Protein AF-A0A3R7AK68-F1 (afdb_monomer_lite)

pLDDT: mean 71.34, std 27.91, range [22.84, 98.62]

Foldseek 3Di:
DKEWEEELQCFDQFDLVLVCLVPDADDQKYKYWYHLHQCVVVNVVSVQVSHCVRHVFHWDKDKDWDWHNPVVVVTSHITMIIMIGTPVCVVVVVDDDPDPDDPPPPLVPVDADPFLLVNQQSPDDDPDPDPDRPCQQDQKDKDWYLNVWFLCAPNDAQLNLLVLVLLALLLVVVVVVPDDDDDDDPPPDDDDDDDDDDDDDDDDDDDDDDDPPDDDDDDPVPPVVVVVPPPDDDDDDDDDDDDDDDDDDDDDDPPPDPDPPRRHLVNSCVSTPVVVCQVVLRAQPQKDFDRDRAWQFPQFAFQDFDDSPPDPDRDDSVNSVNGYDQADPVRDGGHRGNSTGMIMHGAPPCVVQKDFPDWDWSRRRRRHSGTMIMTDIHGDDDDDPPPPPPDDDDDDDDDDDDDDDDDDDDDPDFQKWKKKKWWALKDWAFDPPPDPPPPDDDDPDDDDDDDDDDDDDDDDDDDDDDDDDDDDDDDDPDPPDPPDGPPDPDQKKKKKFWFRLNQAPCNVVQVVQVVVCVVVVHRDPPDPFYHRMDMDGVVCCHHPNDMDIGMGRDDQWTKMKMWIAHPVRDTQFIWIDTCNVQSVVAFDWDWDKTFTDRSSRTGTIMITIMHMHIGGD

Secondary structure (DSSP, 8-state):
-EEEEEE-TTPPPPPHHHHHHHS-S--SEEEEEEEEES-HHHHHHHHHHHHHHHHSS-EEEEEEEEEES-GGGT--EEEEEEEEEEHHHHHTTS------TT------TTS--S-THHHHHH---SSS---S-GGGSSSEEEEEEE----S-GGG--HHHHHHHHHHHHHHHHHHHHS-S-----TTS-------------------------------GGGTHHHHTTS--------------------------PPPP----HHHHHTT-HHHHHHHTTSSSTT-B-PPP-S---BSBPTT----TTS-SSPPPHHHHHTTB--B-TTS-B---B--EEEEEEE-TT-GGGEEEEEEEE-TT--SSSS--EEEEEEE-----------PPPP----------------PPPP--EEEEEEEEEEEEEEPP-----------------------------------------PPPS------------TT-EEEEESS-GGG-TTHHHHHHHHHHHHHHSS--TT-SS--SEEEEEHHHHHHH-EEEEEEE---S--EEEEEEE-TTS-EEEEEEEE-HHHHHTTT--EEEEEEEEETTEEEEEEEEEEEEEEEE-

Structure (mmCIF, N/CA/C/O backbone):
data_AF-A0A3R7AK68-F1
#
_entry.id   AF-A0A3R7AK68-F1
#
loop_
_atom_site.group_PDB
_atom_site.id
_atom_site.type_symbol
_atom_site.label_atom_id
_atom_site.label_alt_id
_atom_site.label_comp_id
_atom_site.label_asym_id
_atom_site.label_entity_id
_atom_site.label_seq_id
_atom_site.pdbx_PDB_ins_code
_atom_site.Cartn_x
_atom_site.Cartn_y
_atom_site.Cartn_z
_atom_site.occupancy
_atom_site.B_iso_or_equiv
_atom_site.auth_seq_id
_atom_site.auth_comp_id
_atom_site.auth_asym_id
_atom_site.auth_atom_id
_atom_site.pdbx_PDB_model_num
ATOM 1 N N . ILE A 1 1 ? -10.063 -9.946 4.296 1.00 97.31 1 ILE A N 1
ATOM 2 C CA . ILE A 1 1 ? -8.954 -9.358 5.094 1.00 97.31 1 ILE A CA 1
ATOM 3 C C . ILE A 1 1 ? -9.386 -7.979 5.573 1.00 97.31 1 ILE A C 1
ATOM 5 O O . ILE A 1 1 ? -9.780 -7.178 4.740 1.00 97.31 1 ILE A O 1
ATOM 9 N N . PHE A 1 2 ? -9.330 -7.703 6.873 1.00 98.50 2 PHE A N 1
ATOM 10 C CA . PHE A 1 2 ? -9.449 -6.351 7.424 1.00 98.50 2 PHE A CA 1
ATOM 11 C C . PHE A 1 2 ? -8.044 -5.793 7.650 1.00 98.50 2 PHE A C 1
ATOM 13 O O . PHE A 1 2 ? -7.246 -6.442 8.320 1.00 98.50 2 PHE A O 1
ATOM 20 N N . ALA A 1 3 ? -7.724 -4.625 7.102 1.00 98.62 3 ALA A N 1
ATOM 21 C CA . ALA A 1 3 ? -6.442 -3.958 7.307 1.00 98.62 3 ALA A CA 1
ATOM 22 C C . ALA A 1 3 ? -6.674 -2.576 7.909 1.00 98.62 3 ALA A C 1
ATOM 24 O O . ALA A 1 3 ? -7.547 -1.852 7.443 1.00 98.62 3 ALA A O 1
ATOM 25 N N . SER A 1 4 ? -5.910 -2.184 8.923 1.00 98.56 4 SER A N 1
ATOM 26 C CA . SER A 1 4 ? -6.061 -0.868 9.534 1.00 98.56 4 SER A CA 1
ATOM 27 C C . SER A 1 4 ? -4.744 -0.295 10.025 1.00 98.56 4 SER A C 1
ATOM 29 O O . SER A 1 4 ? -3.877 -1.040 10.466 1.00 98.56 4 SER A O 1
ATOM 31 N N . THR A 1 5 ? -4.613 1.029 9.972 1.00 98.50 5 THR A N 1
ATOM 32 C CA . THR A 1 5 ? -3.482 1.785 10.509 1.00 98.50 5 THR A CA 1
ATOM 33 C C . THR A 1 5 ? -3.953 2.844 11.503 1.00 98.50 5 THR A C 1
ATOM 35 O O . THR A 1 5 ? -5.003 3.457 11.298 1.00 98.50 5 THR A O 1
ATOM 38 N N . PHE A 1 6 ? -3.178 3.069 12.566 1.00 98.31 6 PHE A N 1
ATOM 39 C CA . PHE A 1 6 ? -3.446 4.105 13.559 1.00 98.31 6 PHE A CA 1
ATOM 40 C C . PHE A 1 6 ? -2.161 4.682 14.167 1.00 98.31 6 PHE A C 1
ATOM 42 O O . PHE A 1 6 ? -1.463 3.989 14.913 1.00 98.31 6 PHE A O 1
ATOM 49 N N . ASN A 1 7 ? -1.886 5.965 13.916 1.00 97.75 7 ASN A N 1
ATOM 50 C CA . ASN A 1 7 ? -0.885 6.691 14.687 1.00 97.75 7 ASN A CA 1
ATOM 51 C C . ASN A 1 7 ? -1.471 7.067 16.058 1.00 97.75 7 ASN A C 1
ATOM 53 O O . ASN A 1 7 ? -2.432 7.826 16.168 1.00 97.75 7 ASN A O 1
ATOM 57 N N . MET A 1 8 ? -0.914 6.496 17.120 1.00 97.12 8 MET A N 1
ATOM 58 C CA . MET A 1 8 ? -1.402 6.694 18.480 1.00 97.12 8 MET A CA 1
ATOM 59 C C . MET A 1 8 ? -0.899 7.996 19.106 1.00 97.12 8 MET A C 1
ATOM 61 O O . MET A 1 8 ? -1.452 8.379 20.131 1.00 97.12 8 MET A O 1
ATOM 65 N N . ALA A 1 9 ? 0.096 8.665 18.510 1.00 94.50 9 ALA A N 1
ATOM 66 C CA . ALA A 1 9 ? 0.686 9.914 18.997 1.00 94.50 9 ALA A CA 1
ATOM 67 C C . ALA A 1 9 ? 1.056 9.864 20.490 1.00 94.50 9 ALA A C 1
ATOM 69 O O . ALA A 1 9 ? 0.724 10.762 21.264 1.00 94.50 9 ALA A O 1
ATOM 70 N N . GLU A 1 10 ? 1.662 8.750 20.918 1.00 94.50 10 GLU A N 1
ATOM 71 C CA . GLU A 1 10 ? 1.979 8.433 22.320 1.00 94.50 10 GLU A CA 1
ATOM 72 C C . GLU A 1 10 ? 0.763 8.367 23.269 1.00 94.50 10 GLU A C 1
ATOM 74 O O . GLU A 1 10 ? 0.905 8.251 24.488 1.00 94.50 10 GLU A O 1
ATOM 79 N N . GLY A 1 11 ? -0.445 8.411 22.711 1.00 92.69 11 GLY A N 1
ATOM 80 C CA . GLY A 1 11 ? -1.711 8.381 23.416 1.00 92.69 11 GLY A CA 1
ATOM 81 C C . GLY A 1 11 ? -2.042 7.025 24.034 1.00 92.69 11 GLY A C 1
ATOM 82 O O . GLY A 1 11 ? -1.401 5.995 23.801 1.00 92.69 11 GLY A O 1
ATOM 83 N N . ALA A 1 12 ? -3.097 7.028 24.846 1.00 94.88 12 ALA A N 1
ATOM 84 C CA . ALA A 1 12 ? -3.574 5.830 25.519 1.00 94.88 12 ALA A CA 1
ATOM 85 C C . ALA A 1 12 ? -4.164 4.807 24.531 1.00 94.88 12 ALA A C 1
ATOM 87 O O . ALA A 1 12 ? -4.740 5.158 23.495 1.00 94.88 12 ALA A O 1
ATOM 88 N N . VAL A 1 13 ? -4.081 3.528 24.906 1.00 96.06 13 VAL A N 1
ATOM 89 C CA . VAL A 1 13 ? -4.807 2.441 24.235 1.00 96.06 13 VAL A CA 1
ATOM 90 C C . VAL A 1 13 ? -6.310 2.766 24.239 1.00 96.06 13 VAL A C 1
ATOM 92 O O . VAL A 1 13 ? -6.846 3.066 25.311 1.00 96.06 13 VAL A O 1
ATOM 95 N N . PRO A 1 14 ? -7.002 2.726 23.081 1.00 95.25 14 PRO A N 1
ATOM 96 C CA . PRO A 1 14 ? -8.440 2.959 23.035 1.00 95.25 14 PRO A CA 1
ATOM 97 C C . PRO A 1 14 ? -9.199 1.972 23.933 1.00 95.25 14 PRO A C 1
ATOM 99 O O . PRO A 1 14 ? -8.874 0.780 23.942 1.00 95.25 14 PRO A O 1
ATOM 102 N N . PRO A 1 15 ? -10.220 2.431 24.675 1.00 92.50 15 PRO A N 1
ATOM 103 C CA . PRO A 1 15 ? -11.003 1.553 25.531 1.00 92.50 15 PRO A CA 1
ATOM 104 C C . PRO A 1 15 ? -11.891 0.595 24.705 1.00 92.50 15 PRO A C 1
ATOM 106 O O . PRO A 1 15 ? -12.153 0.852 23.523 1.00 92.50 15 PRO A O 1
ATOM 109 N N . PRO A 1 16 ? -12.374 -0.517 25.290 1.00 88.62 16 PRO A N 1
ATOM 110 C CA . PRO A 1 16 ? -13.098 -1.561 24.556 1.00 88.62 16 PRO A CA 1
ATOM 111 C C . PRO A 1 16 ? -14.314 -1.076 23.748 1.00 88.62 16 PRO A C 1
ATOM 113 O O . PRO A 1 16 ? -14.522 -1.534 22.626 1.00 88.62 16 PRO A O 1
ATOM 116 N N . GLU A 1 17 ? -15.091 -0.126 24.269 1.00 87.94 17 GLU A N 1
ATOM 117 C CA . GLU A 1 17 ? -16.257 0.457 23.591 1.00 87.94 17 GLU A CA 1
ATOM 118 C C . GLU A 1 17 ? -15.895 1.230 22.313 1.00 87.94 17 GLU A C 1
ATOM 120 O O . GLU A 1 17 ? -16.688 1.321 21.375 1.00 87.94 17 GLU A O 1
ATOM 125 N N . GLN A 1 18 ? -14.678 1.771 22.257 1.00 90.69 18 GLN A N 1
ATOM 126 C CA . GLN A 1 18 ? -14.143 2.452 21.086 1.00 90.69 18 GLN A CA 1
ATOM 127 C C . GLN A 1 18 ? -13.630 1.444 20.048 1.00 90.69 18 GLN A C 1
ATOM 129 O O . GLN A 1 18 ? -13.807 1.653 18.847 1.00 90.69 18 GLN A O 1
ATOM 134 N N . LEU A 1 19 ? -13.076 0.309 20.486 1.00 92.50 19 LEU A N 1
ATOM 135 C CA . LEU A 1 19 ? -12.621 -0.750 19.579 1.00 92.50 19 LEU A CA 1
ATOM 136 C C . LEU A 1 19 ? -13.756 -1.385 18.775 1.00 92.50 19 LEU A C 1
ATOM 138 O O . LEU A 1 19 ? -13.530 -1.767 17.631 1.00 92.50 19 LEU A O 1
ATOM 142 N N . GLU A 1 20 ? -14.974 -1.458 19.315 1.00 88.44 20 GLU A N 1
ATOM 143 C CA . GLU A 1 20 ? -16.153 -1.918 18.560 1.00 88.44 20 GLU A CA 1
ATOM 144 C C . GLU A 1 20 ? -16.469 -1.047 17.345 1.00 88.44 20 GLU A C 1
ATOM 146 O O . GLU A 1 20 ? -16.944 -1.554 16.331 1.00 88.44 20 GLU A O 1
ATOM 151 N N . GLN A 1 21 ? -16.181 0.249 17.435 1.00 86.94 21 GLN A N 1
ATOM 152 C CA . GLN A 1 21 ? -16.431 1.205 16.358 1.00 86.94 21 GLN A CA 1
ATOM 153 C C . GLN A 1 21 ? -15.300 1.226 15.327 1.00 86.94 21 GLN A C 1
ATOM 155 O O . GLN A 1 21 ? -15.496 1.692 14.208 1.00 86.94 21 GLN A O 1
ATOM 160 N N . TRP A 1 22 ? -14.121 0.731 15.705 1.00 95.19 22 TRP A N 1
ATOM 161 C CA . TRP A 1 22 ? -12.947 0.682 14.843 1.00 95.19 22 TRP A CA 1
ATOM 162 C C . TRP A 1 22 ? -12.777 -0.678 14.157 1.00 95.19 22 TRP A C 1
ATOM 164 O O . TRP A 1 22 ? -12.579 -0.728 12.946 1.00 95.19 22 TRP A O 1
ATOM 174 N N . ILE A 1 23 ? -12.860 -1.782 14.903 1.00 96.69 23 ILE A N 1
ATOM 175 C CA . ILE A 1 23 ? -12.536 -3.131 14.423 1.00 96.69 23 ILE A CA 1
ATOM 176 C C . ILE A 1 23 ? -13.823 -3.975 14.357 1.00 96.69 23 ILE A C 1
ATOM 178 O O . ILE A 1 23 ? -14.287 -4.460 15.397 1.00 96.69 23 ILE A O 1
ATOM 182 N N . PRO A 1 24 ? -14.399 -4.187 13.156 1.00 95.38 24 PRO A N 1
ATOM 183 C CA . PRO A 1 24 ? -15.634 -4.941 12.973 1.00 95.38 24 PRO A CA 1
ATOM 184 C C . PRO A 1 24 ? -15.410 -6.461 13.013 1.00 95.38 24 PRO A C 1
ATOM 186 O O . PRO A 1 24 ? -14.331 -6.977 12.720 1.00 95.38 24 PRO A O 1
ATOM 189 N N . LYS A 1 25 ? -16.464 -7.221 13.320 1.00 95.06 25 LYS A N 1
ATOM 190 C CA . LYS A 1 25 ? -16.446 -8.695 13.251 1.00 95.06 25 LYS A CA 1
ATOM 191 C C . LYS A 1 25 ? -16.487 -9.215 11.804 1.00 95.06 25 LYS A C 1
ATOM 193 O O . LYS A 1 25 ? -16.768 -8.457 10.880 1.00 95.06 25 LYS A O 1
ATOM 198 N N . GLY A 1 26 ? -16.274 -10.518 11.619 1.00 91.88 26 GLY A N 1
ATOM 199 C CA . GLY A 1 26 ? -16.609 -11.216 10.368 1.00 91.88 26 GLY A CA 1
ATOM 200 C C . GLY A 1 26 ? -15.518 -11.258 9.296 1.00 91.88 26 GLY A C 1
ATOM 201 O O . GLY A 1 26 ? -15.828 -11.563 8.150 1.00 91.88 26 GLY A O 1
ATOM 202 N N . HIS A 1 27 ? -14.261 -10.975 9.644 1.00 95.19 27 HIS A N 1
ATOM 203 C CA . HIS A 1 27 ? -13.131 -11.118 8.721 1.00 95.19 27 HIS A CA 1
ATOM 204 C C . HIS A 1 27 ? -12.264 -12.329 9.093 1.00 95.19 27 HIS A C 1
ATOM 206 O O . HIS A 1 27 ? -12.114 -12.655 10.269 1.00 95.19 27 HIS A O 1
ATOM 212 N N . ASP A 1 28 ? -11.663 -12.978 8.094 1.00 94.06 28 ASP A N 1
ATOM 213 C CA . ASP A 1 28 ? -10.808 -14.161 8.309 1.00 94.06 28 ASP A CA 1
ATOM 214 C C . ASP A 1 28 ? -9.422 -13.797 8.861 1.00 94.06 28 ASP A C 1
ATOM 216 O O . ASP A 1 28 ? -8.835 -14.517 9.667 1.00 94.06 28 ASP A O 1
ATOM 220 N N . ILE A 1 29 ? -8.908 -12.646 8.422 1.00 96.94 29 ILE A N 1
ATOM 221 C CA . ILE A 1 29 ? -7.588 -12.117 8.769 1.00 96.94 29 ILE A CA 1
ATOM 222 C C . ILE A 1 29 ? -7.751 -10.645 9.128 1.00 96.94 29 ILE A C 1
ATOM 224 O O . ILE A 1 29 ? -8.330 -9.886 8.342 1.00 96.94 29 ILE A O 1
ATOM 228 N N . TYR A 1 30 ? -7.186 -10.250 10.265 1.00 98.44 30 TYR A N 1
ATOM 229 C CA . TYR A 1 30 ? -7.077 -8.864 10.708 1.00 98.44 30 TYR A CA 1
ATOM 230 C C . TYR A 1 30 ? -5.611 -8.442 10.711 1.00 98.44 30 TYR A C 1
ATOM 232 O O . TYR A 1 30 ? -4.778 -9.101 11.321 1.00 98.44 30 TYR A O 1
ATOM 240 N N . VAL A 1 31 ? -5.291 -7.338 10.049 1.00 98.31 31 VAL A N 1
ATOM 241 C CA . VAL A 1 31 ? -3.947 -6.763 9.966 1.00 98.31 31 VAL A CA 1
ATOM 242 C C . VAL A 1 31 ? -4.010 -5.368 10.570 1.00 98.31 31 VAL A C 1
ATOM 244 O O . VAL A 1 31 ? -4.569 -4.461 9.961 1.00 98.31 31 VAL A O 1
ATOM 247 N N . ILE A 1 32 ? -3.457 -5.184 11.767 1.00 98.25 32 ILE A N 1
ATOM 248 C CA . ILE A 1 32 ? -3.513 -3.906 12.479 1.00 98.25 32 ILE A CA 1
ATOM 249 C C . ILE A 1 32 ? -2.108 -3.325 12.623 1.00 98.25 32 ILE A C 1
ATOM 251 O O . ILE A 1 32 ? -1.238 -3.903 13.276 1.00 98.25 32 ILE A O 1
ATOM 255 N N . GLY A 1 33 ? -1.891 -2.183 11.981 1.00 97.75 33 GLY A N 1
ATOM 256 C CA . GLY A 1 33 ? -0.708 -1.347 12.099 1.00 97.75 33 GLY A CA 1
ATOM 257 C C . GLY A 1 33 ? -0.923 -0.233 13.119 1.00 97.75 33 GLY A C 1
ATOM 258 O O . GLY A 1 33 ? -1.952 0.437 13.100 1.00 97.75 33 GLY A O 1
ATOM 259 N N . VAL A 1 34 ? 0.059 -0.011 13.986 1.00 97.50 34 VAL A N 1
ATOM 260 C CA . VAL A 1 34 ? 0.088 1.125 14.911 1.00 97.50 34 VAL A CA 1
ATOM 261 C C . VAL A 1 34 ? 1.415 1.864 14.799 1.00 97.50 34 VAL A C 1
ATOM 263 O O . VAL A 1 34 ? 2.459 1.246 14.573 1.00 97.50 34 VAL A O 1
ATOM 266 N N . GLN A 1 35 ? 1.379 3.183 14.950 1.00 95.75 35 GLN A N 1
ATOM 267 C CA . GLN A 1 35 ? 2.560 4.042 15.044 1.00 95.75 35 GLN A CA 1
ATOM 268 C C . GLN A 1 35 ? 2.528 4.818 16.355 1.00 95.75 35 GLN A C 1
ATOM 270 O O . GLN A 1 35 ? 1.468 4.991 16.949 1.00 95.75 35 GLN A O 1
ATOM 275 N N . GLU A 1 36 ? 3.705 5.241 16.807 1.00 94.31 36 GLU A N 1
ATOM 276 C CA . GLU A 1 36 ? 3.895 5.992 18.053 1.00 94.31 36 GLU A CA 1
ATOM 277 C C . GLU A 1 36 ? 3.193 5.351 19.270 1.00 94.31 36 GLU A C 1
ATOM 279 O O . GLU A 1 36 ? 2.627 6.013 20.138 1.00 94.31 36 GLU A O 1
ATOM 284 N N . CYS A 1 37 ? 3.181 4.013 19.309 1.00 95.50 37 CYS A N 1
ATOM 285 C CA . CYS A 1 37 ? 2.488 3.235 20.328 1.00 95.50 37 CYS A CA 1
ATOM 286 C C . CYS A 1 37 ? 3.410 2.999 21.529 1.00 95.50 37 CYS A C 1
ATOM 288 O O . CYS A 1 37 ? 4.393 2.262 21.425 1.00 95.50 37 CYS A O 1
ATOM 290 N N . ILE A 1 38 ? 3.097 3.601 22.677 1.00 95.25 38 ILE A N 1
ATOM 291 C CA . ILE A 1 38 ? 3.895 3.436 23.901 1.00 95.25 38 ILE A CA 1
ATOM 292 C C . ILE A 1 38 ? 3.636 2.073 24.552 1.00 95.25 38 ILE A C 1
ATOM 294 O O . ILE A 1 38 ? 4.579 1.337 24.840 1.00 95.25 38 ILE A O 1
ATOM 298 N N . ASP A 1 39 ? 2.368 1.701 24.741 1.00 95.38 39 ASP A N 1
ATOM 299 C CA . ASP A 1 39 ? 1.983 0.450 25.402 1.00 95.38 39 ASP A CA 1
ATOM 300 C C . ASP A 1 39 ? 1.514 -0.620 24.402 1.00 95.38 39 ASP A C 1
ATOM 302 O O . ASP A 1 39 ? 0.348 -1.024 24.357 1.00 95.38 39 ASP A O 1
ATOM 306 N N . LEU A 1 40 ? 2.454 -1.094 23.577 1.00 95.56 40 LEU A N 1
ATOM 307 C CA . LEU A 1 40 ? 2.181 -2.106 22.551 1.00 95.56 40 LEU A CA 1
ATOM 308 C C . LEU A 1 40 ? 1.683 -3.433 23.143 1.00 95.56 40 LEU A C 1
ATOM 310 O O . LEU A 1 40 ? 0.876 -4.127 22.522 1.00 95.56 40 LEU A O 1
ATOM 314 N N . ARG A 1 41 ? 2.149 -3.797 24.344 1.00 95.50 41 ARG A N 1
ATOM 315 C CA . ARG A 1 41 ? 1.742 -5.039 25.012 1.00 95.50 41 ARG A CA 1
ATOM 316 C C . ARG A 1 41 ? 0.263 -4.991 25.380 1.00 95.50 41 ARG A C 1
ATOM 318 O O . ARG A 1 41 ? -0.464 -5.931 25.058 1.00 95.50 41 ARG A O 1
ATOM 325 N N . THR A 1 42 ? -0.178 -3.915 26.028 1.00 96.62 42 THR A N 1
ATOM 326 C CA . THR A 1 42 ? -1.597 -3.734 26.349 1.00 96.62 42 THR A CA 1
ATOM 327 C C . THR A 1 42 ? -2.415 -3.603 25.074 1.00 96.62 42 THR A C 1
ATOM 329 O O . THR A 1 42 ? -3.450 -4.252 24.961 1.00 96.62 42 THR A O 1
ATOM 332 N N . MET A 1 43 ? -1.927 -2.865 24.072 1.00 96.31 43 MET A N 1
ATOM 333 C CA . MET A 1 43 ? -2.611 -2.718 22.786 1.00 96.31 43 MET A CA 1
ATOM 334 C C . MET A 1 43 ? -2.934 -4.078 22.142 1.00 96.31 43 MET A C 1
ATOM 336 O O . MET A 1 43 ? -4.090 -4.350 21.819 1.00 96.31 43 MET A O 1
ATOM 340 N N . ARG A 1 44 ? -1.938 -4.968 22.032 1.00 96.81 44 ARG A N 1
ATOM 341 C CA . ARG A 1 44 ? -2.104 -6.334 21.504 1.00 96.81 44 ARG A CA 1
ATOM 342 C C . ARG A 1 44 ? -3.072 -7.172 22.336 1.00 96.81 44 ARG A C 1
ATOM 344 O O . ARG A 1 44 ? -3.959 -7.822 21.787 1.00 96.81 44 ARG A O 1
ATOM 351 N N . HIS A 1 45 ? -2.960 -7.105 23.663 1.00 96.19 45 HIS A N 1
ATOM 352 C CA . HIS A 1 45 ? -3.856 -7.830 24.563 1.00 96.19 45 HIS A CA 1
ATOM 353 C C . HIS A 1 45 ? -5.323 -7.401 24.409 1.00 96.19 45 HIS A C 1
ATOM 355 O O . HIS A 1 45 ? -6.211 -8.255 24.323 1.00 96.19 45 HIS A O 1
ATOM 361 N N . VAL A 1 46 ? -5.589 -6.093 24.346 1.00 95.88 46 VAL A N 1
ATOM 362 C CA . VAL A 1 46 ? -6.951 -5.568 24.192 1.00 95.88 46 VAL A CA 1
ATOM 363 C C . VAL A 1 46 ? -7.500 -5.904 22.798 1.00 95.88 46 VAL A C 1
ATOM 365 O O . VAL A 1 46 ? -8.652 -6.324 22.699 1.00 95.88 46 VAL A O 1
ATOM 368 N N . MET A 1 47 ? -6.688 -5.827 21.734 1.00 96.12 47 MET A N 1
ATOM 369 C CA . MET A 1 47 ? -7.089 -6.266 20.387 1.00 96.12 47 MET A CA 1
ATOM 370 C C . MET A 1 47 ? -7.462 -7.749 20.340 1.00 96.12 47 MET A C 1
ATOM 372 O O . MET A 1 47 ? -8.541 -8.088 19.856 1.00 96.12 47 MET A O 1
ATOM 376 N N . ALA A 1 48 ? -6.605 -8.631 20.861 1.00 96.06 48 ALA A N 1
ATOM 377 C CA . ALA A 1 48 ? -6.866 -10.068 20.887 1.00 96.06 48 ALA A CA 1
ATOM 378 C C . ALA A 1 48 ? -8.158 -10.388 21.659 1.00 96.06 48 ALA A C 1
ATOM 380 O O . ALA A 1 48 ? -9.018 -11.120 21.166 1.00 96.06 48 ALA A O 1
ATOM 381 N N . SER A 1 49 ? -8.337 -9.760 22.826 1.00 95.94 49 SER A N 1
ATOM 382 C CA . SER A 1 49 ? -9.538 -9.915 23.657 1.00 95.94 49 SER A CA 1
ATOM 383 C C . SER A 1 49 ? -10.799 -9.420 22.942 1.00 95.94 49 SER A C 1
ATOM 385 O O . SER A 1 49 ? -11.846 -10.067 22.992 1.00 95.94 49 SER A O 1
ATOM 387 N N . HIS A 1 50 ? -10.706 -8.287 22.238 1.00 97.06 50 HIS A N 1
ATOM 388 C CA . HIS A 1 50 ? -11.796 -7.737 21.433 1.00 97.06 50 HIS A CA 1
ATOM 389 C C . HIS A 1 50 ? -12.189 -8.680 20.293 1.00 97.06 50 HIS A C 1
ATOM 391 O O . HIS A 1 50 ? -13.364 -9.022 20.162 1.00 97.06 50 HIS A O 1
ATOM 397 N N . LEU A 1 51 ? -11.215 -9.160 19.515 1.00 97.31 51 LEU A N 1
ATOM 398 C CA . LEU A 1 51 ? -11.448 -10.077 18.397 1.00 97.31 51 LEU A CA 1
ATOM 399 C C . LEU A 1 51 ? -12.073 -11.396 18.851 1.00 97.31 51 LEU A C 1
ATOM 401 O O . LEU A 1 51 ? -13.030 -11.857 18.221 1.00 97.31 51 LEU A O 1
ATOM 405 N N . GLN A 1 52 ? -11.580 -11.968 19.953 1.00 95.81 52 GLN A N 1
ATOM 406 C CA . GLN A 1 52 ? -12.146 -13.183 20.533 1.00 95.81 52 GLN A CA 1
ATOM 407 C C . GLN A 1 52 ? -13.599 -12.969 20.958 1.00 95.81 52 GLN A C 1
ATOM 409 O O . GLN A 1 52 ? -14.472 -13.772 20.628 1.00 95.81 52 GLN A O 1
ATOM 414 N N . ARG A 1 53 ? -13.882 -11.852 21.634 1.00 95.62 53 ARG A N 1
ATOM 415 C CA . ARG A 1 53 ? -15.222 -11.514 22.119 1.00 95.62 53 ARG A CA 1
ATOM 416 C C . ARG A 1 53 ? -16.231 -11.305 20.986 1.00 95.62 53 ARG A C 1
ATOM 418 O O . ARG A 1 53 ? -17.336 -11.830 21.074 1.00 95.62 53 ARG A O 1
ATOM 425 N N . ILE A 1 54 ? -15.885 -10.554 19.935 1.00 95.69 54 ILE A N 1
ATOM 426 C CA . ILE A 1 54 ? -16.846 -10.212 18.865 1.00 95.69 54 ILE A CA 1
ATOM 427 C C . ILE A 1 54 ? -17.061 -11.338 17.845 1.00 95.69 54 ILE A C 1
ATOM 429 O O . ILE A 1 54 ? -18.092 -11.355 17.171 1.00 95.69 54 ILE A O 1
ATOM 433 N N . ASN A 1 55 ? -16.094 -12.252 17.700 1.00 95.50 55 ASN A N 1
ATOM 434 C CA . ASN A 1 55 ? -16.186 -13.373 16.759 1.00 95.50 55 ASN A CA 1
ATOM 435 C C . ASN A 1 55 ? -16.519 -14.709 17.443 1.00 95.50 55 ASN A C 1
ATOM 437 O O . ASN A 1 55 ? -16.893 -15.651 16.750 1.00 95.50 55 ASN A O 1
ATOM 441 N N . GLY A 1 56 ? -16.374 -14.814 18.768 1.00 95.00 56 GLY A N 1
ATOM 442 C CA . GLY A 1 56 ? -16.628 -16.049 19.516 1.00 95.00 56 GLY A CA 1
ATOM 443 C C . GLY A 1 56 ? -15.628 -17.176 19.234 1.00 95.00 56 GLY A C 1
ATOM 444 O O . GLY A 1 56 ? -15.957 -18.337 19.453 1.00 95.00 56 GLY A O 1
ATOM 445 N N . LYS A 1 57 ? -14.430 -16.855 18.728 1.00 93.94 57 LYS A N 1
ATOM 446 C CA . LYS A 1 57 ? -13.365 -17.817 18.397 1.00 93.94 57 LYS A CA 1
ATOM 447 C C . LYS A 1 57 ? -11.985 -17.254 18.716 1.00 93.94 57 LYS A C 1
ATOM 449 O O . LYS A 1 57 ? -11.811 -16.038 18.764 1.00 93.94 57 LYS A O 1
ATOM 454 N N . GLU A 1 58 ? -11.012 -18.130 18.934 1.00 95.50 58 GLU A N 1
ATOM 455 C CA . GLU A 1 58 ? -9.634 -17.731 19.224 1.00 95.50 58 GLU A CA 1
ATOM 456 C C . GLU A 1 58 ? -8.887 -17.278 17.965 1.00 95.50 58 GLU A C 1
ATOM 458 O O . GLU A 1 58 ? -9.152 -17.744 16.852 1.00 95.50 58 GLU A O 1
ATOM 463 N N . PHE A 1 59 ? -7.929 -16.372 18.157 1.00 96.56 59 PHE A N 1
ATOM 464 C CA . PHE A 1 59 ? -7.050 -15.868 17.108 1.00 96.56 59 PHE A CA 1
ATOM 465 C C . PHE A 1 59 ? -5.590 -16.079 17.502 1.00 96.56 59 PHE A C 1
ATOM 467 O O . PHE A 1 59 ? -5.198 -15.811 18.636 1.00 96.56 59 PHE A O 1
ATOM 474 N N . VAL A 1 60 ? -4.780 -16.516 16.541 1.00 96.62 60 VAL A N 1
ATOM 475 C CA . VAL A 1 60 ? -3.322 -16.568 16.655 1.00 96.62 60 VAL A CA 1
ATOM 476 C C . VAL A 1 60 ? -2.756 -15.211 16.256 1.00 96.62 60 VAL A C 1
ATOM 478 O O . VAL A 1 60 ? -3.111 -14.664 15.210 1.00 96.62 60 VAL A O 1
ATOM 481 N N . GLU A 1 61 ? -1.877 -14.676 17.100 1.00 95.69 61 GLU A N 1
ATOM 482 C CA . GLU A 1 61 ? -1.223 -13.384 16.914 1.00 95.69 61 GLU A CA 1
ATOM 483 C C . GLU A 1 61 ? 0.168 -13.544 16.281 1.00 95.69 61 GLU A C 1
ATOM 485 O O . GLU A 1 61 ? 1.017 -14.280 16.785 1.00 95.69 61 GLU A O 1
ATOM 490 N N . TYR A 1 62 ? 0.431 -12.789 15.213 1.00 94.75 62 TYR A N 1
ATOM 491 C CA . TYR A 1 62 ? 1.743 -12.651 14.584 1.00 94.75 62 TYR A CA 1
ATOM 492 C C . TYR A 1 62 ? 2.162 -11.178 14.584 1.00 94.75 62 TYR A C 1
ATOM 494 O O . TYR A 1 62 ? 1.677 -10.379 13.782 1.00 94.75 62 TYR A O 1
ATOM 502 N N . GLY A 1 63 ? 3.066 -10.809 15.491 1.00 90.44 63 GLY A N 1
ATOM 503 C CA . GLY A 1 63 ? 3.539 -9.435 15.662 1.00 90.44 63 GLY A CA 1
ATOM 504 C C . GLY A 1 63 ? 4.922 -9.175 15.064 1.00 90.44 63 GLY A C 1
ATOM 505 O O . GLY A 1 63 ? 5.825 -10.007 15.158 1.00 90.44 63 GLY A O 1
ATOM 506 N N . ARG A 1 64 ? 5.109 -7.983 14.492 1.00 89.06 64 ARG A N 1
ATOM 507 C CA . ARG A 1 64 ? 6.423 -7.379 14.237 1.00 89.06 64 ARG A CA 1
ATOM 508 C C . ARG A 1 64 ? 6.430 -5.931 14.694 1.00 89.06 64 ARG A C 1
ATOM 510 O O . ARG A 1 64 ? 5.459 -5.212 14.472 1.00 89.06 64 ARG A O 1
ATOM 517 N N . GLU A 1 65 ? 7.543 -5.489 15.263 1.00 88.12 65 GLU A N 1
ATOM 518 C CA . GLU A 1 65 ? 7.693 -4.123 15.750 1.00 88.12 65 GLU A CA 1
ATOM 519 C C . GLU A 1 65 ? 9.123 -3.602 15.615 1.00 88.12 65 GLU A C 1
ATOM 521 O O . GLU A 1 65 ? 10.101 -4.353 15.616 1.00 88.12 65 GLU A O 1
ATOM 526 N N . ILE A 1 66 ? 9.228 -2.281 15.516 1.00 84.12 66 ILE A N 1
ATOM 527 C CA . ILE A 1 66 ? 10.461 -1.513 15.651 1.00 84.12 66 ILE A CA 1
ATOM 528 C C . ILE A 1 66 ? 10.182 -0.299 16.537 1.00 84.12 66 ILE A C 1
ATOM 530 O O . ILE A 1 66 ? 9.055 0.177 16.609 1.00 84.12 66 ILE A O 1
ATOM 534 N N . GLY A 1 67 ? 11.213 0.236 17.181 1.00 84.12 67 GLY A N 1
ATOM 535 C CA . GLY A 1 67 ? 11.080 1.393 18.067 1.00 84.12 67 GLY A CA 1
ATOM 536 C C . GLY A 1 67 ? 11.383 1.047 19.515 1.00 84.12 67 GLY A C 1
ATOM 537 O O . GLY A 1 67 ? 11.861 -0.052 19.811 1.00 84.12 67 GLY A O 1
ATOM 538 N N . ARG A 1 68 ? 11.194 2.036 20.386 1.00 82.62 68 ARG A N 1
ATOM 539 C CA . ARG A 1 68 ? 11.429 1.968 21.832 1.00 82.62 68 ARG A CA 1
ATOM 540 C C . ARG A 1 68 ? 10.570 3.011 22.537 1.00 82.62 68 ARG A C 1
ATOM 542 O O . ARG A 1 68 ? 10.087 3.937 21.898 1.00 82.62 68 ARG A O 1
ATOM 549 N N . THR A 1 69 ? 10.429 2.892 23.850 1.00 85.50 69 THR A N 1
ATOM 550 C CA . THR A 1 69 ? 9.596 3.787 24.668 1.00 85.50 69 THR A CA 1
ATOM 551 C C . THR A 1 69 ? 10.384 4.909 25.347 1.00 85.50 69 THR A C 1
ATOM 553 O O . THR A 1 69 ? 9.799 5.701 26.077 1.00 85.50 69 THR A O 1
ATOM 556 N N . GLU A 1 70 ? 11.706 4.995 25.153 1.00 83.44 70 GLU A N 1
ATOM 557 C CA . GLU A 1 70 ? 12.525 6.058 25.751 1.00 83.44 70 GLU A CA 1
ATOM 558 C C . GLU A 1 70 ? 12.354 7.402 25.016 1.00 83.44 70 GLU A C 1
ATOM 560 O O . GLU A 1 70 ? 13.208 7.809 24.223 1.00 83.44 70 GLU A O 1
ATOM 565 N N . THR A 1 71 ? 11.270 8.121 25.312 1.00 79.62 71 THR A N 1
ATOM 566 C CA . THR A 1 71 ? 10.941 9.432 24.713 1.00 79.62 71 THR A CA 1
ATOM 567 C C . THR A 1 71 ? 12.006 10.497 24.942 1.00 79.62 71 THR A C 1
ATOM 569 O O . THR A 1 71 ? 12.297 11.282 24.043 1.00 79.62 71 THR A O 1
ATOM 572 N N . LEU A 1 72 ? 12.703 10.449 26.080 1.00 77.44 72 LEU A N 1
ATOM 573 C CA . LEU A 1 72 ? 13.844 11.328 26.374 1.00 77.44 72 LEU A CA 1
ATOM 574 C C . LEU A 1 72 ? 15.020 11.166 25.392 1.00 77.44 72 LEU A C 1
ATOM 576 O O . LEU A 1 72 ? 15.836 12.072 25.265 1.00 77.44 72 LEU A O 1
ATOM 580 N N . LEU A 1 73 ? 15.117 10.028 24.696 1.00 75.19 73 LEU A N 1
ATOM 581 C CA . LEU A 1 73 ? 16.129 9.766 23.665 1.00 75.19 73 LEU A CA 1
ATOM 582 C C . LEU A 1 73 ? 15.596 10.019 22.241 1.00 75.19 73 LEU A C 1
ATOM 584 O O . LEU A 1 73 ? 16.236 9.618 21.267 1.00 75.19 73 LEU A O 1
ATOM 588 N N . GLY A 1 74 ? 14.425 10.654 22.116 1.00 75.56 74 GLY A N 1
ATOM 589 C CA . GLY A 1 74 ? 13.771 10.963 20.843 1.00 75.56 74 GLY A CA 1
ATOM 590 C C . GLY A 1 74 ? 12.998 9.795 20.221 1.00 75.56 74 GLY A C 1
ATOM 591 O O . GLY A 1 74 ? 12.731 9.821 19.020 1.00 75.56 74 GLY A O 1
ATOM 592 N N . TYR A 1 75 ? 12.671 8.748 20.991 1.00 78.06 75 TYR A N 1
ATOM 593 C CA . TYR A 1 75 ? 11.800 7.668 20.518 1.00 78.06 75 TYR A CA 1
ATOM 594 C C . TYR A 1 75 ? 10.342 7.934 20.872 1.00 78.06 75 TYR A C 1
ATOM 596 O O . TYR A 1 75 ? 10.016 8.088 22.036 1.00 78.06 75 TYR A O 1
ATOM 604 N N . HIS A 1 76 ? 9.449 7.853 19.897 1.00 83.75 76 HIS A N 1
ATOM 605 C CA . HIS A 1 76 ? 8.022 8.115 20.103 1.00 83.75 76 HIS A CA 1
ATOM 606 C C . HIS A 1 76 ? 7.203 6.835 20.346 1.00 83.75 76 HIS A C 1
ATOM 608 O O . HIS A 1 76 ? 6.029 6.770 20.023 1.00 83.75 76 HIS A O 1
ATOM 614 N N . GLY A 1 77 ? 7.821 5.764 20.857 1.00 89.19 77 GLY A N 1
ATOM 615 C CA . GLY A 1 77 ? 7.185 4.451 20.998 1.00 89.19 77 GLY A CA 1
ATOM 616 C C . GLY A 1 77 ? 7.484 3.492 19.843 1.00 89.19 77 GLY A C 1
ATOM 617 O O . GLY A 1 77 ? 8.502 3.591 19.146 1.00 89.19 77 GLY A O 1
ATOM 618 N N . PHE A 1 78 ? 6.604 2.509 19.675 1.00 88.62 78 PHE A N 1
ATOM 619 C CA . PHE A 1 78 ? 6.724 1.460 18.671 1.00 88.62 78 PHE A CA 1
ATOM 620 C C . PHE A 1 78 ? 5.937 1.782 17.401 1.00 88.62 78 PHE A C 1
ATOM 622 O O . PHE A 1 78 ? 4.810 2.275 17.446 1.00 88.62 78 PHE A O 1
ATOM 629 N N . ILE A 1 79 ? 6.522 1.407 16.265 1.00 89.69 79 ILE A N 1
ATOM 630 C CA . ILE A 1 79 ? 5.799 1.142 15.024 1.00 89.69 79 ILE A CA 1
ATOM 631 C C . ILE A 1 79 ? 5.649 -0.371 14.934 1.00 89.69 79 ILE A C 1
ATOM 633 O O . ILE A 1 79 ? 6.651 -1.092 14.912 1.00 89.69 79 ILE A O 1
ATOM 637 N N . ALA A 1 80 ? 4.415 -0.855 14.898 1.00 91.94 80 ALA A N 1
ATOM 638 C CA . ALA A 1 80 ? 4.127 -2.278 14.909 1.00 91.94 80 ALA A CA 1
ATOM 639 C C . ALA A 1 80 ? 3.068 -2.644 13.876 1.00 91.94 80 ALA A C 1
ATOM 641 O O . ALA A 1 80 ? 2.158 -1.872 13.597 1.00 91.94 80 ALA A O 1
ATOM 642 N N . ILE A 1 81 ? 3.179 -3.854 13.342 1.00 94.31 81 ILE A N 1
ATOM 643 C CA . ILE A 1 81 ? 2.134 -4.518 12.573 1.00 94.31 81 ILE A CA 1
ATOM 644 C C . ILE A 1 81 ? 1.826 -5.839 13.263 1.00 94.31 81 ILE A C 1
ATOM 646 O O . ILE A 1 81 ? 2.735 -6.590 13.628 1.00 94.31 81 ILE A O 1
ATOM 650 N N . THR A 1 82 ? 0.547 -6.107 13.480 1.00 96.69 82 THR A N 1
ATOM 651 C CA . THR A 1 82 ? 0.090 -7.336 14.119 1.00 96.69 82 THR A CA 1
ATOM 652 C C . THR A 1 82 ? -0.982 -7.977 13.255 1.00 96.69 82 THR A C 1
ATOM 654 O O . THR A 1 82 ? -1.952 -7.324 12.872 1.00 96.69 82 THR A O 1
ATOM 657 N N . VAL A 1 83 ? -0.781 -9.247 12.913 1.00 97.62 83 VAL A N 1
ATOM 658 C CA . VAL A 1 83 ? -1.723 -10.049 12.135 1.00 97.62 83 VAL A CA 1
ATOM 659 C C . VAL A 1 83 ? -2.413 -11.030 13.068 1.00 97.62 83 VAL A C 1
ATOM 661 O O . VAL A 1 83 ? -1.744 -11.806 13.745 1.00 97.62 83 VAL A O 1
ATOM 664 N N . TYR A 1 84 ? -3.738 -11.012 13.073 1.00 98.00 84 TYR A N 1
ATOM 665 C CA . TYR A 1 84 ? -4.574 -11.965 13.787 1.00 98.00 84 TYR A CA 1
ATOM 666 C C . TYR A 1 84 ? -5.293 -12.855 12.780 1.00 98.00 84 TYR A C 1
ATOM 668 O O . TYR A 1 84 ? -5.978 -12.359 11.881 1.00 98.00 84 TYR A O 1
ATOM 676 N N . VAL A 1 85 ? -5.151 -14.166 12.947 1.00 97.06 85 VAL A N 1
ATOM 677 C CA . VAL A 1 85 ? -5.807 -15.179 12.106 1.00 97.06 85 VAL A CA 1
ATOM 678 C C . VAL A 1 85 ? -6.562 -16.145 12.997 1.00 97.06 85 VAL A C 1
ATOM 680 O O . VAL A 1 85 ? -6.075 -16.481 14.074 1.00 97.06 85 VAL A O 1
ATOM 683 N N . ALA A 1 86 ? -7.748 -16.581 12.576 1.00 94.56 86 ALA A N 1
ATOM 684 C CA . ALA A 1 86 ? -8.517 -17.560 13.335 1.00 94.56 86 ALA A CA 1
ATOM 685 C C . ALA A 1 86 ? -7.675 -18.819 13.613 1.00 94.56 86 ALA A C 1
ATOM 687 O O . ALA A 1 86 ? -7.039 -19.362 12.707 1.00 94.56 86 ALA A O 1
ATOM 688 N N . ALA A 1 87 ? -7.671 -19.281 14.866 1.00 94.69 87 ALA A N 1
ATOM 689 C CA . ALA A 1 87 ? -6.843 -20.411 15.283 1.00 94.69 87 ALA A CA 1
ATOM 690 C C . ALA A 1 87 ? -7.164 -21.692 14.499 1.00 94.69 87 ALA A C 1
ATOM 692 O O . ALA A 1 87 ? -6.251 -22.432 14.140 1.00 94.69 87 ALA A O 1
ATOM 693 N N . ASP A 1 88 ? -8.436 -21.903 14.156 1.00 93.81 88 ASP A N 1
ATOM 694 C CA . ASP A 1 88 ? -8.879 -23.045 13.353 1.00 93.81 88 ASP A CA 1
ATOM 695 C C . ASP A 1 88 ? -8.214 -23.076 11.969 1.00 93.81 88 ASP A C 1
ATOM 697 O O . ASP A 1 88 ? -7.765 -24.133 11.531 1.00 93.81 88 ASP A O 1
ATOM 701 N N . ASP A 1 89 ? -8.077 -21.926 11.301 1.00 92.88 89 ASP A N 1
ATOM 702 C CA . ASP A 1 89 ? -7.448 -21.839 9.977 1.00 92.88 89 ASP A CA 1
ATOM 703 C C . ASP A 1 89 ? -5.931 -22.052 10.044 1.00 92.88 89 ASP A C 1
ATOM 705 O O . ASP A 1 89 ? -5.341 -22.652 9.143 1.00 92.88 89 ASP A O 1
ATOM 709 N N . VAL A 1 90 ? -5.291 -21.609 11.129 1.00 93.25 90 VAL A N 1
ATOM 710 C CA . VAL A 1 90 ? -3.867 -21.876 11.375 1.00 93.25 90 VAL A CA 1
ATOM 711 C C . VAL A 1 90 ? -3.641 -23.364 11.646 1.00 93.25 90 VAL A C 1
ATOM 713 O O . VAL A 1 90 ? -2.793 -23.983 11.006 1.00 93.25 90 VAL A O 1
ATOM 716 N N . HIS A 1 91 ? -4.416 -23.965 12.551 1.00 93.38 91 HIS A N 1
ATOM 717 C CA . HIS A 1 91 ? -4.287 -25.381 12.908 1.00 93.38 91 HIS A CA 1
ATOM 718 C C . HIS A 1 91 ? -4.660 -26.321 11.756 1.00 93.38 91 HIS A C 1
ATOM 720 O O . HIS A 1 91 ? -4.056 -27.384 11.616 1.00 93.38 91 HIS A O 1
ATOM 726 N N . ALA A 1 92 ? -5.606 -25.924 10.900 1.00 92.56 92 ALA A N 1
ATOM 727 C CA . ALA A 1 92 ? -5.946 -26.648 9.677 1.00 92.56 92 ALA A CA 1
ATOM 728 C C . ALA A 1 92 ? -4.890 -26.497 8.562 1.00 92.56 92 ALA A C 1
ATOM 730 O O . ALA A 1 92 ? -5.006 -27.141 7.519 1.00 92.56 92 ALA A O 1
ATOM 731 N N . GLY A 1 93 ? -3.869 -25.652 8.750 1.00 89.44 93 GLY A N 1
ATOM 732 C CA . GLY A 1 93 ? -2.846 -25.378 7.740 1.00 89.44 93 GLY A CA 1
ATOM 733 C C . GLY A 1 93 ? -3.354 -24.553 6.553 1.00 89.44 93 GLY A C 1
ATOM 734 O O . GLY A 1 93 ? -2.725 -24.547 5.497 1.00 89.44 93 GLY A O 1
ATOM 735 N N . HIS A 1 94 ? -4.490 -23.861 6.698 1.00 88.81 94 HIS A N 1
ATOM 736 C CA . HIS A 1 94 ? -5.028 -22.949 5.682 1.00 88.81 94 HIS A CA 1
ATOM 737 C C . HIS A 1 94 ? -4.284 -21.611 5.648 1.00 88.81 94 HIS A C 1
ATOM 739 O O . HIS A 1 94 ? -4.340 -20.897 4.646 1.00 88.81 94 HIS A O 1
ATOM 745 N N . PHE A 1 95 ? -3.579 -21.275 6.728 1.00 90.81 95 PHE A N 1
ATOM 746 C CA . PHE A 1 95 ? -2.758 -20.082 6.825 1.00 90.81 95 PHE A CA 1
ATOM 747 C C . PHE A 1 95 ? -1.318 -20.432 7.194 1.00 90.81 95 PHE A C 1
ATOM 749 O O . PHE A 1 95 ? -1.064 -21.184 8.133 1.00 90.81 95 PHE A O 1
ATOM 756 N N . HIS A 1 96 ? -0.373 -19.825 6.480 1.00 85.81 96 HIS A N 1
ATOM 757 C CA . HIS A 1 96 ? 1.046 -19.902 6.787 1.00 85.81 96 HIS A CA 1
ATOM 758 C C . HIS A 1 96 ? 1.651 -18.499 6.776 1.00 85.81 96 HIS A C 1
ATOM 760 O O . HIS A 1 96 ? 1.552 -17.777 5.784 1.00 85.81 96 HIS A O 1
ATOM 766 N N . MET A 1 97 ? 2.310 -18.128 7.874 1.00 84.00 97 MET A N 1
ATOM 767 C CA . MET A 1 97 ? 3.127 -16.921 7.960 1.00 84.00 97 MET A CA 1
ATOM 768 C C . MET A 1 97 ? 4.594 -17.333 7.975 1.00 84.00 97 MET A C 1
ATOM 770 O O . MET A 1 97 ? 5.041 -17.994 8.910 1.00 84.00 97 MET A O 1
ATOM 774 N N . HIS A 1 98 ? 5.367 -16.901 6.982 1.00 72.00 98 HIS A N 1
ATOM 775 C CA . HIS A 1 98 ? 6.816 -17.089 7.012 1.00 72.00 98 HIS A CA 1
ATOM 776 C C . HIS A 1 98 ? 7.423 -16.186 8.095 1.00 72.00 98 HIS A C 1
ATOM 778 O O . HIS A 1 98 ? 7.563 -14.974 7.917 1.00 72.00 98 HIS A O 1
ATOM 784 N N . LEU A 1 99 ? 7.769 -16.780 9.235 1.00 62.09 99 LEU A N 1
ATOM 785 C CA . LEU A 1 99 ? 8.450 -16.107 10.334 1.00 62.09 99 LEU A CA 1
ATOM 786 C C . LEU A 1 99 ? 9.959 -16.327 10.185 1.00 62.09 99 LEU A C 1
ATOM 788 O O . LEU A 1 99 ? 10.474 -17.379 10.552 1.00 62.09 99 LEU A O 1
ATOM 792 N N . ASP A 1 100 ? 10.690 -15.341 9.662 1.00 53.09 100 ASP A N 1
ATOM 793 C CA . ASP A 1 100 ? 12.154 -15.405 9.712 1.00 53.09 100 ASP A CA 1
ATOM 794 C C . ASP A 1 100 ? 12.607 -15.336 11.180 1.00 53.09 100 ASP A C 1
ATOM 796 O O . ASP A 1 100 ? 12.360 -14.345 11.884 1.00 53.09 100 ASP A O 1
ATOM 800 N N . ALA A 1 101 ? 13.314 -16.376 11.629 1.00 39.25 101 ALA A N 1
ATOM 801 C CA . ALA A 1 101 ? 14.040 -16.356 12.885 1.00 39.25 101 ALA A CA 1
ATOM 802 C C . ALA A 1 101 ? 15.073 -15.224 12.808 1.00 39.25 101 ALA A C 1
ATOM 804 O O . ALA A 1 101 ? 16.046 -15.297 12.065 1.00 39.25 101 ALA A O 1
ATOM 805 N N . THR A 1 102 ? 14.868 -14.159 13.580 1.00 40.66 102 THR A N 1
ATOM 806 C CA . THR A 1 102 ? 15.846 -13.082 13.804 1.00 40.66 102 THR A CA 1
ATOM 807 C C . THR A 1 102 ? 16.109 -12.102 12.655 1.00 40.66 102 THR A C 1
ATOM 809 O O . THR A 1 102 ? 17.243 -11.676 12.455 1.00 40.66 102 THR A O 1
ATOM 812 N N . SER A 1 103 ? 15.082 -11.548 12.004 1.00 40.69 103 SER A N 1
ATOM 813 C CA . SER A 1 103 ? 15.288 -10.222 11.400 1.00 40.69 103 SER A CA 1
ATOM 814 C C . SER A 1 103 ? 15.268 -9.139 12.492 1.00 40.69 103 SER A C 1
ATOM 816 O O . SER A 1 103 ? 14.360 -8.313 12.551 1.00 40.69 103 SER A O 1
ATOM 818 N N . LYS A 1 104 ? 16.340 -9.040 13.295 1.00 40.56 104 LYS A N 1
ATOM 819 C CA . LYS A 1 104 ? 16.783 -7.740 13.851 1.00 40.56 104 LYS A CA 1
ATOM 820 C C . LYS A 1 104 ? 17.331 -6.863 12.709 1.00 40.56 104 LYS A C 1
ATOM 822 O O . LYS A 1 104 ? 18.393 -6.252 12.819 1.00 40.56 104 LYS A O 1
ATOM 827 N N . GLY A 1 105 ? 16.646 -6.884 11.565 1.00 38.19 105 GLY A N 1
ATOM 828 C CA . GLY A 1 105 ? 17.010 -6.156 10.372 1.00 38.19 105 GLY A CA 1
ATOM 829 C C . GLY A 1 105 ? 16.951 -4.687 10.721 1.00 38.19 105 GLY A C 1
ATOM 830 O O . GLY A 1 105 ? 15.939 -4.200 11.225 1.00 38.19 105 GLY A O 1
ATOM 831 N N . LYS A 1 106 ? 18.061 -3.986 10.494 1.00 40.06 106 LYS A N 1
ATOM 832 C CA . LYS A 1 106 ? 18.111 -2.530 10.545 1.00 40.06 106 LYS A CA 1
ATOM 833 C C . LYS A 1 106 ? 17.211 -2.019 9.424 1.00 40.06 106 LYS A C 1
ATOM 835 O O . LYS A 1 106 ? 17.700 -1.712 8.343 1.00 40.06 106 LYS A O 1
ATOM 840 N N . SER A 1 107 ? 15.904 -1.961 9.659 1.00 43.94 107 SER A N 1
ATOM 841 C CA . SER A 1 107 ? 15.019 -1.196 8.801 1.00 43.94 107 SER A CA 1
ATOM 842 C C . SER A 1 107 ? 15.483 0.250 8.926 1.00 43.94 107 SER A C 1
ATOM 844 O O . SER A 1 107 ? 15.330 0.880 9.974 1.00 43.94 107 SER A O 1
ATOM 846 N N . LYS A 1 108 ? 16.185 0.750 7.905 1.00 42.84 108 LYS A N 1
ATOM 847 C CA . LYS A 1 108 ? 16.728 2.113 7.870 1.00 42.84 108 LYS A CA 1
ATOM 848 C C . LYS A 1 108 ? 15.606 3.122 7.577 1.00 42.84 108 LYS A C 1
ATOM 850 O O . LYS A 1 108 ? 15.790 4.039 6.793 1.00 42.84 108 LYS A O 1
ATOM 855 N N . ILE A 1 109 ? 14.467 2.998 8.261 1.00 44.97 109 ILE A N 1
ATOM 856 C CA . ILE A 1 109 ? 13.327 3.935 8.218 1.00 44.97 109 ILE A CA 1
ATOM 857 C C . ILE A 1 109 ? 13.641 5.220 9.029 1.00 44.97 109 ILE A C 1
ATOM 859 O O . ILE A 1 109 ? 12.775 6.018 9.352 1.00 44.97 109 ILE A O 1
ATOM 863 N N . LYS A 1 110 ? 14.910 5.486 9.374 1.00 38.34 110 LYS A N 1
ATOM 864 C CA . LYS A 1 110 ? 15.290 6.666 10.174 1.00 38.34 110 LYS A CA 1
ATOM 865 C C . LYS A 1 110 ? 15.289 7.996 9.400 1.00 38.34 110 LYS A C 1
ATOM 867 O O . LYS A 1 110 ? 15.561 9.021 10.012 1.00 38.34 110 LYS A O 1
ATOM 872 N N . LYS A 1 111 ? 14.975 8.024 8.097 1.00 41.62 111 LYS A N 1
ATOM 873 C CA . LYS A 1 111 ? 14.885 9.273 7.317 1.00 41.62 111 LYS A CA 1
ATOM 874 C C . LYS A 1 111 ? 13.529 9.354 6.617 1.00 41.62 111 LYS A C 1
ATOM 876 O O . LYS A 1 111 ? 13.246 8.563 5.721 1.00 41.62 111 LYS A O 1
ATOM 881 N N . ARG A 1 112 ? 12.677 10.277 7.073 1.00 52.47 112 ARG A N 1
ATOM 882 C CA . ARG A 1 112 ? 11.329 10.472 6.535 1.00 52.47 112 ARG A CA 1
ATOM 883 C C . ARG A 1 112 ? 11.364 11.258 5.213 1.00 52.47 112 ARG A C 1
ATOM 885 O O . ARG A 1 112 ? 11.854 12.378 5.182 1.00 52.47 112 ARG A O 1
ATOM 892 N N . HIS A 1 113 ? 10.869 10.601 4.163 1.00 52.81 113 HIS A N 1
ATOM 893 C CA . HIS A 1 113 ? 9.981 11.068 3.085 1.00 52.81 113 HIS A CA 1
ATOM 894 C C . HIS A 1 113 ? 10.190 12.476 2.491 1.00 52.81 113 HIS A C 1
ATOM 896 O O . HIS A 1 113 ? 9.513 13.425 2.872 1.00 52.81 113 HIS A O 1
ATOM 902 N N . HIS A 1 114 ? 11.029 12.560 1.454 1.00 47.44 114 HIS A N 1
ATOM 903 C CA . HIS A 1 114 ? 10.720 13.388 0.272 1.00 47.44 114 HIS A CA 1
ATOM 904 C C . HIS A 1 114 ? 10.464 12.524 -0.983 1.00 47.44 114 HIS A C 1
ATOM 906 O O . HIS A 1 114 ? 9.858 12.983 -1.936 1.00 47.44 114 HIS A O 1
ATOM 912 N N . ASP A 1 115 ? 10.825 11.232 -0.943 1.00 52.78 115 ASP A N 1
ATOM 913 C CA . ASP A 1 115 ? 10.610 10.275 -2.029 1.00 52.78 115 ASP A CA 1
ATOM 914 C C . ASP A 1 115 ? 10.101 8.943 -1.452 1.00 52.78 115 ASP A C 1
ATOM 916 O O . ASP A 1 115 ? 10.872 8.184 -0.855 1.00 52.78 115 ASP A O 1
ATOM 920 N N . GLY A 1 116 ? 8.821 8.612 -1.644 1.00 53.78 116 GLY A N 1
ATOM 921 C CA . GLY A 1 116 ? 8.260 7.280 -1.351 1.00 53.78 116 GLY A CA 1
ATOM 922 C C . GLY A 1 116 ? 9.054 6.121 -1.980 1.00 53.78 116 GLY A C 1
ATOM 923 O O . GLY A 1 116 ? 9.041 5.007 -1.455 1.00 53.78 116 GLY A O 1
ATOM 924 N N . ALA A 1 117 ? 9.854 6.425 -3.013 1.00 57.31 117 ALA A N 1
ATOM 925 C CA . ALA A 1 117 ? 10.807 5.529 -3.657 1.00 57.31 117 ALA A CA 1
ATOM 926 C C . ALA A 1 117 ? 11.746 4.811 -2.673 1.00 57.31 117 ALA A C 1
ATOM 928 O O . ALA A 1 117 ? 11.977 3.607 -2.760 1.00 57.31 117 ALA A O 1
ATOM 929 N N . ASN A 1 118 ? 12.257 5.533 -1.674 1.00 59.38 118 ASN A N 1
ATOM 930 C CA . ASN A 1 118 ? 13.204 4.958 -0.724 1.00 59.38 118 ASN A CA 1
ATOM 931 C C . ASN A 1 118 ? 12.551 3.950 0.228 1.00 59.38 118 ASN A C 1
ATOM 933 O O . ASN A 1 118 ? 13.263 3.141 0.821 1.00 59.38 118 ASN A O 1
ATOM 937 N N . ILE A 1 119 ? 11.229 3.979 0.408 1.00 63.22 119 ILE A N 1
ATOM 938 C CA . ILE A 1 119 ? 10.559 3.081 1.350 1.00 63.22 119 ILE A CA 1
ATOM 939 C C . ILE A 1 119 ? 10.515 1.671 0.777 1.00 63.22 119 ILE A C 1
ATOM 941 O O . ILE A 1 119 ? 10.936 0.738 1.452 1.00 63.22 119 ILE A O 1
ATOM 945 N N . LEU A 1 120 ? 10.040 1.519 -0.463 1.00 65.19 120 LEU A N 1
ATOM 946 C CA . LEU A 1 120 ? 9.881 0.209 -1.092 1.00 65.19 120 LEU A CA 1
ATOM 947 C C . LEU A 1 120 ? 11.240 -0.460 -1.332 1.00 65.19 120 LEU A C 1
ATOM 949 O O . LEU A 1 120 ? 11.386 -1.634 -1.003 1.00 65.19 120 LEU A O 1
ATOM 953 N N . THR A 1 121 ? 12.255 0.298 -1.763 1.00 58.75 121 THR A N 1
ATOM 954 C CA . THR A 1 121 ? 13.618 -0.227 -1.957 1.00 58.75 121 THR A CA 1
ATOM 955 C C . THR A 1 121 ? 14.271 -0.669 -0.646 1.00 58.75 121 THR A C 1
ATOM 957 O O . THR A 1 121 ? 15.018 -1.643 -0.609 1.00 58.75 121 THR A O 1
ATOM 960 N N . ASN A 1 122 ? 14.022 0.046 0.459 1.00 57.84 122 ASN A N 1
ATOM 961 C CA . ASN A 1 122 ? 14.622 -0.285 1.757 1.00 57.84 122 ASN A CA 1
ATOM 962 C C . ASN A 1 122 ? 13.764 -1.249 2.595 1.00 57.84 122 ASN A C 1
ATOM 964 O O . ASN A 1 122 ? 14.229 -1.730 3.637 1.00 57.84 122 ASN A O 1
ATOM 968 N N . MET A 1 123 ? 12.536 -1.555 2.164 1.00 57.72 123 MET A N 1
ATOM 969 C CA . MET A 1 123 ? 11.643 -2.494 2.834 1.00 57.72 123 MET A CA 1
ATOM 970 C C . MET A 1 123 ? 12.066 -3.935 2.522 1.00 57.72 123 MET A C 1
ATOM 972 O O . MET A 1 123 ? 11.639 -4.553 1.552 1.00 57.72 123 MET A O 1
ATOM 976 N N . HIS A 1 124 ? 12.904 -4.492 3.395 1.00 50.91 124 HIS A N 1
ATOM 977 C CA . HIS A 1 124 ? 13.351 -5.880 3.303 1.00 50.91 124 HIS A CA 1
ATOM 978 C C . HIS A 1 124 ? 12.273 -6.819 3.864 1.00 50.91 124 HIS A C 1
ATOM 980 O O . HIS A 1 124 ? 12.267 -7.140 5.056 1.00 50.91 124 HIS A O 1
ATOM 986 N N . LEU A 1 125 ? 11.340 -7.250 3.013 1.00 48.00 125 LEU A N 1
ATOM 987 C CA . LEU A 1 125 ? 10.424 -8.345 3.326 1.00 48.00 125 LEU A CA 1
ATOM 988 C C . LEU A 1 125 ? 11.043 -9.669 2.853 1.00 48.00 125 LEU A C 1
ATOM 990 O O . LEU A 1 125 ? 11.150 -9.911 1.658 1.00 48.00 125 LEU A O 1
ATOM 994 N N . GLN A 1 126 ? 11.406 -10.510 3.827 1.00 45.69 126 GLN A N 1
ATOM 995 C CA . GLN A 1 126 ? 11.907 -11.888 3.701 1.00 45.69 126 GLN A CA 1
ATOM 996 C C . GLN A 1 126 ? 13.350 -12.082 3.210 1.00 45.69 126 GLN A C 1
ATOM 998 O O . GLN A 1 126 ? 13.884 -11.336 2.397 1.00 45.69 126 GLN A O 1
ATOM 1003 N N . SER A 1 127 ? 13.947 -13.161 3.725 1.00 38.84 127 SER A N 1
ATOM 1004 C CA . SER A 1 127 ? 15.266 -13.735 3.439 1.00 38.84 127 SER A CA 1
ATOM 1005 C C . SER A 1 127 ? 15.492 -14.248 2.005 1.00 38.84 127 SER A C 1
ATOM 1007 O O . SER A 1 127 ? 16.312 -15.143 1.795 1.00 38.84 127 SER A O 1
ATOM 1009 N N . ILE A 1 128 ? 14.791 -13.723 1.004 1.00 45.03 128 ILE A N 1
ATOM 1010 C CA . ILE A 1 128 ? 15.267 -13.811 -0.378 1.00 45.03 128 ILE A CA 1
ATOM 1011 C C . ILE A 1 128 ? 16.339 -12.723 -0.477 1.00 45.03 128 ILE A C 1
ATOM 1013 O O . ILE A 1 128 ? 16.161 -11.640 0.073 1.00 45.03 128 ILE A O 1
ATOM 1017 N N . GLU A 1 129 ? 17.490 -13.008 -1.073 1.00 52.72 129 GLU A N 1
ATOM 1018 C CA . GLU A 1 129 ? 18.549 -12.021 -1.316 1.00 52.72 129 GLU A CA 1
ATOM 1019 C C . GLU A 1 129 ? 18.008 -10.936 -2.278 1.00 52.72 129 GLU A C 1
ATOM 1021 O O . GLU A 1 129 ? 18.218 -10.992 -3.490 1.00 52.72 129 GLU A O 1
ATOM 1026 N N . ASN A 1 130 ? 17.179 -10.030 -1.743 1.00 55.56 130 ASN A N 1
ATOM 1027 C CA . ASN A 1 130 ? 16.190 -9.241 -2.472 1.00 55.56 130 ASN A CA 1
ATOM 1028 C C . ASN A 1 130 ? 16.866 -8.123 -3.257 1.00 55.56 130 ASN A C 1
ATOM 1030 O O . ASN A 1 130 ? 17.056 -7.012 -2.775 1.00 55.56 130 ASN A O 1
ATOM 1034 N N . GLU A 1 131 ? 17.178 -8.426 -4.510 1.00 75.94 131 GLU A N 1
ATOM 1035 C CA . GLU A 1 131 ? 17.422 -7.422 -5.542 1.00 75.94 131 GLU A CA 1
ATOM 1036 C C . GLU A 1 131 ? 16.116 -6.913 -6.186 1.00 75.94 131 GLU A C 1
ATOM 1038 O O . GLU A 1 131 ? 16.188 -6.148 -7.143 1.00 75.94 131 GLU A O 1
ATOM 1043 N N . PHE A 1 132 ? 14.941 -7.343 -5.703 1.00 87.38 132 PHE A N 1
ATOM 1044 C CA . PHE A 1 132 ? 13.617 -6.926 -6.180 1.00 87.38 132 PHE A CA 1
ATOM 1045 C C . PHE A 1 132 ? 12.837 -6.188 -5.095 1.00 87.38 132 PHE A C 1
ATOM 1047 O O . PHE A 1 132 ? 12.886 -6.572 -3.925 1.00 87.38 132 PHE A O 1
ATOM 1054 N N . ASP A 1 133 ? 12.063 -5.181 -5.498 1.00 86.69 133 ASP A N 1
ATOM 1055 C CA . ASP A 1 133 ? 11.117 -4.523 -4.606 1.00 86.69 133 ASP A CA 1
ATOM 1056 C C . ASP A 1 133 ? 10.045 -5.517 -4.136 1.00 86.69 133 ASP A C 1
ATOM 1058 O O . ASP A 1 133 ? 9.519 -6.323 -4.908 1.00 86.69 133 ASP A O 1
ATOM 1062 N N . CYS A 1 134 ? 9.680 -5.440 -2.855 1.00 84.06 134 CYS A N 1
ATOM 1063 C CA . CYS A 1 134 ? 8.822 -6.437 -2.209 1.00 84.06 134 CYS A CA 1
ATOM 1064 C C . CYS A 1 134 ? 7.457 -6.626 -2.896 1.00 84.06 134 CYS A C 1
ATOM 1066 O O . CYS A 1 134 ? 6.977 -7.753 -3.018 1.00 84.06 134 CYS A O 1
ATOM 1068 N N . HIS A 1 135 ? 6.861 -5.539 -3.394 1.00 88.81 135 HIS A N 1
ATOM 1069 C CA . HIS A 1 135 ? 5.555 -5.549 -4.054 1.00 88.81 135 HIS A CA 1
ATOM 1070 C C . HIS A 1 135 ? 5.547 -6.302 -5.390 1.00 88.81 135 HIS A C 1
ATOM 1072 O O . HIS A 1 135 ? 4.484 -6.712 -5.849 1.00 88.81 135 HIS A O 1
ATOM 1078 N N . LEU A 1 136 ? 6.721 -6.524 -5.991 1.00 92.25 136 LEU A N 1
ATOM 1079 C CA . LEU A 1 136 ? 6.884 -7.296 -7.222 1.00 92.25 136 LEU A CA 1
ATOM 1080 C C . LEU A 1 136 ? 6.987 -8.806 -6.959 1.00 92.25 136 LEU A C 1
ATOM 1082 O O . LEU A 1 136 ? 6.895 -9.596 -7.896 1.00 92.25 136 LEU A O 1
ATOM 1086 N N . MET A 1 137 ? 7.179 -9.218 -5.701 1.00 90.44 137 MET A N 1
ATOM 1087 C CA . MET A 1 137 ? 7.401 -10.617 -5.309 1.00 90.44 137 MET A CA 1
ATOM 1088 C C . MET A 1 137 ? 6.176 -11.279 -4.658 1.00 90.44 137 MET A C 1
ATOM 1090 O O . MET A 1 137 ? 6.220 -12.473 -4.358 1.00 90.44 137 MET A O 1
ATOM 1094 N N . ALA A 1 138 ? 5.084 -10.539 -4.455 1.00 91.06 138 ALA A N 1
ATOM 1095 C CA . ALA A 1 138 ? 3.841 -11.027 -3.860 1.00 91.06 138 ALA A CA 1
ATOM 1096 C C . ALA A 1 138 ? 2.650 -10.739 -4.780 1.00 91.06 138 ALA A C 1
ATOM 1098 O O . ALA A 1 138 ? 2.575 -9.660 -5.359 1.00 91.06 138 ALA A O 1
ATOM 1099 N N . HIS A 1 139 ? 1.694 -11.675 -4.878 1.00 94.62 139 HIS A N 1
ATOM 1100 C CA . HIS A 1 139 ? 0.482 -11.507 -5.699 1.00 94.62 139 HIS A CA 1
ATOM 1101 C C . HIS A 1 139 ? -0.296 -10.239 -5.366 1.00 94.62 139 HIS A C 1
ATOM 1103 O O . HIS A 1 139 ? -0.713 -9.531 -6.279 1.00 94.62 139 HIS A O 1
ATOM 1109 N N . HIS A 1 140 ? -0.454 -9.968 -4.070 1.00 95.88 140 HIS A N 1
ATOM 1110 C CA . HIS A 1 140 ? -1.108 -8.782 -3.539 1.00 95.88 140 HIS A CA 1
ATOM 1111 C C . HIS A 1 140 ? -0.255 -8.201 -2.415 1.00 95.88 140 HIS A C 1
ATOM 1113 O O . HIS A 1 140 ? 0.260 -8.936 -1.573 1.00 95.88 140 HIS A O 1
ATOM 1119 N N . THR A 1 141 ? -0.116 -6.881 -2.399 1.00 94.88 141 THR A N 1
ATOM 1120 C CA . THR A 1 141 ? 0.604 -6.136 -1.364 1.00 94.88 141 THR A CA 1
ATOM 1121 C C . THR A 1 141 ? -0.326 -5.088 -0.781 1.00 94.88 141 THR A C 1
ATOM 1123 O O . THR A 1 141 ? -0.917 -4.322 -1.532 1.00 94.88 141 THR A O 1
ATOM 1126 N N . ILE A 1 142 ? -0.433 -5.040 0.547 1.00 96.00 142 ILE A N 1
ATOM 1127 C CA . ILE A 1 142 ? -1.093 -3.953 1.275 1.00 96.00 142 ILE A CA 1
ATOM 1128 C C . ILE A 1 142 ? 0.009 -3.131 1.934 1.00 96.00 142 ILE A C 1
ATOM 1130 O O . ILE A 1 142 ? 0.809 -3.664 2.703 1.00 96.00 142 ILE A O 1
ATOM 1134 N N . PHE A 1 143 ? 0.050 -1.842 1.626 1.00 94.06 143 PHE A N 1
ATOM 1135 C CA . PHE A 1 143 ? 0.991 -0.892 2.193 1.00 94.06 143 PHE A CA 1
ATOM 1136 C C . PHE A 1 143 ? 0.210 0.153 2.984 1.00 94.06 143 PHE A C 1
ATOM 1138 O O . PHE A 1 143 ? -0.659 0.822 2.437 1.00 94.06 143 PHE A O 1
ATOM 1145 N N . MET A 1 144 ? 0.487 0.285 4.277 1.00 95.00 144 MET A N 1
ATOM 1146 C CA . MET A 1 144 ? -0.294 1.160 5.148 1.00 95.00 144 MET A CA 1
ATOM 1147 C C . MET A 1 144 ? 0.545 1.795 6.245 1.00 95.00 144 MET A C 1
ATOM 1149 O O . MET A 1 144 ? 1.562 1.235 6.661 1.00 95.00 144 MET A O 1
ATOM 1153 N N . GLY A 1 145 ? 0.093 2.945 6.729 1.00 94.25 145 GLY A N 1
ATOM 1154 C CA . GLY A 1 145 ? 0.771 3.678 7.788 1.00 94.25 145 GLY A CA 1
ATOM 1155 C C . GLY A 1 145 ? 0.384 5.147 7.829 1.00 94.25 145 GLY A C 1
ATOM 1156 O O . GLY A 1 145 ? -0.381 5.624 6.990 1.00 94.25 145 GLY A O 1
ATOM 1157 N N . ASP A 1 146 ? 0.992 5.865 8.768 1.00 92.81 146 ASP A N 1
ATOM 1158 C CA . ASP A 1 146 ? 1.147 7.313 8.682 1.00 92.81 146 ASP A CA 1
ATOM 1159 C C . ASP A 1 146 ? 2.237 7.641 7.647 1.00 92.81 146 ASP A C 1
ATOM 1161 O O . ASP A 1 146 ? 3.438 7.527 7.907 1.00 92.81 146 ASP A O 1
ATOM 1165 N N . LEU A 1 147 ? 1.802 7.987 6.435 1.00 90.75 147 LEU A N 1
ATOM 1166 C CA . LEU A 1 147 ? 2.667 8.384 5.324 1.00 90.75 147 LEU A CA 1
ATOM 1167 C C . LEU A 1 147 ? 2.996 9.880 5.355 1.00 90.75 147 LEU A C 1
ATOM 1169 O O . LEU A 1 147 ? 3.890 10.321 4.636 1.00 90.75 147 LEU A O 1
ATOM 1173 N N . ASN A 1 148 ? 2.296 10.644 6.199 1.00 89.88 148 ASN A N 1
ATOM 1174 C CA . ASN A 1 148 ? 2.552 12.046 6.517 1.00 89.88 148 ASN A CA 1
ATOM 1175 C C . ASN A 1 148 ? 2.487 13.043 5.338 1.00 89.88 148 ASN A C 1
ATOM 1177 O O . ASN A 1 148 ? 2.930 14.185 5.487 1.00 89.88 148 ASN A O 1
ATOM 1181 N N . TYR A 1 149 ? 1.912 12.642 4.201 1.00 91.31 149 TYR A N 1
ATOM 1182 C CA . TYR A 1 149 ? 1.564 13.544 3.098 1.00 91.31 149 TYR A CA 1
ATOM 1183 C C . TYR A 1 149 ? 0.436 14.491 3.505 1.00 91.31 149 TYR A C 1
ATOM 1185 O O . TYR A 1 149 ? -0.410 14.157 4.343 1.00 91.31 149 TYR A O 1
ATOM 1193 N N . ARG A 1 150 ? 0.450 15.700 2.942 1.00 93.06 150 ARG A N 1
ATOM 1194 C CA . ARG A 1 150 ? -0.394 16.807 3.391 1.00 93.06 150 ARG A CA 1
ATOM 1195 C C . ARG A 1 150 ? -1.329 17.305 2.301 1.00 93.06 150 ARG A C 1
ATOM 1197 O O . ARG A 1 150 ? -1.082 17.119 1.113 1.00 93.06 150 ARG A O 1
ATOM 1204 N N . LEU A 1 151 ? -2.396 17.981 2.728 1.00 95.62 151 LEU A N 1
ATOM 1205 C CA . LEU A 1 151 ? -3.279 18.738 1.839 1.00 95.62 151 LEU A CA 1
ATOM 1206 C C . LEU A 1 151 ? -2.729 20.152 1.588 1.00 95.62 151 LEU A C 1
ATOM 1208 O O . LEU A 1 151 ? -3.412 21.136 1.855 1.00 95.62 151 LEU A O 1
ATOM 1212 N N . THR A 1 152 ? -1.469 20.261 1.167 1.00 92.69 152 THR A N 1
ATOM 1213 C CA . THR A 1 152 ? -0.782 21.546 0.928 1.00 92.69 152 THR A CA 1
ATOM 1214 C C . THR A 1 152 ? -0.450 21.798 -0.537 1.00 92.69 152 THR A C 1
ATOM 1216 O O . THR A 1 152 ? 0.051 22.876 -0.858 1.00 92.69 152 THR A O 1
ATOM 1219 N N . ALA A 1 153 ? -0.768 20.867 -1.442 1.00 90.19 153 ALA A N 1
ATOM 1220 C CA . ALA A 1 153 ? -0.622 21.126 -2.868 1.00 90.19 153 ALA A CA 1
ATOM 1221 C C . ALA A 1 153 ? -1.548 22.276 -3.306 1.00 90.19 153 ALA A C 1
ATOM 1223 O O . ALA A 1 153 ? -2.603 22.526 -2.708 1.00 90.19 153 ALA A O 1
ATOM 1224 N N . LEU A 1 154 ? -1.141 22.984 -4.363 1.00 91.94 154 LEU A N 1
ATOM 1225 C CA . LEU A 1 154 ? -1.820 24.192 -4.852 1.00 91.94 154 LEU A CA 1
ATOM 1226 C C . LEU A 1 154 ? -1.915 25.305 -3.784 1.00 91.94 154 LEU A C 1
ATOM 1228 O O . LEU A 1 154 ? -2.913 26.023 -3.729 1.00 91.94 154 LEU A O 1
ATOM 1232 N N . ASP A 1 155 ? -0.902 25.410 -2.915 1.00 91.31 155 ASP A N 1
ATOM 1233 C CA . ASP A 1 155 ? -0.781 26.422 -1.854 1.00 91.31 155 ASP A CA 1
ATOM 1234 C C . ASP A 1 155 ? -1.995 26.484 -0.905 1.00 91.31 155 ASP A C 1
ATOM 1236 O O . ASP A 1 155 ? -2.403 27.546 -0.421 1.00 91.31 155 ASP A O 1
ATOM 1240 N N . ALA A 1 156 ? -2.609 25.328 -0.639 1.00 92.19 156 ALA A N 1
ATOM 1241 C CA . ALA A 1 156 ? -3.812 25.243 0.176 1.00 92.19 156 ALA A CA 1
ATOM 1242 C C . ALA A 1 156 ? -3.574 25.683 1.632 1.00 92.19 156 ALA A C 1
ATOM 1244 O O . ALA A 1 156 ? -2.684 25.194 2.330 1.00 92.19 156 ALA A O 1
ATOM 1245 N N . THR A 1 157 ? -4.428 26.589 2.116 1.00 95.44 157 THR A N 1
ATOM 1246 C CA . THR A 1 157 ? -4.403 27.091 3.497 1.00 95.44 157 THR A CA 1
ATOM 1247 C C . THR A 1 157 ? -5.350 26.297 4.406 1.00 95.44 157 THR A C 1
ATOM 1249 O O . THR A 1 157 ? -6.301 25.677 3.915 1.00 95.44 157 THR A O 1
ATOM 1252 N N . PRO A 1 158 ? -5.173 26.340 5.745 1.00 95.88 158 PRO A N 1
ATOM 1253 C CA . PRO A 1 158 ? -6.105 25.688 6.664 1.00 95.88 158 PRO A CA 1
ATOM 1254 C C . PRO A 1 158 ? -7.541 26.175 6.481 1.00 95.88 158 PRO A C 1
ATOM 1256 O O . PRO A 1 158 ? -8.446 25.351 6.416 1.00 95.88 158 PRO A O 1
ATOM 1259 N N . ASP A 1 159 ? -7.751 27.486 6.333 1.00 96.00 159 ASP A N 1
ATOM 1260 C CA . ASP A 1 159 ? -9.086 28.060 6.135 1.00 96.00 159 ASP A CA 1
ATOM 1261 C C . ASP A 1 159 ? -9.737 27.515 4.864 1.00 96.00 159 ASP A C 1
ATOM 1263 O O . ASP A 1 159 ? -10.892 27.088 4.889 1.00 96.00 159 ASP A O 1
ATOM 1267 N N . ARG A 1 160 ? -8.982 27.450 3.759 1.00 95.31 160 ARG A N 1
ATOM 1268 C CA . ARG A 1 160 ? -9.477 26.897 2.497 1.00 95.31 160 ARG A CA 1
ATOM 1269 C C . ARG A 1 160 ? -9.931 25.449 2.667 1.00 95.31 160 ARG A C 1
ATOM 1271 O O . ARG A 1 160 ? -11.049 25.116 2.276 1.00 95.31 160 ARG A O 1
ATOM 1278 N N . ILE A 1 161 ? -9.093 24.614 3.274 1.00 96.25 161 ILE A N 1
ATOM 1279 C CA . ILE A 1 161 ? -9.381 23.193 3.489 1.00 96.25 161 ILE A CA 1
ATOM 1280 C C . ILE A 1 161 ? -10.554 22.995 4.457 1.00 96.25 161 ILE A C 1
ATOM 1282 O O . ILE A 1 161 ? -11.441 22.191 4.181 1.00 96.25 161 ILE A O 1
ATOM 1286 N N . LEU A 1 162 ? -10.632 23.763 5.545 1.00 95.81 162 LEU A N 1
ATOM 1287 C CA . LEU A 1 162 ? -11.753 23.716 6.491 1.00 95.81 162 LEU A CA 1
ATOM 1288 C C . LEU A 1 162 ? -13.085 24.104 5.835 1.00 95.81 162 LEU A C 1
ATOM 1290 O O . LEU A 1 162 ? -14.106 23.455 6.082 1.00 95.81 162 LEU A O 1
ATOM 1294 N N . HIS A 1 163 ? -13.081 25.124 4.974 1.00 95.00 163 HIS A N 1
ATOM 1295 C CA . HIS A 1 163 ? -14.250 25.495 4.180 1.00 95.00 163 HIS A CA 1
ATOM 1296 C C . HIS A 1 163 ? -14.659 24.374 3.221 1.00 95.00 163 HIS A C 1
ATOM 1298 O O . HIS A 1 163 ? -15.825 23.990 3.212 1.00 95.00 163 HIS A O 1
ATOM 1304 N N . MET A 1 164 ? -13.708 23.773 2.501 1.00 94.94 164 MET A N 1
ATOM 1305 C CA . MET A 1 164 ? -14.001 22.650 1.606 1.00 94.94 164 MET A CA 1
ATOM 1306 C C . MET A 1 164 ? -14.579 21.448 2.361 1.00 94.94 164 MET A C 1
ATOM 1308 O O . MET A 1 164 ? -15.583 20.895 1.930 1.00 94.94 164 MET A O 1
ATOM 1312 N N . ILE A 1 165 ? -14.019 21.075 3.517 1.00 93.31 165 ILE A N 1
ATOM 1313 C CA . ILE A 1 165 ? -14.574 20.005 4.366 1.00 93.31 165 ILE A CA 1
ATOM 1314 C C . ILE A 1 165 ? -16.018 20.336 4.771 1.00 93.31 165 ILE A C 1
ATOM 1316 O O . ILE A 1 165 ? -16.896 19.477 4.701 1.00 93.31 165 ILE A O 1
ATOM 1320 N N . THR A 1 166 ? -16.272 21.586 5.170 1.00 92.62 166 THR A N 1
ATOM 1321 C CA . THR A 1 166 ? -17.612 22.054 5.549 1.00 92.62 166 THR A CA 1
ATOM 1322 C C . THR A 1 166 ? -18.600 21.910 4.392 1.00 92.62 166 THR A C 1
ATOM 1324 O O . THR A 1 166 ? -19.693 21.373 4.581 1.00 92.62 166 THR A O 1
ATOM 1327 N N . ASP A 1 167 ? -18.209 22.345 3.194 1.00 91.31 167 ASP A N 1
ATOM 1328 C CA . ASP A 1 167 ? -19.040 22.278 1.993 1.00 91.31 167 ASP A CA 1
ATOM 1329 C C . ASP A 1 167 ? -19.340 20.826 1.604 1.00 91.31 167 ASP A C 1
ATOM 1331 O O . ASP A 1 167 ? -20.499 20.481 1.382 1.00 91.31 167 ASP A O 1
ATOM 1335 N N . VAL A 1 168 ? -18.330 19.949 1.610 1.00 89.81 168 VAL A N 1
ATOM 1336 C CA . VAL A 1 168 ? -18.494 18.521 1.292 1.00 89.81 168 VAL A CA 1
ATOM 1337 C C . VAL A 1 168 ? -19.471 17.844 2.253 1.00 89.81 168 VAL A C 1
ATOM 1339 O O . VAL A 1 168 ? -20.380 17.133 1.818 1.00 89.81 168 VAL A O 1
ATOM 1342 N N . ILE A 1 169 ? -19.326 18.074 3.561 1.00 86.38 169 ILE A N 1
ATOM 1343 C CA . ILE A 1 169 ? -20.213 17.462 4.558 1.00 86.38 169 ILE A CA 1
ATOM 1344 C C . ILE A 1 169 ? -21.645 17.982 4.404 1.00 86.38 169 ILE A C 1
ATOM 1346 O O . ILE A 1 169 ? -22.593 17.195 4.411 1.00 86.38 169 ILE A O 1
ATOM 1350 N N . ASN A 1 170 ? -21.817 19.290 4.209 1.00 86.00 170 ASN A N 1
ATOM 1351 C CA . ASN A 1 170 ? -23.136 19.890 4.024 1.00 86.00 170 ASN A CA 1
ATOM 1352 C C . ASN A 1 170 ? -23.806 19.453 2.709 1.00 86.00 170 ASN A C 1
ATOM 1354 O O . ASN A 1 170 ? -25.030 19.302 2.672 1.00 86.00 170 ASN A O 1
ATOM 1358 N N . ASN A 1 171 ? -23.036 19.208 1.646 1.00 82.81 171 ASN A N 1
ATOM 1359 C CA . ASN A 1 171 ? -23.550 18.662 0.388 1.00 82.81 171 ASN A CA 1
ATOM 1360 C C . ASN A 1 171 ? -24.062 17.227 0.578 1.00 82.81 171 ASN A C 1
ATOM 1362 O O . ASN A 1 171 ? -25.185 16.922 0.175 1.00 82.81 171 ASN A O 1
ATOM 1366 N N . ASN A 1 172 ? -23.303 16.381 1.284 1.00 74.00 172 ASN A N 1
ATOM 1367 C CA . ASN A 1 172 ? -23.724 15.017 1.628 1.00 74.00 172 ASN A CA 1
ATOM 1368 C C . ASN A 1 172 ? -24.962 14.990 2.553 1.00 74.00 172 ASN A C 1
ATOM 1370 O O . ASN A 1 172 ? -25.818 14.109 2.450 1.00 74.00 172 ASN A O 1
ATOM 1374 N N . PHE A 1 173 ? -25.107 15.980 3.438 1.00 66.12 173 PHE A N 1
ATOM 1375 C CA . PHE A 1 173 ? -26.324 16.157 4.236 1.00 66.12 173 PHE A CA 1
ATOM 1376 C C . PHE A 1 173 ? -27.542 16.507 3.362 1.00 66.12 173 PHE A C 1
ATOM 1378 O O . PHE A 1 173 ? -28.636 15.972 3.542 1.00 66.12 173 PHE A O 1
ATOM 1385 N N . ARG A 1 174 ? -27.372 17.391 2.370 1.00 61.84 174 ARG A N 1
ATOM 1386 C CA . ARG A 1 174 ? -28.462 17.769 1.459 1.00 61.84 174 ARG A CA 1
ATOM 1387 C C . ARG A 1 174 ? -28.931 16.581 0.629 1.00 61.84 174 ARG A C 1
ATOM 1389 O O . ARG A 1 174 ? -30.132 16.331 0.595 1.00 61.84 174 ARG A O 1
ATOM 1396 N N . THR A 1 175 ? -28.022 15.817 0.029 1.00 58.41 175 THR A N 1
ATOM 1397 C CA . THR A 1 175 ? -28.374 14.648 -0.797 1.00 58.41 175 THR A CA 1
ATOM 1398 C C . THR A 1 175 ? -29.111 13.559 -0.014 1.00 58.41 175 THR A C 1
ATOM 1400 O O . THR A 1 175 ? -30.037 12.953 -0.550 1.00 58.41 175 THR A O 1
ATOM 1403 N N . THR A 1 176 ? -28.786 13.361 1.266 1.00 52.25 176 THR A N 1
ATOM 1404 C CA . THR A 1 176 ? -29.492 12.410 2.147 1.00 52.25 176 THR A CA 1
ATOM 1405 C C . THR A 1 176 ? -30.856 12.925 2.630 1.00 52.25 176 THR A C 1
ATOM 1407 O O . THR A 1 176 ? -31.777 12.131 2.818 1.00 52.25 176 THR A O 1
ATOM 1410 N N . SER A 1 177 ? -31.043 14.246 2.756 1.00 50.50 177 SER A N 1
ATOM 1411 C CA . SER A 1 177 ? -32.328 14.858 3.140 1.00 50.50 177 SER A CA 1
ATOM 1412 C C . SER A 1 177 ? -33.417 14.792 2.049 1.00 50.50 177 SER A C 1
ATOM 1414 O O . SER A 1 177 ? -34.610 14.822 2.361 1.00 50.50 177 SER A O 1
ATOM 1416 N N . TYR A 1 178 ? -33.046 14.628 0.771 1.00 44.66 178 TYR A N 1
ATOM 1417 C CA . TYR A 1 178 ? -33.983 14.522 -0.358 1.00 44.66 178 TYR A CA 1
ATOM 1418 C C . TYR A 1 178 ? -34.543 13.102 -0.567 1.00 44.66 178 TYR A C 1
ATOM 1420 O O . TYR A 1 178 ? -34.628 12.643 -1.700 1.00 44.66 178 TYR A O 1
ATOM 1428 N N . LYS A 1 179 ? -34.975 12.382 0.479 1.00 46.62 179 LYS A N 1
ATOM 1429 C CA . LYS A 1 179 ? -35.802 11.164 0.317 1.00 46.62 179 LYS A CA 1
ATOM 1430 C C . LYS A 1 179 ? -36.766 10.926 1.487 1.00 46.62 179 LYS A C 1
ATOM 1432 O O . LYS A 1 179 ? -36.513 10.105 2.359 1.00 46.62 179 LYS A O 1
ATOM 1437 N N . ARG A 1 180 ? -37.949 11.554 1.412 1.00 33.16 180 ARG A N 1
ATOM 1438 C CA . ARG A 1 180 ? -39.261 10.910 1.662 1.00 33.16 180 ARG A CA 1
ATOM 1439 C C . ARG A 1 180 ? -40.383 11.763 1.046 1.00 33.16 180 ARG A C 1
ATOM 1441 O O . ARG A 1 180 ? -40.771 12.774 1.614 1.00 33.16 180 ARG A O 1
ATOM 1448 N N . GLY A 1 181 ? -40.907 11.356 -0.117 1.00 43.81 181 GLY A N 1
ATOM 1449 C CA . GLY A 1 181 ? -42.186 11.865 -0.647 1.00 43.81 181 GLY A CA 1
ATOM 1450 C C . GLY A 1 181 ? -42.168 12.934 -1.753 1.00 43.81 181 GLY A C 1
ATOM 1451 O O . GLY A 1 181 ? -43.236 13.453 -2.067 1.00 43.81 181 GLY A O 1
ATOM 1452 N N . GLN A 1 182 ? -41.035 13.261 -2.389 1.00 37.47 182 GLN A N 1
ATOM 1453 C CA . GLN A 1 182 ? -41.074 14.104 -3.596 1.00 37.47 182 GLN A CA 1
ATOM 1454 C C . GLN A 1 182 ? -41.521 13.287 -4.821 1.00 37.47 182 GLN A C 1
ATOM 1456 O O . GLN A 1 182 ? -40.804 12.415 -5.307 1.00 37.47 182 GLN A O 1
ATOM 1461 N N . VAL A 1 183 ? -42.737 13.569 -5.296 1.00 36.59 183 VAL A N 1
ATOM 1462 C CA . VAL A 1 183 ? -43.327 13.027 -6.527 1.00 36.59 183 VAL A CA 1
ATOM 1463 C C . VAL A 1 183 ? -42.856 13.878 -7.707 1.00 36.59 183 VAL A C 1
ATOM 1465 O O . VAL A 1 183 ? -43.191 15.059 -7.792 1.00 36.59 183 VAL A O 1
ATOM 1468 N N . PHE A 1 184 ? -42.096 13.292 -8.630 1.00 41.16 184 PHE A N 1
ATOM 1469 C CA . PHE A 1 184 ? -41.798 13.924 -9.917 1.00 41.16 184 PHE A CA 1
ATOM 1470 C C . PHE A 1 184 ? -43.015 13.814 -10.850 1.00 41.16 184 PHE A C 1
ATOM 1472 O O . PHE A 1 184 ? -43.669 12.772 -10.910 1.00 41.16 184 PHE A O 1
ATOM 1479 N N . SER A 1 185 ? -43.340 14.888 -11.579 1.00 33.34 185 SER A N 1
ATOM 1480 C CA . SER A 1 185 ? -44.465 14.894 -12.524 1.00 33.34 185 SER A CA 1
ATOM 1481 C C . SER A 1 185 ? -44.175 14.027 -13.760 1.00 33.34 185 SER A C 1
ATOM 1483 O O . SER A 1 185 ? -43.062 14.023 -14.284 1.00 33.34 185 SER A O 1
ATOM 1485 N N . HIS A 1 186 ? -45.206 13.326 -14.234 1.00 31.45 186 HIS A N 1
ATOM 1486 C CA . HIS A 1 186 ? -45.206 12.226 -15.213 1.00 31.45 186 HIS A CA 1
ATOM 1487 C C . HIS A 1 186 ? -44.620 12.522 -16.620 1.00 31.45 186 HIS A C 1
ATOM 1489 O O . HIS A 1 186 ? -44.585 11.629 -17.458 1.00 31.45 186 HIS A O 1
ATOM 1495 N N . ASN A 1 187 ? -44.105 13.724 -16.900 1.00 33.66 187 ASN A N 1
ATOM 1496 C CA . ASN A 1 187 ? -43.650 14.117 -18.244 1.00 33.66 187 ASN A CA 1
ATOM 1497 C C . ASN A 1 187 ? -42.127 14.061 -18.470 1.00 33.66 187 ASN A C 1
ATOM 1499 O O . ASN A 1 187 ? -41.672 14.378 -19.564 1.00 33.66 187 ASN A O 1
ATOM 1503 N N . GLN A 1 188 ? -41.328 13.655 -17.477 1.00 36.78 188 GLN A N 1
ATOM 1504 C CA . GLN A 1 188 ? -39.858 13.586 -17.603 1.00 36.78 188 GLN A CA 1
ATOM 1505 C C . GLN A 1 188 ? -39.306 12.171 -17.892 1.00 36.78 188 GLN A C 1
ATOM 1507 O O . GLN A 1 188 ? -38.093 11.992 -17.921 1.00 36.78 188 GLN A O 1
ATOM 1512 N N . LEU A 1 189 ? -40.164 11.164 -18.121 1.00 33.66 189 LEU A N 1
ATOM 1513 C CA . LEU A 1 189 ? -39.780 9.737 -18.164 1.00 33.66 189 LEU A CA 1
ATOM 1514 C C . LEU A 1 189 ? -40.087 8.983 -19.478 1.00 33.66 189 LEU A C 1
ATOM 1516 O O . LEU A 1 189 ? -40.190 7.758 -19.461 1.00 33.66 189 LEU A O 1
ATOM 1520 N N . LEU A 1 190 ? -40.192 9.649 -20.633 1.00 27.77 190 LEU A N 1
ATOM 1521 C CA . LEU A 1 190 ? -40.380 8.951 -21.919 1.00 27.77 190 LEU A CA 1
ATOM 1522 C C . LEU A 1 190 ? -39.130 9.027 -22.818 1.00 27.77 190 LEU A C 1
ATOM 1524 O O . LEU A 1 190 ? -38.770 10.080 -23.335 1.00 27.77 190 LEU A O 1
ATOM 1528 N N . THR A 1 191 ? -38.487 7.863 -22.963 1.00 33.09 191 THR A N 1
ATOM 1529 C CA . THR A 1 191 ? -37.389 7.484 -23.885 1.00 33.09 191 THR A CA 1
ATOM 1530 C C . THR A 1 191 ? -37.944 7.112 -25.284 1.00 33.09 191 THR A C 1
ATOM 1532 O O . THR A 1 191 ? -39.169 7.114 -25.436 1.00 33.09 191 THR A O 1
ATOM 1535 N N . PRO A 1 192 ? -37.128 6.810 -26.332 1.00 38.72 192 PRO A N 1
ATOM 1536 C CA . PRO A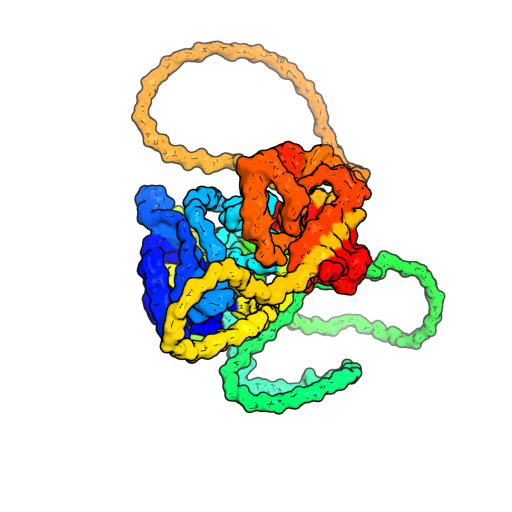 1 192 ? -36.610 5.430 -26.541 1.00 38.72 192 PRO A CA 1
ATOM 1537 C C . PRO A 1 192 ? -35.209 5.388 -27.239 1.00 38.72 192 PRO A C 1
ATOM 1539 O O . PRO A 1 192 ? -34.735 6.404 -27.729 1.00 38.72 192 PRO A O 1
ATOM 1542 N N . VAL A 1 193 ? -34.417 4.304 -27.306 1.00 26.22 193 VAL A N 1
ATOM 1543 C CA . VAL A 1 193 ? -34.688 2.953 -27.845 1.00 26.22 193 VAL A CA 1
ATOM 1544 C C . VAL A 1 193 ? -33.673 1.926 -27.290 1.00 26.22 193 VAL A C 1
ATOM 1546 O O . VAL A 1 193 ? -32.478 2.199 -27.201 1.00 26.22 193 VAL A O 1
ATOM 1549 N N . ARG A 1 194 ? -34.175 0.723 -26.964 1.00 26.73 194 ARG A N 1
ATOM 1550 C CA . ARG A 1 194 ? -33.452 -0.519 -26.616 1.00 26.73 194 ARG A CA 1
ATOM 1551 C C . ARG A 1 194 ? -33.083 -1.343 -27.863 1.00 26.73 194 ARG A C 1
ATOM 1553 O O . ARG A 1 194 ? -33.834 -1.349 -28.831 1.00 26.73 194 ARG A O 1
ATOM 1560 N N . SER A 1 195 ? -32.026 -2.152 -27.752 1.00 24.78 195 SER A N 1
ATOM 1561 C CA . SER A 1 195 ? -31.795 -3.375 -28.541 1.00 24.78 195 SER A CA 1
ATOM 1562 C C . SER A 1 195 ? -31.773 -4.581 -27.587 1.00 24.78 195 SER A C 1
ATOM 1564 O O . SER A 1 195 ? -31.103 -4.530 -26.559 1.00 24.78 195 SER A O 1
ATOM 1566 N N . GLU A 1 196 ? -32.542 -5.624 -27.911 1.00 28.02 196 GLU A N 1
ATOM 1567 C CA . GLU A 1 196 ? -32.860 -6.816 -27.099 1.00 28.02 196 GLU A CA 1
ATOM 1568 C C . GLU A 1 196 ? -31.842 -7.971 -27.212 1.00 28.02 196 GLU A C 1
ATOM 1570 O O . GLU A 1 196 ? -31.134 -8.070 -28.213 1.00 28.02 196 GLU A O 1
ATOM 1575 N N . GLY A 1 197 ? -31.848 -8.900 -26.231 1.00 25.38 197 GLY A N 1
ATOM 1576 C CA . GLY A 1 197 ? -31.273 -10.249 -26.396 1.00 25.38 197 GLY A CA 1
ATOM 1577 C C . GLY A 1 197 ? -30.966 -11.116 -25.146 1.00 25.38 197 GLY A C 1
ATOM 1578 O O . GLY A 1 197 ? -29.810 -11.474 -24.992 1.00 25.38 197 GLY A O 1
ATOM 1579 N N . SER A 1 198 ? -31.985 -11.504 -24.344 1.00 25.42 198 SER A N 1
ATOM 1580 C CA . SER A 1 198 ? -32.168 -12.763 -23.533 1.00 25.42 198 SER A CA 1
ATOM 1581 C C . SER A 1 198 ? -31.118 -13.287 -22.499 1.00 25.42 198 SER A C 1
ATOM 1583 O O . SER A 1 198 ? -29.949 -12.935 -22.563 1.00 25.42 198 SER A O 1
ATOM 1585 N N . PRO A 1 199 ? -31.451 -14.282 -21.628 1.00 30.92 199 PRO A N 1
ATOM 1586 C CA . PRO A 1 199 ? -32.513 -14.339 -20.607 1.00 30.92 199 PRO A CA 1
ATOM 1587 C C . PRO A 1 199 ? -31.984 -14.723 -19.187 1.00 30.92 199 PRO A C 1
ATOM 1589 O O . PRO A 1 199 ? -30.917 -15.311 -19.030 1.00 30.92 199 PRO A O 1
ATOM 1592 N N . ALA A 1 200 ? -32.764 -14.427 -18.139 1.00 27.19 200 ALA A N 1
ATOM 1593 C CA . ALA A 1 200 ? -32.481 -14.762 -16.731 1.00 27.19 200 ALA A CA 1
ATOM 1594 C C . ALA A 1 200 ? -32.824 -16.224 -16.353 1.00 27.19 200 ALA A C 1
ATOM 1596 O O . ALA A 1 200 ? -33.585 -16.879 -17.071 1.00 27.19 200 ALA A O 1
ATOM 1597 N N . PRO A 1 201 ? -32.397 -16.685 -15.155 1.00 28.00 201 PRO A N 1
ATOM 1598 C CA . PRO A 1 201 ? -33.396 -17.271 -14.259 1.00 28.00 201 PRO A CA 1
ATOM 1599 C C . PRO A 1 201 ? -33.302 -16.820 -12.783 1.00 28.00 201 PRO A C 1
ATOM 1601 O O . PRO A 1 201 ? -32.252 -16.878 -12.157 1.00 28.00 201 PRO A O 1
ATOM 1604 N N . ILE A 1 202 ? -34.474 -16.407 -12.285 1.00 26.81 202 ILE A N 1
ATOM 1605 C CA . ILE A 1 202 ? -35.170 -16.786 -11.037 1.00 26.81 202 ILE A CA 1
ATOM 1606 C C . ILE A 1 202 ? -34.418 -16.642 -9.699 1.00 26.81 202 ILE A C 1
ATOM 1608 O O . ILE A 1 202 ? -33.502 -17.388 -9.370 1.00 26.81 202 ILE A O 1
ATOM 1612 N N . ALA A 1 203 ? -34.935 -15.699 -8.906 1.00 25.47 203 ALA A N 1
ATOM 1613 C CA . ALA A 1 203 ? -34.647 -15.448 -7.502 1.00 25.47 203 ALA A CA 1
ATOM 1614 C C . ALA A 1 203 ? -35.326 -16.463 -6.569 1.00 25.47 203 ALA A C 1
ATOM 1616 O O . ALA A 1 203 ? -36.427 -16.919 -6.864 1.00 25.47 203 ALA A O 1
ATOM 1617 N N . ASP A 1 204 ? -34.723 -16.676 -5.398 1.00 23.62 204 ASP A N 1
ATOM 1618 C CA . ASP A 1 204 ? -35.459 -16.978 -4.172 1.00 23.62 204 ASP A CA 1
ATOM 1619 C C . ASP A 1 204 ? -34.994 -16.041 -3.053 1.00 23.62 204 ASP A C 1
ATOM 1621 O O . ASP A 1 204 ? -33.815 -15.708 -2.918 1.00 23.62 204 ASP A O 1
ATOM 1625 N N . ALA A 1 205 ? -35.986 -15.548 -2.323 1.00 25.59 205 ALA A N 1
ATOM 1626 C CA . ALA A 1 205 ? -35.935 -14.388 -1.458 1.00 25.59 205 ALA A CA 1
ATOM 1627 C C . ALA A 1 205 ? -35.522 -14.732 -0.023 1.00 25.59 205 ALA A C 1
ATOM 1629 O O . ALA A 1 205 ? -36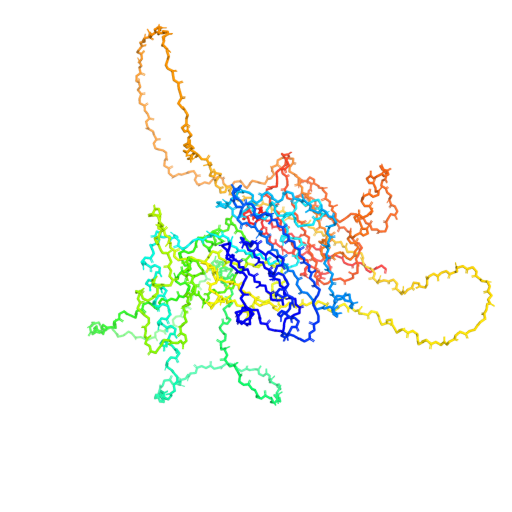.121 -15.607 0.591 1.00 25.59 205 ALA A O 1
ATOM 1630 N N . PHE A 1 206 ? -34.617 -13.936 0.548 1.00 23.58 206 PHE A N 1
ATOM 1631 C CA . PHE A 1 206 ? -34.641 -13.589 1.970 1.00 23.58 206 PHE A CA 1
ATOM 1632 C C . PHE A 1 206 ? -34.237 -12.123 2.126 1.00 23.58 206 PHE A C 1
ATOM 1634 O O . PHE A 1 206 ? -33.107 -11.726 1.859 1.00 23.58 206 PHE A O 1
ATOM 1641 N N . SER A 1 207 ? -35.220 -11.321 2.519 1.00 25.53 207 SER A N 1
ATOM 1642 C CA . SER A 1 207 ? -35.094 -9.928 2.923 1.00 25.53 207 SER A CA 1
ATOM 1643 C C . SER A 1 207 ? -34.313 -9.810 4.230 1.00 25.53 207 SER A C 1
ATOM 1645 O O . SER A 1 207 ? -34.672 -10.476 5.200 1.00 25.53 207 SER A O 1
ATOM 1647 N N . ASN A 1 208 ? -33.322 -8.922 4.272 1.00 25.12 208 ASN A N 1
ATOM 1648 C CA . ASN A 1 208 ? -33.117 -7.998 5.386 1.00 25.12 208 ASN A CA 1
ATOM 1649 C C . ASN A 1 208 ? -32.227 -6.831 4.941 1.00 25.12 208 ASN A C 1
ATOM 1651 O O . ASN A 1 208 ? -31.253 -7.013 4.216 1.00 25.12 208 ASN A O 1
ATOM 1655 N N . ASP A 1 209 ? -32.654 -5.648 5.369 1.00 29.06 209 ASP A N 1
ATOM 1656 C CA . ASP A 1 209 ? -32.177 -4.313 5.029 1.00 29.06 209 ASP A CA 1
ATOM 1657 C C . ASP A 1 209 ? -30.666 -4.107 5.196 1.00 29.06 209 ASP A C 1
ATOM 1659 O O . ASP A 1 209 ? -30.116 -4.423 6.248 1.00 29.06 209 ASP A O 1
ATOM 1663 N N . MET A 1 210 ? -30.044 -3.510 4.174 1.00 26.20 210 MET A N 1
ATOM 1664 C CA . MET A 1 210 ? -29.012 -2.456 4.219 1.00 26.20 210 MET A CA 1
ATOM 1665 C C . MET A 1 210 ? -28.642 -2.137 2.762 1.00 26.20 210 MET A C 1
ATOM 1667 O O . MET A 1 210 ? -27.818 -2.817 2.155 1.00 26.20 210 MET A O 1
ATOM 1671 N N . ASP A 1 211 ? -29.308 -1.144 2.173 1.00 22.84 211 ASP A N 1
ATOM 1672 C CA . ASP A 1 211 ? -29.040 -0.685 0.805 1.00 22.84 211 ASP A CA 1
ATOM 1673 C C . ASP A 1 211 ? -28.075 0.511 0.853 1.00 22.84 211 ASP A C 1
ATOM 1675 O O . ASP A 1 211 ? -28.485 1.670 0.777 1.00 22.84 211 ASP A O 1
ATOM 1679 N N . ASP A 1 212 ? -26.783 0.225 1.037 1.00 27.83 212 ASP A N 1
ATOM 1680 C CA . ASP A 1 212 ? -25.710 1.166 0.709 1.00 27.83 212 ASP A CA 1
ATOM 1681 C C . ASP A 1 212 ? -25.427 1.031 -0.792 1.00 27.83 212 ASP A C 1
ATOM 1683 O O . ASP A 1 212 ? -24.751 0.117 -1.264 1.00 27.83 212 ASP A O 1
ATOM 1687 N N . THR A 1 213 ? -26.011 1.933 -1.576 1.00 23.94 213 THR A N 1
ATOM 1688 C CA . THR A 1 213 ? -25.839 1.979 -3.028 1.00 23.94 213 THR A CA 1
ATOM 1689 C C . THR A 1 213 ? -24.413 2.429 -3.380 1.00 23.94 213 THR A C 1
ATOM 1691 O O . THR A 1 213 ? -24.087 3.615 -3.325 1.00 23.94 213 THR A O 1
ATOM 1694 N N . TYR A 1 214 ? -23.556 1.485 -3.772 1.00 31.47 214 TYR A N 1
ATOM 1695 C CA . TYR A 1 214 ? -22.195 1.740 -4.253 1.00 31.47 214 TYR A CA 1
ATOM 1696 C C . TYR A 1 214 ? -22.175 2.150 -5.733 1.00 31.47 214 TYR A C 1
ATOM 1698 O O . TYR A 1 214 ? -22.736 1.467 -6.589 1.00 31.47 214 TYR A O 1
ATOM 1706 N N . MET A 1 215 ? -21.448 3.222 -6.054 1.00 23.11 215 MET A N 1
ATOM 1707 C CA . MET A 1 215 ? -21.037 3.535 -7.426 1.00 23.11 215 MET A CA 1
ATOM 1708 C C . MET A 1 215 ? -19.655 2.930 -7.685 1.00 23.11 215 MET A C 1
ATOM 1710 O O . MET A 1 215 ? -18.634 3.470 -7.266 1.00 23.11 215 MET A O 1
ATOM 1714 N N . LEU A 1 216 ? -19.628 1.801 -8.392 1.00 23.62 216 LEU A N 1
ATOM 1715 C CA . LEU A 1 216 ? -18.421 1.271 -9.025 1.00 23.62 216 LEU A CA 1
ATOM 1716 C C . LEU A 1 216 ? -18.032 2.200 -10.180 1.00 23.62 216 LEU A C 1
ATOM 1718 O O . LEU A 1 216 ? -18.687 2.197 -11.222 1.00 23.62 216 LEU A O 1
ATOM 1722 N N . THR A 1 217 ? -16.965 2.981 -10.032 1.00 27.91 217 THR A N 1
ATOM 1723 C CA . THR A 1 217 ? -16.340 3.640 -11.184 1.00 27.91 217 THR A CA 1
ATOM 1724 C C . THR A 1 217 ? -15.191 2.780 -11.681 1.00 27.91 217 THR A C 1
ATOM 1726 O O . THR A 1 217 ? -14.204 2.580 -10.976 1.00 27.91 217 THR A O 1
ATOM 1729 N N . GLN A 1 218 ? -15.340 2.280 -12.906 1.00 25.80 218 GLN A N 1
ATOM 1730 C CA . GLN A 1 218 ? -14.250 1.727 -13.700 1.00 25.80 218 GLN A CA 1
ATOM 1731 C C . GLN A 1 218 ? -13.113 2.754 -13.813 1.00 25.80 218 GLN A C 1
ATOM 1733 O O . GLN A 1 218 ? -13.354 3.957 -13.936 1.00 25.80 218 GLN A O 1
ATOM 1738 N N . SER A 1 219 ? -11.877 2.272 -13.750 1.00 28.06 219 SER A N 1
ATOM 1739 C CA . SER A 1 219 ? -10.653 3.069 -13.830 1.00 28.06 219 SER A CA 1
ATOM 1740 C C . SER A 1 219 ? -10.495 3.740 -15.212 1.00 28.06 219 SER A C 1
ATOM 1742 O O . SER A 1 219 ? -10.903 3.152 -16.216 1.00 28.06 219 SER A O 1
ATOM 1744 N N . PRO A 1 220 ? -9.857 4.925 -15.326 1.00 25.89 220 PRO A N 1
ATOM 1745 C CA . PRO A 1 220 ? -9.746 5.662 -16.595 1.00 25.89 220 PRO A CA 1
ATOM 1746 C C . PRO A 1 220 ? -8.772 5.069 -17.631 1.00 25.89 220 PRO A C 1
ATOM 1748 O O . PRO A 1 220 ? -8.657 5.596 -18.734 1.00 25.89 220 PRO A O 1
ATOM 1751 N N . SER A 1 221 ? -8.076 3.972 -17.334 1.00 31.64 221 SER A N 1
ATOM 1752 C CA . SER A 1 221 ? -6.961 3.462 -18.149 1.00 31.64 221 SER A CA 1
ATOM 1753 C C . SER A 1 221 ? -7.360 2.747 -19.453 1.00 31.64 221 SER A C 1
ATOM 1755 O O . SER A 1 221 ? -6.499 2.204 -20.142 1.00 31.64 221 SER A O 1
ATOM 1757 N N . VAL A 1 222 ? -8.641 2.771 -19.841 1.00 29.28 222 VAL A N 1
ATOM 1758 C CA . VAL A 1 222 ? -9.134 2.156 -21.092 1.00 29.28 222 VAL A CA 1
ATOM 1759 C C . VAL A 1 222 ? -9.504 3.195 -22.166 1.00 29.28 222 VAL A C 1
ATOM 1761 O O . VAL A 1 222 ? -9.610 2.841 -23.339 1.00 29.28 222 VAL A O 1
ATOM 1764 N N . LEU A 1 223 ? -9.644 4.487 -21.832 1.00 28.33 223 LEU A N 1
ATOM 1765 C CA . LEU A 1 223 ? -10.104 5.487 -22.811 1.00 28.33 223 LEU A CA 1
ATOM 1766 C C . LEU A 1 223 ? -8.989 6.083 -23.691 1.00 28.33 223 LEU A C 1
ATOM 1768 O O . LEU A 1 223 ? -9.247 6.420 -24.847 1.00 28.33 223 LEU A O 1
ATOM 1772 N N . GLU A 1 224 ? -7.749 6.172 -23.204 1.00 28.33 224 GLU A N 1
ATOM 1773 C CA . GLU A 1 224 ? -6.650 6.789 -23.971 1.00 28.33 224 GLU A CA 1
ATOM 1774 C C . GLU A 1 224 ? -6.058 5.876 -25.059 1.00 28.33 224 GLU A C 1
ATOM 1776 O O . GLU A 1 224 ? -5.495 6.365 -26.037 1.00 28.33 224 GLU A O 1
ATOM 1781 N N . ALA A 1 225 ? -6.273 4.559 -24.980 1.00 31.52 225 ALA A N 1
ATOM 1782 C CA . ALA A 1 225 ? -5.822 3.619 -26.011 1.00 31.52 225 ALA A CA 1
ATOM 1783 C C . ALA A 1 225 ? -6.750 3.564 -27.245 1.00 31.52 225 ALA A C 1
ATOM 1785 O O . ALA A 1 225 ? -6.322 3.147 -28.321 1.00 31.52 225 ALA A O 1
ATOM 1786 N N . ALA A 1 226 ? -8.011 4.002 -27.124 1.00 31.19 226 ALA A N 1
ATOM 1787 C CA . ALA A 1 226 ? -8.986 3.961 -28.219 1.00 31.19 226 ALA A CA 1
ATOM 1788 C C . ALA A 1 226 ? -8.962 5.221 -29.108 1.00 31.19 226 ALA A C 1
ATOM 1790 O O . ALA A 1 226 ? -9.307 5.151 -30.288 1.00 31.19 226 ALA A O 1
ATOM 1791 N N . ALA A 1 227 ? -8.515 6.365 -28.577 1.00 29.92 227 ALA A N 1
ATOM 1792 C CA . ALA A 1 227 ? -8.480 7.634 -29.311 1.00 29.92 227 ALA A CA 1
ATOM 1793 C C . ALA A 1 227 ? -7.307 7.740 -30.310 1.00 29.92 227 ALA A C 1
ATOM 1795 O O . ALA A 1 227 ? -7.399 8.475 -31.292 1.00 29.92 227 ALA A O 1
ATOM 1796 N N . ALA A 1 228 ? -6.230 6.971 -30.114 1.00 30.20 228 ALA A N 1
ATOM 1797 C CA . ALA A 1 228 ? -5.036 7.004 -30.966 1.00 30.20 228 ALA A CA 1
ATOM 1798 C C . ALA A 1 228 ? -5.124 6.118 -32.229 1.00 30.20 228 ALA A C 1
ATOM 1800 O O . ALA A 1 228 ? -4.264 6.207 -33.102 1.00 30.20 228 ALA A O 1
ATOM 1801 N N . ALA A 1 229 ? -6.162 5.282 -32.363 1.00 30.72 229 ALA A N 1
ATOM 1802 C CA . ALA A 1 229 ? -6.315 4.344 -33.483 1.00 30.72 229 ALA A CA 1
ATOM 1803 C C . ALA A 1 229 ? -7.216 4.856 -34.629 1.00 30.72 229 ALA A C 1
ATOM 1805 O O . ALA A 1 229 ? -7.399 4.154 -35.623 1.00 30.72 229 ALA A O 1
ATOM 1806 N N . ALA A 1 230 ? -7.782 6.065 -34.521 1.00 30.09 230 ALA A N 1
ATOM 1807 C CA . ALA A 1 230 ? -8.767 6.591 -35.477 1.00 30.09 230 ALA A CA 1
ATOM 1808 C C . ALA A 1 230 ? -8.222 7.642 -36.468 1.00 30.09 230 ALA A C 1
ATOM 1810 O O . ALA A 1 230 ? -8.988 8.225 -37.234 1.00 30.09 230 ALA A O 1
ATOM 1811 N N . SER A 1 231 ? -6.911 7.886 -36.502 1.00 29.84 231 SER A N 1
ATOM 1812 C CA . SER A 1 231 ? -6.286 8.873 -37.390 1.00 29.84 231 SER A CA 1
ATOM 1813 C C . SER A 1 231 ? -5.341 8.211 -38.393 1.00 29.84 231 SER A C 1
ATOM 1815 O O . SER A 1 231 ? -4.128 8.287 -38.261 1.00 29.84 231 SER A O 1
ATOM 1817 N N . THR A 1 232 ? -5.891 7.544 -39.413 1.00 28.67 232 THR A N 1
ATOM 1818 C CA . THR A 1 232 ? -5.263 7.368 -40.745 1.00 28.67 232 THR A CA 1
ATOM 1819 C C . THR A 1 232 ? -6.173 6.560 -41.674 1.00 28.67 232 THR A C 1
ATOM 1821 O O . THR A 1 232 ? -6.155 5.336 -41.692 1.00 28.67 232 THR A O 1
ATOM 1824 N N . SER A 1 233 ? -6.966 7.236 -42.503 1.00 27.67 233 SER A N 1
ATOM 1825 C CA . SER A 1 233 ? -7.201 6.816 -43.895 1.00 27.67 233 SER A CA 1
ATOM 1826 C C . SER A 1 233 ? -7.962 7.903 -44.651 1.00 27.67 233 SER A C 1
ATOM 1828 O O . SER A 1 233 ? -8.861 8.556 -44.128 1.00 27.67 233 SER A O 1
ATOM 1830 N N . SER A 1 234 ? -7.529 8.141 -45.882 1.00 24.47 234 SER A N 1
ATOM 1831 C CA . SER A 1 234 ? -7.974 9.208 -46.767 1.00 24.47 234 SER A CA 1
ATOM 1832 C C . SER A 1 234 ? -8.715 8.644 -47.990 1.00 24.47 234 SER A C 1
ATOM 1834 O O . SER A 1 234 ? -8.320 7.608 -48.520 1.00 24.47 234 SER A O 1
ATOM 1836 N N . LEU A 1 235 ? -9.706 9.431 -48.461 1.00 26.62 235 LEU A N 1
ATOM 1837 C CA . LEU A 1 235 ? -10.367 9.480 -49.796 1.00 26.62 235 LEU A CA 1
ATOM 1838 C C . LEU A 1 235 ? -11.568 8.535 -50.082 1.00 26.62 235 LEU A C 1
ATOM 1840 O O . LEU A 1 235 ? -11.599 7.424 -49.567 1.00 26.62 235 LEU A O 1
ATOM 1844 N N . PRO A 1 236 ? -12.476 8.866 -51.044 1.00 28.98 236 PRO A N 1
ATOM 1845 C CA . PRO A 1 236 ? -13.062 10.175 -51.393 1.00 28.98 236 PRO A CA 1
ATOM 1846 C C . PRO A 1 236 ? -14.618 10.182 -51.555 1.00 28.98 236 PRO A C 1
ATOM 1848 O O . PRO A 1 236 ? -15.284 9.154 -51.610 1.00 28.98 236 PRO A O 1
ATOM 1851 N N . SER A 1 237 ? -15.167 11.401 -51.675 1.00 23.30 237 SER A N 1
ATOM 1852 C CA . SER A 1 237 ? -16.552 11.867 -51.930 1.00 23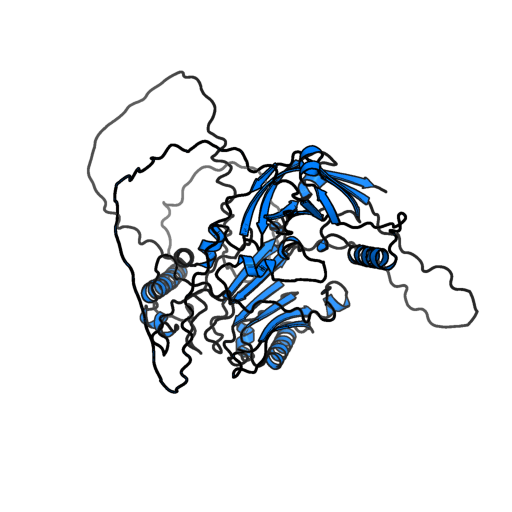.30 237 SER A CA 1
ATOM 1853 C C . SER A 1 237 ? -17.459 11.087 -52.904 1.00 23.30 237 SER A C 1
ATOM 1855 O O . SER A 1 237 ? -16.985 10.746 -53.983 1.00 23.30 237 SER A O 1
ATOM 1857 N N . ARG A 1 238 ? -18.797 11.064 -52.654 1.00 22.86 238 ARG A N 1
ATOM 1858 C CA . ARG A 1 238 ? -19.845 11.747 -53.486 1.00 22.86 238 ARG A CA 1
ATOM 1859 C C . ARG A 1 238 ? -21.326 11.553 -53.039 1.00 22.86 238 ARG A C 1
ATOM 1861 O O . ARG A 1 238 ? -21.717 10.457 -52.669 1.00 22.86 238 ARG A O 1
ATOM 1868 N N . HIS A 1 239 ? -22.127 12.609 -53.294 1.00 24.53 239 HIS A N 1
ATOM 1869 C CA . HIS A 1 239 ? -23.608 12.746 -53.434 1.00 24.53 239 HIS A CA 1
ATOM 1870 C C . HIS A 1 239 ? -24.480 12.950 -52.163 1.00 24.53 239 HIS A C 1
ATOM 1872 O O . HIS A 1 239 ? -24.628 12.050 -51.356 1.00 24.53 239 HIS A O 1
ATOM 1878 N N . HIS A 1 240 ? -24.948 14.186 -51.869 1.00 23.95 240 HIS A N 1
ATOM 1879 C CA . HIS A 1 240 ? -26.222 14.851 -52.293 1.00 23.95 240 HIS A CA 1
ATOM 1880 C C . HIS A 1 240 ? -27.492 14.168 -51.727 1.00 23.95 240 HIS A C 1
ATOM 1882 O O . HIS A 1 240 ? -27.731 13.017 -52.052 1.00 23.95 240 HIS A O 1
ATOM 1888 N N . ARG A 1 241 ? -28.375 14.805 -50.929 1.00 24.92 241 ARG A N 1
ATOM 1889 C CA . ARG A 1 241 ? -29.210 15.988 -51.255 1.00 24.92 241 ARG A CA 1
ATOM 1890 C C . ARG A 1 241 ? -29.966 16.544 -50.014 1.00 24.92 241 ARG A C 1
ATOM 1892 O O . ARG A 1 241 ? -30.566 15.775 -49.280 1.00 24.92 241 ARG A O 1
ATOM 1899 N N . HIS A 1 242 ? -29.952 17.878 -49.883 1.00 23.94 242 HIS A N 1
ATOM 1900 C CA . HIS A 1 242 ? -30.981 18.857 -49.450 1.00 23.94 242 HIS A CA 1
ATOM 1901 C C . HIS A 1 242 ? -32.132 18.480 -48.481 1.00 23.94 242 HIS A C 1
ATOM 1903 O O . HIS A 1 242 ? -32.971 17.661 -48.829 1.00 23.94 242 HIS A O 1
ATOM 1909 N N . HIS A 1 243 ? -32.336 19.280 -47.416 1.00 25.94 243 HIS A N 1
ATOM 1910 C CA . HIS A 1 243 ? -33.305 20.402 -47.445 1.00 25.94 243 HIS A CA 1
ATOM 1911 C C . HIS A 1 243 ? -33.203 21.379 -46.244 1.00 25.94 243 HIS A C 1
ATOM 1913 O O . HIS A 1 243 ? -33.365 21.009 -45.092 1.00 25.94 243 HIS A O 1
ATOM 1919 N N . HIS A 1 244 ? -32.992 22.646 -46.619 1.00 25.67 244 HIS A N 1
ATOM 1920 C CA . HIS A 1 244 ? -33.476 23.926 -46.080 1.00 25.67 244 HIS A CA 1
ATOM 1921 C C . HIS A 1 244 ? -33.201 24.419 -44.644 1.00 25.67 244 HIS A C 1
ATOM 1923 O O . HIS A 1 244 ? -33.751 23.976 -43.645 1.00 25.67 244 HIS A O 1
ATOM 1929 N N . VAL A 1 245 ? -32.430 25.507 -44.665 1.00 23.31 245 VAL A N 1
ATOM 1930 C CA . VAL A 1 245 ? -32.125 26.523 -43.660 1.00 23.31 245 VAL A CA 1
ATOM 1931 C C . VAL A 1 245 ? -33.326 27.448 -43.413 1.00 23.31 245 VAL A C 1
ATOM 1933 O O . VAL A 1 245 ? -33.941 27.921 -44.369 1.00 23.31 245 VAL A O 1
ATOM 1936 N N . ALA A 1 246 ? -33.560 27.809 -42.150 1.00 24.95 246 ALA A N 1
ATOM 1937 C CA . ALA A 1 246 ? -34.155 29.089 -41.772 1.00 24.95 246 ALA A CA 1
ATOM 1938 C C . ALA A 1 246 ? -33.289 29.722 -40.670 1.00 24.95 246 ALA A C 1
ATOM 1940 O O . ALA A 1 246 ? -33.192 29.206 -39.560 1.00 24.95 246 ALA A O 1
ATOM 1941 N N . VAL A 1 247 ? -32.615 30.816 -41.027 1.00 24.89 247 VAL A N 1
ATOM 1942 C CA . VAL A 1 247 ? -31.853 31.692 -40.130 1.00 24.89 247 VAL A CA 1
ATOM 1943 C C . VAL A 1 247 ? -32.804 32.747 -39.582 1.00 24.89 247 VAL A C 1
ATOM 1945 O O . VAL A 1 247 ? -33.340 33.523 -40.367 1.00 24.89 247 VAL A O 1
ATOM 1948 N N . LEU A 1 248 ? -32.940 32.823 -38.258 1.00 24.41 248 LEU A N 1
ATOM 1949 C CA . LEU A 1 248 ? -33.240 34.054 -37.524 1.00 24.41 248 LEU A CA 1
ATOM 1950 C C . LEU A 1 248 ? -32.485 34.007 -36.183 1.00 24.41 248 LEU A C 1
ATOM 1952 O O . LEU A 1 248 ? -32.729 33.140 -35.349 1.00 24.41 248 LEU A O 1
ATOM 1956 N N . SER A 1 249 ? -31.548 34.935 -36.003 1.00 24.98 249 SER A N 1
ATOM 1957 C CA . SER A 1 249 ? -30.921 35.303 -34.721 1.00 24.98 249 SER A CA 1
ATOM 1958 C C . SER A 1 249 ? -31.659 36.522 -34.130 1.00 24.98 249 SER A C 1
ATOM 1960 O O . SER A 1 249 ? -32.405 37.166 -34.868 1.00 24.98 249 SER A O 1
ATOM 1962 N N . PRO A 1 250 ? -31.303 37.034 -32.935 1.00 44.84 250 PRO A N 1
ATOM 1963 C CA . PRO A 1 250 ? -31.042 36.389 -31.645 1.00 44.84 250 PRO A CA 1
ATOM 1964 C C . PRO A 1 250 ? -31.912 37.033 -30.524 1.00 44.84 250 PRO A C 1
ATOM 1966 O O . PRO A 1 250 ? -32.747 37.886 -30.794 1.00 44.84 250 PRO A O 1
ATOM 1969 N N . LEU A 1 251 ? -31.632 36.675 -29.262 1.00 28.31 251 LEU A N 1
ATOM 1970 C CA . LEU A 1 251 ? -32.141 37.220 -27.984 1.00 28.31 251 LEU A CA 1
ATOM 1971 C C . LEU A 1 251 ? -33.377 36.549 -27.369 1.00 28.31 251 LEU A C 1
ATOM 1973 O O . LEU A 1 251 ? -34.521 36.901 -27.628 1.00 28.31 251 LEU A O 1
ATOM 1977 N N . SER A 1 252 ? -33.104 35.693 -26.386 1.00 27.81 252 SER A N 1
ATOM 1978 C CA . SER A 1 252 ? -33.561 35.908 -25.006 1.00 27.81 252 SER A CA 1
ATOM 1979 C C . SER A 1 252 ? -32.634 35.137 -24.076 1.00 27.81 252 SER A C 1
ATOM 1981 O O . SER A 1 252 ? -32.648 33.910 -24.018 1.00 27.81 252 SER A O 1
ATOM 1983 N N . SER A 1 253 ? -31.760 35.880 -23.404 1.00 28.91 253 SER A N 1
ATOM 1984 C CA . SER A 1 253 ? -30.873 35.366 -22.371 1.00 28.91 253 SER A CA 1
ATOM 1985 C C . SER A 1 253 ? -31.700 34.907 -21.173 1.00 28.91 253 SER A C 1
ATOM 1987 O O . SER A 1 253 ? -32.128 35.725 -20.358 1.00 28.91 253 SER A O 1
ATOM 1989 N N . VAL A 1 254 ? -31.907 33.601 -21.042 1.00 28.19 254 VAL A N 1
ATOM 1990 C CA . VAL A 1 254 ? -32.190 33.018 -19.732 1.00 28.19 254 VAL A CA 1
ATOM 1991 C C . VAL A 1 254 ? -30.841 32.912 -19.035 1.00 28.19 254 VAL A C 1
ATOM 1993 O O . VAL A 1 254 ? -30.015 32.072 -19.382 1.00 28.19 254 VAL A O 1
ATOM 1996 N N . TYR A 1 255 ? -30.589 33.822 -18.096 1.00 28.72 255 TYR A N 1
ATOM 1997 C CA . TYR A 1 255 ? -29.521 33.654 -17.119 1.00 28.72 255 TYR A CA 1
ATOM 1998 C C . TYR A 1 255 ? -29.874 32.440 -16.261 1.00 28.72 255 TYR A C 1
ATOM 2000 O O . TYR A 1 255 ? -30.568 32.553 -15.253 1.00 28.72 255 TYR A O 1
ATOM 2008 N N . THR A 1 256 ? -29.419 31.261 -16.671 1.00 30.94 256 THR A N 1
ATOM 2009 C CA . THR A 1 256 ? -29.273 30.147 -15.743 1.00 30.94 256 THR A CA 1
ATOM 2010 C C . THR A 1 256 ? -28.140 30.551 -14.811 1.00 30.94 256 THR A C 1
ATOM 2012 O O . THR A 1 256 ? -27.006 30.735 -15.259 1.00 30.94 256 THR A O 1
ATOM 2015 N N . ALA A 1 257 ? -28.456 30.778 -13.536 1.00 32.03 257 ALA A N 1
ATOM 2016 C CA . ALA A 1 257 ? -27.442 30.975 -12.509 1.00 32.03 257 ALA A CA 1
ATOM 2017 C C . ALA A 1 257 ? -26.384 29.861 -12.639 1.00 32.03 257 ALA A C 1
ATOM 2019 O O . ALA A 1 257 ? -26.766 28.715 -12.905 1.00 32.03 257 ALA A O 1
ATOM 2020 N N . PRO A 1 258 ? -25.081 30.162 -12.498 1.00 35.69 258 PRO A N 1
ATOM 2021 C CA . PRO A 1 258 ? -24.066 29.124 -12.544 1.00 35.69 258 PRO A CA 1
ATOM 2022 C C . PRO A 1 258 ? -24.407 28.099 -11.463 1.00 35.69 258 PRO A C 1
ATOM 2024 O O . PRO A 1 258 ? -24.507 28.442 -10.285 1.00 35.69 258 PRO A O 1
ATOM 2027 N N . SER A 1 259 ? -24.650 26.856 -11.887 1.00 42.00 259 SER A N 1
ATOM 2028 C CA . SER A 1 259 ? -24.747 25.710 -10.989 1.00 42.00 259 SER A CA 1
ATOM 2029 C C . SER A 1 259 ? -23.533 25.768 -10.073 1.00 42.00 259 SER A C 1
ATOM 2031 O O . SER A 1 259 ? -22.405 25.724 -10.567 1.00 42.00 259 SER A O 1
ATOM 2033 N N . ALA A 1 260 ? -23.750 25.944 -8.768 1.00 51.59 260 ALA A N 1
ATOM 2034 C CA . ALA A 1 260 ? -22.668 25.904 -7.797 1.00 51.59 260 ALA A CA 1
ATOM 2035 C C . ALA A 1 260 ? -21.886 24.608 -8.038 1.00 51.59 260 ALA A C 1
ATOM 2037 O O . ALA A 1 260 ? -22.486 23.536 -8.112 1.00 51.59 260 ALA A O 1
ATOM 2038 N N . VAL A 1 261 ? -20.575 24.715 -8.252 1.00 54.25 261 VAL A N 1
ATOM 2039 C CA . VAL A 1 261 ? -19.713 23.541 -8.397 1.00 54.25 261 VAL A CA 1
ATOM 2040 C C . VAL A 1 261 ? -19.832 22.762 -7.089 1.00 54.25 261 VAL A C 1
ATOM 2042 O O . VAL A 1 261 ? -19.425 23.262 -6.040 1.00 54.25 261 VAL A O 1
ATOM 2045 N N . GLU A 1 262 ? -20.464 21.588 -7.123 1.00 69.62 262 GLU A N 1
ATOM 2046 C CA . GLU A 1 262 ? -20.616 20.748 -5.937 1.00 69.62 262 GLU A CA 1
ATOM 2047 C C . GLU A 1 262 ? -19.229 20.268 -5.493 1.00 69.62 262 GLU A C 1
ATOM 2049 O O . GLU A 1 262 ? -18.595 19.439 -6.145 1.00 69.62 262 GLU A O 1
ATOM 2054 N N . VAL A 1 263 ? -18.733 20.827 -4.387 1.00 78.81 263 VAL A N 1
ATOM 2055 C CA . VAL A 1 263 ? -17.474 20.397 -3.770 1.00 78.81 263 VAL A CA 1
ATOM 2056 C C . VAL A 1 263 ? -17.678 18.989 -3.212 1.00 78.81 263 VAL A C 1
ATOM 2058 O O . VAL A 1 263 ? -18.609 18.751 -2.437 1.00 78.81 263 VAL A O 1
ATOM 2061 N N . SER A 1 264 ? -16.804 18.064 -3.605 1.00 87.56 264 SER A N 1
ATOM 2062 C CA . SER A 1 264 ? -16.805 16.664 -3.163 1.00 87.56 264 SER A CA 1
ATOM 2063 C C . SER A 1 264 ? -15.486 16.303 -2.476 1.00 87.56 264 SER A C 1
ATOM 2065 O O . SER A 1 264 ? -14.512 17.056 -2.545 1.00 87.56 264 SER A O 1
ATOM 2067 N N . TRP A 1 265 ? -15.411 15.121 -1.853 1.00 87.94 265 TRP A N 1
ATOM 2068 C CA . TRP A 1 265 ? -14.142 14.600 -1.328 1.00 87.94 265 TRP A CA 1
ATOM 2069 C C . TRP A 1 265 ? -13.050 14.538 -2.402 1.00 87.94 265 TRP A C 1
ATOM 2071 O O . TRP A 1 265 ? -11.888 14.799 -2.107 1.00 87.94 265 TRP A O 1
ATOM 2081 N N . ARG A 1 266 ? -13.421 14.280 -3.664 1.00 89.62 266 ARG A N 1
ATOM 2082 C CA . ARG A 1 266 ? -12.490 14.285 -4.798 1.00 89.62 266 ARG A CA 1
ATOM 2083 C C . ARG A 1 266 ? -11.851 15.658 -5.006 1.00 89.62 266 ARG A C 1
ATOM 2085 O O . ARG A 1 266 ? -10.647 15.720 -5.198 1.00 89.62 266 ARG A O 1
ATOM 2092 N N . SER A 1 267 ? -12.632 16.733 -4.892 1.00 91.81 267 SER A N 1
ATOM 2093 C CA . SER A 1 267 ? -12.126 18.108 -4.993 1.00 91.81 267 SER A CA 1
ATOM 2094 C C . SER A 1 267 ? -11.108 18.420 -3.894 1.00 91.81 267 SER A C 1
ATOM 2096 O O . SER A 1 267 ? -10.164 19.163 -4.114 1.00 91.81 267 SER A O 1
ATOM 2098 N N . LEU A 1 268 ? -11.272 17.837 -2.701 1.00 92.38 268 LEU A N 1
ATOM 2099 C CA . LEU A 1 268 ? -10.302 17.985 -1.616 1.00 92.38 268 LEU A CA 1
ATOM 2100 C C . LEU A 1 268 ? -8.977 17.269 -1.924 1.00 92.38 268 LEU A C 1
ATOM 2102 O O . LEU A 1 268 ? -7.913 17.780 -1.592 1.00 92.38 268 LEU A O 1
ATOM 2106 N N . LEU A 1 269 ? -9.045 16.105 -2.575 1.00 95.00 269 LEU A N 1
ATOM 2107 C CA . LEU A 1 269 ? -7.873 15.303 -2.938 1.00 95.00 269 LEU A CA 1
ATOM 2108 C C . LEU A 1 269 ? -7.033 15.911 -4.071 1.00 95.00 269 LEU A C 1
ATOM 2110 O O . LEU A 1 269 ? -5.900 15.487 -4.253 1.00 95.00 269 LEU A O 1
ATOM 2114 N N . GLU A 1 270 ? -7.528 16.927 -4.781 1.00 94.81 270 GLU A N 1
ATOM 2115 C CA . GLU A 1 270 ? -6.713 17.722 -5.719 1.00 94.81 270 GLU A CA 1
ATOM 2116 C C . GLU A 1 270 ? -5.585 18.488 -5.001 1.00 94.81 270 GLU A C 1
ATOM 2118 O O . GLU A 1 270 ? -4.589 18.855 -5.617 1.00 94.81 270 GLU A O 1
ATOM 2123 N N . HIS A 1 271 ? -5.719 18.694 -3.686 1.00 96.00 271 HIS A N 1
ATOM 2124 C CA . HIS A 1 271 ? -4.704 19.311 -2.833 1.00 96.00 271 HIS A CA 1
ATOM 2125 C C . HIS A 1 271 ? -3.785 18.286 -2.136 1.00 96.00 271 HIS A C 1
ATOM 2127 O O . HIS A 1 271 ? -2.921 18.684 -1.354 1.00 96.00 271 HIS A O 1
ATOM 2133 N N . ASP A 1 272 ? -3.968 16.982 -2.377 1.00 96.19 272 ASP A N 1
ATOM 2134 C CA . ASP A 1 272 ? -3.239 15.900 -1.702 1.00 96.19 272 ASP A CA 1
ATOM 2135 C C . ASP A 1 272 ? -1.892 15.600 -2.369 1.00 96.19 272 ASP A C 1
ATOM 2137 O O . ASP A 1 272 ? -1.823 15.135 -3.506 1.00 96.19 272 ASP A O 1
ATOM 2141 N N . GLU A 1 273 ? -0.805 15.811 -1.625 1.00 93.50 273 GLU A N 1
ATOM 2142 C CA . GLU A 1 273 ? 0.564 15.594 -2.110 1.00 93.50 273 GLU A CA 1
ATOM 2143 C C . GLU A 1 273 ? 0.844 14.133 -2.506 1.00 93.50 273 GLU A C 1
ATOM 2145 O O . GLU A 1 273 ? 1.618 13.890 -3.435 1.00 93.50 273 GLU A O 1
ATOM 2150 N N . LEU A 1 274 ? 0.230 13.150 -1.826 1.00 92.56 274 LEU A N 1
ATOM 2151 C CA . LEU A 1 274 ? 0.408 11.733 -2.166 1.00 92.56 274 LEU A CA 1
ATOM 2152 C C . LEU A 1 274 ? -0.253 11.420 -3.505 1.00 92.56 274 LEU A C 1
ATOM 2154 O O . LEU A 1 274 ? 0.390 10.808 -4.355 1.00 92.56 274 LEU A O 1
ATOM 2158 N N . LYS A 1 275 ? -1.503 11.856 -3.708 1.00 92.88 275 LYS A N 1
ATOM 2159 C CA . LYS A 1 275 ? -2.200 11.672 -4.988 1.00 92.88 275 LYS A CA 1
ATOM 2160 C C . LYS A 1 275 ? -1.425 12.294 -6.142 1.00 92.88 275 LYS A C 1
ATOM 2162 O O . LYS A 1 275 ? -1.137 11.579 -7.092 1.00 92.88 275 LYS A O 1
ATOM 2167 N N . ALA A 1 276 ? -0.990 13.547 -6.004 1.00 90.81 276 ALA A N 1
ATOM 2168 C CA . ALA A 1 276 ? -0.171 14.204 -7.022 1.00 90.81 276 ALA A CA 1
ATOM 2169 C C . ALA A 1 276 ? 1.105 13.399 -7.340 1.00 90.81 276 ALA A C 1
ATOM 2171 O O . ALA A 1 276 ? 1.391 13.097 -8.494 1.00 90.81 276 ALA A O 1
ATOM 2172 N N . SER A 1 277 ? 1.828 12.952 -6.308 1.00 88.44 277 SER A N 1
ATOM 2173 C CA . SER A 1 277 ? 3.066 12.182 -6.485 1.00 88.44 277 SER A CA 1
ATOM 2174 C C . SER A 1 277 ? 2.841 10.813 -7.152 1.00 88.44 277 SER A C 1
ATOM 2176 O O . SER A 1 277 ? 3.701 10.351 -7.912 1.00 88.44 277 SER A O 1
ATOM 2178 N N . MET A 1 278 ? 1.717 10.149 -6.853 1.00 90.56 278 MET A N 1
ATOM 2179 C CA . MET A 1 278 ? 1.314 8.881 -7.475 1.00 90.56 278 MET A CA 1
ATOM 2180 C C . MET A 1 278 ? 0.907 9.075 -8.938 1.00 90.56 278 MET A C 1
ATOM 2182 O O . MET A 1 278 ? 1.355 8.308 -9.790 1.00 90.56 278 MET A O 1
ATOM 2186 N N . ASP A 1 279 ? 0.111 10.107 -9.225 1.00 90.19 279 ASP A N 1
ATOM 2187 C CA . ASP A 1 279 ? -0.356 10.441 -10.574 1.00 90.19 279 ASP A CA 1
ATOM 2188 C C . ASP A 1 279 ? 0.825 10.807 -11.494 1.00 90.19 279 ASP A C 1
ATOM 2190 O O . ASP A 1 279 ? 0.881 10.364 -12.642 1.00 90.19 279 ASP A O 1
ATOM 2194 N N . ASP A 1 280 ? 1.838 11.494 -10.957 1.00 87.38 280 ASP A N 1
ATOM 2195 C CA . ASP A 1 280 ? 3.091 11.804 -11.660 1.00 87.38 280 ASP A CA 1
ATOM 2196 C C . ASP A 1 280 ? 4.030 10.584 -11.813 1.00 87.38 280 ASP A C 1
ATOM 2198 O O . ASP A 1 280 ? 5.090 10.665 -12.442 1.00 87.38 280 ASP A O 1
ATOM 2202 N N . GLY A 1 281 ? 3.691 9.431 -11.221 1.00 85.69 281 GLY A N 1
ATOM 2203 C CA . GLY A 1 281 ? 4.491 8.202 -11.278 1.00 85.69 281 GLY A CA 1
ATOM 2204 C C . GLY A 1 281 ? 5.826 8.277 -10.523 1.00 85.69 281 GLY A C 1
ATOM 2205 O O . GLY A 1 281 ? 6.718 7.445 -10.740 1.00 85.69 281 GLY A O 1
ATOM 2206 N N . THR A 1 282 ? 5.985 9.263 -9.637 1.00 85.06 282 THR A N 1
ATOM 2207 C CA . THR A 1 282 ? 7.228 9.501 -8.880 1.00 85.06 282 THR A CA 1
ATOM 2208 C C . THR A 1 282 ? 7.418 8.513 -7.730 1.00 85.06 282 THR A C 1
ATOM 2210 O O . THR A 1 282 ? 8.559 8.248 -7.326 1.00 85.06 282 THR A O 1
ATOM 2213 N N . ILE A 1 283 ? 6.310 7.961 -7.225 1.00 87.62 283 ILE A N 1
ATOM 2214 C CA . ILE A 1 283 ? 6.219 7.011 -6.113 1.00 87.62 283 ILE A CA 1
ATOM 2215 C C . ILE A 1 283 ? 5.025 6.075 -6.321 1.00 87.62 283 ILE A C 1
ATOM 2217 O O . ILE A 1 283 ? 4.067 6.447 -6.992 1.00 87.62 283 ILE A O 1
ATOM 2221 N N . PHE A 1 284 ? 5.061 4.894 -5.695 1.00 89.75 284 PHE A N 1
ATOM 2222 C CA . PHE A 1 284 ? 3.946 3.935 -5.669 1.00 89.75 284 PHE A CA 1
ATOM 2223 C C . PHE A 1 284 ? 3.274 3.698 -7.036 1.00 89.75 284 PHE A C 1
ATOM 2225 O O . PHE A 1 284 ? 2.063 3.511 -7.118 1.00 89.75 284 PHE A O 1
ATOM 2232 N N . HIS A 1 285 ? 4.054 3.691 -8.118 1.00 90.94 285 HIS A N 1
ATOM 2233 C CA . HIS A 1 285 ? 3.565 3.393 -9.454 1.00 90.94 285 HIS A CA 1
ATOM 2234 C C . HIS A 1 285 ? 2.821 2.053 -9.448 1.00 90.94 285 HIS A C 1
ATOM 2236 O O . HIS A 1 285 ? 3.328 1.062 -8.923 1.00 90.94 285 HIS A O 1
ATOM 2242 N N . ASP A 1 286 ? 1.645 2.034 -10.073 1.00 93.00 286 ASP A N 1
ATOM 2243 C CA . ASP A 1 286 ? 0.735 0.884 -10.156 1.00 93.00 286 ASP A CA 1
ATOM 2244 C C . ASP A 1 286 ? 0.064 0.467 -8.829 1.00 93.00 286 ASP A C 1
ATOM 2246 O O . ASP A 1 286 ? -0.712 -0.488 -8.817 1.00 93.00 286 ASP A O 1
ATOM 2250 N N . PHE A 1 287 ? 0.295 1.180 -7.719 1.00 95.81 287 PHE A N 1
ATOM 2251 C CA . PHE A 1 287 ? -0.539 1.026 -6.526 1.00 95.81 287 PHE A CA 1
ATOM 2252 C C . PHE A 1 287 ? -1.877 1.743 -6.711 1.00 95.81 287 PHE A C 1
ATOM 2254 O O . PHE A 1 287 ? -1.952 2.857 -7.223 1.00 95.81 287 PHE A O 1
ATOM 2261 N N . ASP A 1 288 ? -2.923 1.117 -6.194 1.00 95.69 288 ASP A N 1
ATOM 2262 C CA . ASP A 1 288 ? -4.256 1.671 -6.067 1.00 95.69 288 ASP A CA 1
ATOM 2263 C C . ASP A 1 288 ? -4.509 2.141 -4.627 1.00 95.69 288 ASP A C 1
ATOM 2265 O O . ASP A 1 288 ? -3.938 1.645 -3.650 1.00 95.69 288 ASP A O 1
ATOM 2269 N N . GLU A 1 289 ? -5.438 3.078 -4.487 1.00 96.62 289 GLU A N 1
ATOM 2270 C CA . GLU A 1 289 ? -6.038 3.443 -3.210 1.00 96.62 289 GLU A CA 1
ATOM 2271 C C . GLU A 1 289 ? -7.529 3.679 -3.432 1.00 96.62 289 GLU A C 1
ATOM 2273 O O . GLU A 1 289 ? -7.927 4.349 -4.390 1.00 96.62 289 GLU A O 1
ATOM 2278 N N . ALA A 1 290 ? -8.353 3.134 -2.540 1.00 95.31 290 ALA A N 1
ATOM 2279 C CA . ALA A 1 290 ? -9.795 3.296 -2.620 1.00 95.31 290 ALA A CA 1
ATOM 2280 C C . ALA A 1 290 ? -10.202 4.774 -2.476 1.00 95.31 290 ALA A C 1
ATOM 2282 O O . ALA A 1 290 ? -9.471 5.601 -1.926 1.00 95.31 290 ALA A O 1
ATOM 2283 N N . SER A 1 291 ? -11.387 5.122 -2.980 1.00 93.75 291 SER A N 1
ATOM 2284 C CA . SER A 1 291 ? -11.894 6.490 -2.871 1.00 93.75 291 SER A CA 1
ATOM 2285 C C . SER A 1 291 ? -12.064 6.878 -1.401 1.00 93.75 291 SER A C 1
ATOM 2287 O O . SER A 1 291 ? -12.742 6.183 -0.644 1.00 93.75 291 SER A O 1
ATOM 2289 N N . ILE A 1 292 ? -11.437 7.983 -0.997 1.00 94.94 292 ILE A N 1
ATOM 2290 C CA . ILE A 1 292 ? -11.582 8.529 0.352 1.00 94.94 292 ILE A CA 1
ATOM 2291 C C . ILE A 1 292 ? -12.910 9.281 0.415 1.00 94.94 292 ILE A C 1
ATOM 2293 O O . ILE A 1 292 ? -13.124 10.241 -0.324 1.00 94.94 292 ILE A O 1
ATOM 2297 N N . ALA A 1 293 ? -13.790 8.837 1.311 1.00 92.25 293 ALA A N 1
ATOM 2298 C CA . ALA A 1 293 ? -15.115 9.416 1.530 1.00 92.25 293 ALA A CA 1
ATOM 2299 C C . ALA A 1 293 ? -15.341 9.854 2.991 1.00 92.25 293 ALA A C 1
ATOM 2301 O O . ALA A 1 293 ? -16.475 9.939 3.462 1.00 92.25 293 ALA A O 1
ATOM 2302 N N . PHE A 1 294 ? -14.255 10.110 3.717 1.00 93.44 294 PHE A N 1
ATOM 2303 C CA . PHE A 1 294 ? -14.240 10.501 5.124 1.00 93.44 294 PHE A CA 1
ATOM 2304 C C . PHE A 1 294 ? -13.343 11.731 5.324 1.00 93.44 294 PHE A C 1
ATOM 2306 O O . PHE A 1 294 ? -12.486 11.964 4.482 1.00 93.44 294 PHE A O 1
ATOM 2313 N N . PRO A 1 295 ? -13.498 12.512 6.410 1.00 94.88 295 PRO A N 1
ATOM 2314 C CA . PRO A 1 295 ? -12.728 13.739 6.621 1.00 94.88 295 PRO A CA 1
ATOM 2315 C C . PRO A 1 295 ? -11.243 13.488 6.928 1.00 94.88 295 PRO A C 1
ATOM 2317 O O . PRO A 1 295 ? -10.911 12.425 7.464 1.00 94.88 295 PRO A O 1
ATOM 2320 N N . PRO A 1 296 ? -10.353 14.478 6.696 1.00 97.12 296 PRO A N 1
ATOM 2321 C CA . PRO A 1 296 ? -8.924 14.370 7.002 1.00 97.12 296 PRO A CA 1
ATOM 2322 C C . PRO A 1 296 ? -8.653 13.829 8.403 1.00 97.12 296 PRO A C 1
ATOM 2324 O O . PRO A 1 296 ? -9.280 14.274 9.368 1.00 97.12 296 PRO A O 1
ATOM 2327 N N . THR A 1 297 ? -7.748 12.859 8.528 1.00 97.38 297 THR A N 1
ATOM 2328 C CA . THR A 1 297 ? -7.518 12.116 9.779 1.00 97.38 297 THR A CA 1
ATOM 2329 C C . THR A 1 297 ? -6.598 12.832 10.755 1.00 97.38 297 THR A C 1
ATOM 2331 O O . THR A 1 297 ? -6.603 12.475 11.926 1.00 97.38 297 THR A O 1
ATOM 2334 N N . TYR A 1 298 ? -5.895 13.872 10.310 1.00 97.44 298 TYR A N 1
ATOM 2335 C CA . TYR A 1 298 ? -4.924 14.640 11.087 1.00 97.44 298 TYR A CA 1
ATOM 2336 C C . TYR A 1 298 ? -5.043 16.143 10.769 1.00 97.44 298 TYR A C 1
ATOM 2338 O O . TYR A 1 298 ? -5.486 16.511 9.691 1.00 97.44 298 TYR A O 1
ATOM 2346 N N . ARG A 1 299 ? -4.692 17.094 11.634 1.00 96.75 299 ARG A N 1
ATOM 2347 C CA . ARG A 1 299 ? -4.424 16.953 13.065 1.00 96.75 299 ARG A CA 1
ATOM 2348 C C . ARG A 1 299 ? -5.704 17.229 13.841 1.00 96.75 299 ARG A C 1
ATOM 2350 O O . ARG A 1 299 ? -6.229 18.341 13.777 1.00 96.75 299 ARG A O 1
ATOM 2357 N N . ARG A 1 300 ? -6.220 16.232 14.547 1.00 96.06 300 ARG A N 1
ATOM 2358 C CA . ARG A 1 300 ? -7.484 16.306 15.282 1.00 96.06 300 ARG A CA 1
ATOM 2359 C C . ARG A 1 300 ? -7.285 16.811 16.701 1.00 96.06 300 ARG A C 1
ATOM 2361 O O . ARG A 1 300 ? -6.262 16.567 17.329 1.00 96.06 300 ARG A O 1
ATOM 2368 N N . VAL A 1 301 ? -8.305 17.484 17.222 1.00 95.81 301 VAL A N 1
ATOM 2369 C CA . VAL A 1 301 ? -8.397 17.776 18.655 1.00 95.81 301 VAL A CA 1
ATOM 2370 C C . VAL A 1 301 ? -8.819 16.498 19.384 1.00 95.81 301 VAL A C 1
ATOM 2372 O O . VAL A 1 301 ? -9.793 15.852 18.992 1.00 95.81 301 VAL A O 1
ATOM 2375 N N . LEU A 1 302 ? -8.104 16.138 20.453 1.00 94.50 302 LEU A N 1
ATOM 2376 C CA . LEU A 1 302 ? -8.385 14.929 21.232 1.00 94.50 302 LEU A CA 1
ATOM 2377 C C . LEU A 1 302 ? -9.824 14.926 21.765 1.00 94.50 302 LEU A C 1
ATOM 2379 O O . LEU A 1 302 ? -10.376 15.961 22.145 1.00 94.50 302 LEU A O 1
ATOM 2383 N N . GLY A 1 303 ? -10.439 13.743 21.783 1.00 91.62 303 GLY A N 1
ATOM 2384 C CA . GLY A 1 303 ? -11.822 13.543 22.225 1.00 91.62 303 GLY A CA 1
ATOM 2385 C C . GLY A 1 303 ? -12.902 14.178 21.339 1.00 91.62 303 GLY A C 1
ATOM 2386 O O . GLY A 1 303 ? -14.082 13.935 21.577 1.00 91.62 303 GLY A O 1
ATOM 2387 N N . GLN A 1 304 ? -12.543 14.962 20.316 1.00 91.00 304 GLN A N 1
ATOM 2388 C CA . GLN A 1 304 ? -13.505 15.525 19.372 1.00 91.00 304 GLN A CA 1
ATOM 2389 C C . GLN A 1 304 ? -13.745 14.560 18.207 1.00 91.00 304 GLN A C 1
ATOM 2391 O O . GLN A 1 304 ? -12.830 13.889 17.721 1.00 91.00 304 GLN A O 1
ATOM 2396 N N . ALA A 1 305 ? -14.990 14.520 17.743 1.00 87.94 305 ALA A N 1
ATOM 2397 C CA . ALA A 1 305 ? -15.425 13.747 16.589 1.00 87.94 305 ALA A CA 1
ATOM 2398 C C . ALA A 1 305 ? -16.257 14.638 15.662 1.00 87.94 305 ALA A C 1
ATOM 2400 O O . ALA A 1 305 ? -17.061 15.460 16.113 1.00 87.94 305 ALA A O 1
ATOM 2401 N N . LEU A 1 306 ? -16.059 14.465 14.362 1.00 85.31 306 LEU A N 1
ATOM 2402 C CA . LEU A 1 306 ? -16.834 15.095 13.307 1.00 85.31 306 LEU A CA 1
ATOM 2403 C C . LEU A 1 306 ? -17.955 14.150 12.871 1.00 85.31 306 LEU A C 1
ATOM 2405 O O . LEU A 1 306 ? -17.859 13.478 11.848 1.00 85.31 306 LEU A O 1
ATOM 2409 N N . ASP A 1 307 ? -19.018 14.074 13.668 1.00 70.06 307 ASP A N 1
ATOM 2410 C CA . ASP A 1 307 ? -20.161 13.228 13.332 1.00 70.06 307 ASP A CA 1
ATOM 2411 C C . ASP A 1 307 ? -21.190 13.984 12.483 1.00 70.06 307 ASP A C 1
ATOM 2413 O O . ASP A 1 307 ? -21.990 14.772 12.990 1.00 70.06 307 ASP A O 1
ATOM 2417 N N . ALA A 1 308 ? -21.184 13.721 11.177 1.00 59.00 308 ALA A N 1
ATOM 2418 C CA . ALA A 1 308 ? -22.164 14.265 10.239 1.00 59.00 308 ALA A CA 1
ATOM 2419 C C . ALA A 1 308 ? -23.578 13.673 10.420 1.00 59.00 308 ALA A C 1
ATOM 2421 O O . ALA A 1 308 ? -24.546 14.247 9.927 1.00 59.00 308 ALA A O 1
ATOM 2422 N N . ARG A 1 309 ? -23.729 12.540 11.127 1.00 57.59 309 ARG A N 1
ATOM 2423 C CA . ARG A 1 309 ? -25.031 11.881 11.350 1.00 57.59 309 ARG A CA 1
ATOM 2424 C C . ARG A 1 309 ? -25.831 12.508 12.495 1.00 57.59 309 ARG A C 1
ATOM 2426 O O . ARG A 1 309 ? -27.022 12.244 12.612 1.00 57.59 309 ARG A O 1
ATOM 2433 N N . TRP A 1 310 ? -25.193 13.333 13.329 1.00 49.22 310 TRP A N 1
ATOM 2434 C CA . TRP A 1 310 ? -25.792 13.919 14.537 1.00 49.22 310 TRP A CA 1
ATOM 2435 C C . TRP A 1 310 ? -26.131 15.406 14.420 1.00 49.22 310 TRP A C 1
ATOM 2437 O O . TRP A 1 310 ? -26.646 16.007 15.365 1.00 49.22 310 TRP A O 1
ATOM 2447 N N . THR A 1 311 ? -25.869 16.031 13.276 1.00 54.12 311 THR A N 1
ATOM 2448 C CA . THR A 1 311 ? -26.129 17.459 13.115 1.00 54.12 311 THR A CA 1
ATOM 2449 C C . THR A 1 311 ? -27.539 17.684 12.580 1.00 54.12 311 THR A C 1
ATOM 2451 O O . THR A 1 311 ? -27.804 17.494 11.398 1.00 54.12 311 THR A O 1
ATOM 2454 N N . ALA A 1 312 ? -28.447 18.142 13.446 1.00 58.59 312 ALA A N 1
ATOM 2455 C CA . ALA A 1 312 ? -29.796 18.583 13.064 1.00 58.59 312 ALA A CA 1
ATOM 2456 C C . ALA A 1 312 ? -29.807 19.841 12.159 1.00 58.59 312 ALA A C 1
ATOM 2458 O O . ALA A 1 312 ? -30.862 20.243 11.673 1.00 58.59 312 ALA A O 1
ATOM 2459 N N . SER A 1 313 ? -28.637 20.448 11.934 1.00 66.50 313 SER A N 1
ATOM 2460 C CA . SER A 1 313 ? -28.421 21.657 11.138 1.00 66.50 313 SER A CA 1
ATOM 2461 C C . SER A 1 313 ? -27.104 21.551 10.360 1.00 66.50 313 SER A C 1
ATOM 2463 O O . SER A 1 313 ? -26.191 20.875 10.837 1.00 66.50 313 SER A O 1
ATOM 2465 N N . PRO A 1 314 ? -26.955 22.253 9.220 1.00 78.00 314 PRO A N 1
ATOM 2466 C CA . PRO A 1 314 ? -25.686 22.339 8.500 1.00 78.00 314 PRO A CA 1
ATOM 2467 C C . PRO A 1 314 ? -24.526 22.764 9.407 1.00 78.00 314 PRO A C 1
ATOM 2469 O O . PRO A 1 314 ? -24.678 23.630 10.274 1.00 78.00 314 PRO A O 1
ATOM 2472 N N . LEU A 1 315 ? -23.354 22.174 9.186 1.00 84.75 315 LEU A N 1
ATOM 2473 C CA . LEU A 1 315 ? -22.134 22.529 9.899 1.00 84.75 315 LEU A CA 1
ATOM 2474 C C . LEU A 1 315 ? -21.631 23.905 9.459 1.00 84.75 315 LEU A C 1
ATOM 2476 O O . LEU A 1 315 ? -21.681 24.259 8.280 1.00 84.75 315 LEU A O 1
ATOM 2480 N N . THR A 1 316 ? -21.103 24.668 10.416 1.00 88.56 316 THR A N 1
ATOM 2481 C CA . THR A 1 316 ? -20.389 25.920 10.146 1.00 88.56 316 THR A CA 1
ATOM 2482 C C . THR A 1 316 ? -18.883 25.662 10.045 1.00 88.56 316 THR A C 1
ATOM 2484 O O . THR A 1 316 ? -18.380 24.764 10.730 1.00 88.56 316 THR A O 1
ATOM 2487 N N . PRO A 1 317 ? -18.128 26.486 9.291 1.00 90.31 317 PRO A N 1
ATOM 2488 C CA . PRO A 1 317 ? -16.669 26.386 9.251 1.00 90.31 317 PRO A CA 1
ATOM 2489 C C . PRO A 1 317 ? -16.031 26.475 10.638 1.00 90.31 317 PRO A C 1
ATOM 2491 O O . PRO A 1 317 ? -15.098 25.740 10.928 1.00 90.31 317 PRO A O 1
ATOM 2494 N N . ALA A 1 318 ? -16.586 27.290 11.543 1.00 90.25 318 ALA A N 1
ATOM 2495 C CA . ALA A 1 318 ? -16.127 27.377 12.930 1.00 90.25 318 ALA A CA 1
ATOM 2496 C C . ALA A 1 318 ? -16.305 26.054 13.700 1.00 90.25 318 ALA A C 1
ATOM 2498 O O . ALA A 1 318 ? -15.443 25.675 14.494 1.00 90.25 318 ALA A O 1
ATOM 2499 N N . ARG A 1 319 ? -17.399 25.317 13.456 1.00 89.19 319 ARG A N 1
ATOM 2500 C CA . ARG A 1 319 ? -17.608 24.003 14.075 1.00 89.19 319 ARG A CA 1
ATOM 2501 C C . ARG A 1 319 ? -16.624 22.972 13.529 1.00 89.19 319 ARG A C 1
ATOM 2503 O O . ARG A 1 319 ? -16.071 22.215 14.322 1.00 89.19 319 ARG A O 1
ATOM 2510 N N . VAL A 1 320 ? -16.368 22.970 12.222 1.00 92.50 320 VAL A N 1
ATOM 2511 C CA . VAL A 1 320 ? -15.343 22.103 11.618 1.00 92.50 320 VAL A CA 1
ATOM 2512 C C . VAL A 1 320 ? -13.954 22.480 12.140 1.00 92.50 320 VAL A C 1
ATOM 2514 O O . VAL A 1 320 ? -13.225 21.616 12.605 1.00 92.50 320 VAL A O 1
ATOM 2517 N N . ALA A 1 321 ? -13.612 23.766 12.195 1.00 93.94 321 ALA A N 1
ATOM 2518 C CA . ALA A 1 321 ? -12.353 24.240 12.768 1.00 93.94 321 ALA A CA 1
ATOM 2519 C C . ALA A 1 321 ? -12.156 23.769 14.218 1.00 93.94 321 ALA A C 1
ATOM 2521 O O . ALA A 1 321 ? -11.050 23.390 14.583 1.00 93.94 321 ALA A O 1
ATOM 2522 N N . SER A 1 322 ? -13.224 23.702 15.026 1.00 93.56 322 SER A N 1
ATOM 2523 C CA . SER A 1 322 ? -13.134 23.258 16.427 1.00 93.56 322 SER A CA 1
ATOM 2524 C C . SER A 1 322 ? -12.680 21.804 16.621 1.00 93.56 322 SER A C 1
ATOM 2526 O O . SER A 1 322 ? -12.290 21.443 17.730 1.00 93.56 322 SER A O 1
ATOM 2528 N N . VAL A 1 323 ? -12.725 20.967 15.574 1.00 94.75 323 VAL A N 1
ATOM 2529 C CA . VAL A 1 323 ? -12.270 19.567 15.643 1.00 94.75 323 VAL A CA 1
ATOM 2530 C C . VAL A 1 323 ? -10.846 19.362 15.114 1.00 94.75 323 VAL A C 1
ATOM 2532 O O . VAL A 1 323 ? -10.329 18.245 15.185 1.00 94.75 323 VAL A O 1
ATOM 2535 N N . TYR A 1 324 ? -10.201 20.419 14.610 1.00 96.56 324 TYR A N 1
ATOM 2536 C CA . TYR A 1 324 ? -8.844 20.386 14.067 1.00 96.56 324 TYR A CA 1
ATOM 2537 C C . TYR A 1 324 ? -7.906 21.330 14.825 1.00 96.56 324 TYR A C 1
ATOM 2539 O O . TYR A 1 324 ? -8.288 22.414 15.258 1.00 96.56 324 TYR A O 1
ATOM 2547 N N . THR A 1 325 ? -6.640 20.941 14.944 1.00 95.62 325 THR A N 1
ATOM 2548 C CA . THR A 1 325 ? -5.573 21.816 15.439 1.00 95.62 325 THR A CA 1
ATOM 2549 C C . THR A 1 325 ? -4.804 22.388 14.255 1.00 95.62 325 THR A C 1
ATOM 2551 O O . THR A 1 325 ? -3.966 21.706 13.666 1.00 95.62 325 THR A O 1
ATOM 2554 N N . THR A 1 326 ? -5.082 23.646 13.909 1.00 93.44 326 THR A N 1
ATOM 2555 C CA . THR A 1 326 ? -4.453 24.334 12.767 1.00 93.44 326 THR A CA 1
ATOM 2556 C C . THR A 1 326 ? -3.290 25.241 13.147 1.00 93.44 326 THR A C 1
ATOM 2558 O O . THR A 1 326 ? -2.462 25.551 12.296 1.00 93.44 326 THR A O 1
ATOM 2561 N N . VAL A 1 327 ? -3.185 25.638 14.415 1.00 91.81 327 VAL A N 1
ATOM 2562 C CA . VAL A 1 327 ? -2.080 26.453 14.934 1.00 91.81 327 VAL A CA 1
ATOM 2563 C C . VAL A 1 327 ? -1.407 25.692 16.067 1.00 91.81 327 VAL A C 1
ATOM 2565 O O . VAL A 1 327 ? -2.066 25.234 17.001 1.00 91.81 327 VAL A O 1
ATOM 2568 N N . LEU A 1 328 ? -0.094 25.521 15.958 1.00 88.50 328 LEU A N 1
ATOM 2569 C CA . LEU A 1 328 ? 0.741 24.864 16.957 1.00 88.50 328 LEU A CA 1
ATOM 2570 C C . LEU A 1 328 ? 1.270 25.876 17.979 1.00 88.50 328 LEU A C 1
ATOM 2572 O O . LEU A 1 328 ? 1.330 27.073 17.709 1.00 88.50 328 LEU A O 1
ATOM 2576 N N . GLY A 1 329 ? 1.682 25.394 19.157 1.00 79.38 329 GLY A N 1
ATOM 2577 C CA . GLY A 1 329 ? 2.165 26.248 20.254 1.00 79.38 329 GLY A CA 1
ATOM 2578 C C . GLY A 1 329 ? 3.425 27.067 19.935 1.00 79.38 329 GLY A C 1
ATOM 2579 O O . GLY A 1 329 ? 3.724 28.020 20.642 1.00 79.38 329 GLY A O 1
ATOM 2580 N N . ASP A 1 330 ? 4.134 26.728 18.860 1.00 84.06 330 ASP A N 1
ATOM 2581 C CA . ASP A 1 330 ? 5.301 27.445 18.333 1.00 84.06 330 ASP A CA 1
ATOM 2582 C C . ASP A 1 330 ? 4.967 28.364 17.143 1.00 84.06 330 ASP A C 1
ATOM 2584 O O . ASP A 1 330 ? 5.862 28.852 16.457 1.00 84.06 330 ASP A O 1
ATOM 2588 N N . GLY A 1 331 ? 3.679 28.578 16.863 1.00 83.88 331 GLY A N 1
ATOM 2589 C CA . GLY A 1 331 ? 3.206 29.406 15.756 1.00 83.88 331 GLY A CA 1
ATOM 2590 C C . GLY A 1 331 ? 3.199 28.708 14.395 1.00 83.88 331 GLY A C 1
ATOM 2591 O O . GLY A 1 331 ? 2.732 29.300 13.421 1.00 83.88 331 GLY A O 1
ATOM 2592 N N . ARG A 1 332 ? 3.657 27.450 14.290 1.00 88.12 332 ARG A N 1
ATOM 2593 C CA . ARG A 1 332 ? 3.567 26.698 13.031 1.00 88.12 332 ARG A CA 1
ATOM 2594 C C . ARG A 1 332 ? 2.113 26.408 12.677 1.00 88.12 332 ARG A C 1
ATOM 2596 O O . ARG A 1 332 ? 1.307 26.022 13.523 1.00 88.12 332 ARG A O 1
ATOM 2603 N N . ILE A 1 333 ? 1.805 26.527 11.392 1.00 90.25 333 ILE A N 1
ATOM 2604 C CA . ILE A 1 333 ? 0.475 26.264 10.850 1.00 90.25 333 ILE A CA 1
ATOM 2605 C C . ILE A 1 333 ? 0.391 24.814 10.367 1.00 90.25 333 ILE A C 1
ATOM 2607 O O . ILE A 1 333 ? 1.337 24.269 9.794 1.00 90.25 333 ILE A O 1
ATOM 2611 N N . ARG A 1 334 ? -0.754 24.173 10.606 1.00 92.06 334 ARG A N 1
ATOM 2612 C CA . ARG A 1 334 ? -1.083 22.831 10.129 1.00 92.06 334 ARG A CA 1
ATOM 2613 C C . ARG A 1 334 ? -2.393 22.845 9.363 1.00 92.06 334 ARG A C 1
ATOM 2615 O O . ARG A 1 334 ? -3.419 23.309 9.847 1.00 92.06 334 ARG A O 1
ATOM 2622 N N . VAL A 1 335 ? -2.335 22.293 8.161 1.00 95.69 335 VAL A N 1
ATOM 2623 C CA . VAL A 1 335 ? -3.505 22.063 7.320 1.00 95.69 335 VAL A CA 1
ATOM 2624 C C . VAL A 1 335 ? -4.074 20.679 7.653 1.00 95.69 335 VAL A C 1
ATOM 2626 O O . VAL A 1 335 ? -3.289 19.723 7.716 1.00 95.69 335 VAL A O 1
ATOM 2629 N N . PRO A 1 336 ? -5.396 20.534 7.880 1.00 97.69 336 PRO A N 1
ATOM 2630 C CA . PRO A 1 336 ? -6.025 19.219 7.987 1.00 97.69 336 PRO A CA 1
ATOM 2631 C C . PRO A 1 336 ? -5.618 18.329 6.806 1.00 97.69 336 PRO A C 1
ATOM 2633 O O . PRO A 1 336 ? -5.668 18.786 5.675 1.00 97.69 336 PRO A O 1
ATOM 2636 N N . SER A 1 337 ? -5.157 17.103 7.048 1.00 97.69 337 SER A N 1
ATOM 2637 C CA . SER A 1 337 ? -4.508 16.243 6.051 1.00 97.69 337 SER A CA 1
ATOM 2638 C C . SER A 1 337 ? -4.856 14.757 6.207 1.00 97.69 337 SER A C 1
ATOM 2640 O O . SER A 1 337 ? -5.174 14.297 7.307 1.00 97.69 337 SER A O 1
ATOM 2642 N N . TYR A 1 338 ? -4.769 14.003 5.106 1.00 97.81 338 TYR A N 1
ATOM 2643 C CA . TYR A 1 338 ? -4.843 12.536 5.086 1.00 97.81 338 TYR A CA 1
ATOM 2644 C C . TYR A 1 338 ? -3.443 11.938 5.226 1.00 97.81 338 TYR A C 1
ATOM 2646 O O . TYR A 1 338 ? -2.827 11.504 4.250 1.00 97.81 338 TYR A O 1
ATOM 2654 N N . THR A 1 339 ? -2.930 11.946 6.451 1.00 95.88 339 THR A N 1
ATOM 2655 C CA . THR A 1 339 ? -1.607 11.395 6.763 1.00 95.88 339 THR A CA 1
ATOM 2656 C C . THR A 1 339 ? -1.629 9.870 6.827 1.00 95.88 339 THR A C 1
ATOM 2658 O O . THR A 1 339 ? -0.672 9.224 6.415 1.00 95.88 339 THR A O 1
ATOM 2661 N N . ASP A 1 340 ? -2.740 9.293 7.285 1.00 97.75 340 ASP A N 1
ATOM 2662 C CA . ASP A 1 340 ? -2.931 7.854 7.473 1.00 97.75 340 ASP A CA 1
ATOM 2663 C C . ASP A 1 340 ? -3.560 7.232 6.222 1.00 97.75 340 ASP A C 1
ATOM 2665 O O . ASP A 1 340 ? -4.666 7.609 5.830 1.00 97.75 340 ASP A O 1
ATOM 2669 N N . ARG A 1 341 ? -2.859 6.298 5.567 1.00 97.12 341 ARG A N 1
ATOM 2670 C CA . ARG A 1 341 ? -3.243 5.782 4.239 1.00 97.12 341 ARG A CA 1
ATOM 2671 C C . ARG A 1 341 ? -3.115 4.270 4.151 1.00 97.12 341 ARG A C 1
ATOM 2673 O O . ARG A 1 341 ? -2.271 3.670 4.818 1.00 97.12 341 ARG A O 1
ATOM 2680 N N . ILE A 1 342 ? -3.935 3.666 3.292 1.00 98.25 342 ILE A N 1
ATOM 2681 C CA . ILE A 1 342 ? -3.853 2.251 2.917 1.00 98.25 342 ILE A CA 1
ATOM 2682 C C . ILE A 1 342 ? -3.845 2.15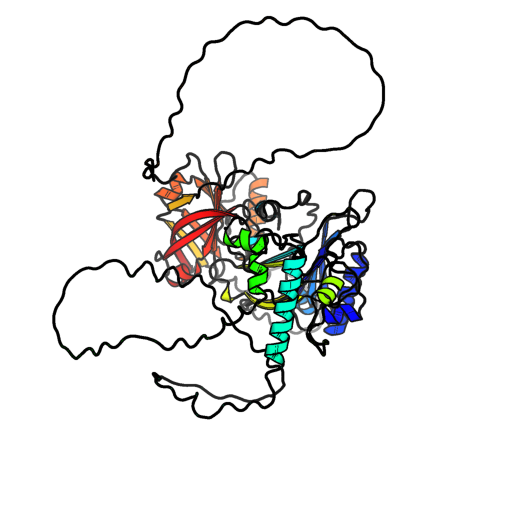8 1.391 1.00 98.25 342 ILE A C 1
ATOM 2684 O O . ILE A 1 342 ? -4.865 2.346 0.733 1.00 98.25 342 ILE A O 1
ATOM 2688 N N . LEU A 1 343 ? -2.680 1.838 0.844 1.00 97.31 343 LEU A N 1
ATOM 2689 C CA . LEU A 1 343 ? -2.449 1.579 -0.571 1.00 97.31 343 LEU A CA 1
ATOM 2690 C C . LEU A 1 343 ? -2.402 0.069 -0.809 1.00 97.31 343 LEU A C 1
ATOM 2692 O O . LEU A 1 343 ? -2.039 -0.708 0.081 1.00 97.31 343 LEU A O 1
ATOM 2696 N N . PHE A 1 344 ? -2.720 -0.363 -2.020 1.00 97.31 344 PHE A N 1
ATOM 2697 C CA . PHE A 1 344 ? -2.619 -1.766 -2.389 1.00 97.31 344 PHE A CA 1
ATOM 2698 C C . PHE A 1 344 ? -2.180 -1.965 -3.833 1.00 97.31 344 PHE A C 1
ATOM 2700 O O . PHE A 1 344 ? -2.469 -1.161 -4.704 1.00 97.31 344 PHE A O 1
ATOM 2707 N N . HIS A 1 345 ? -1.471 -3.057 -4.087 1.00 96.44 345 HIS A N 1
ATOM 2708 C CA . HIS A 1 345 ? -0.939 -3.408 -5.400 1.00 96.44 345 HIS A CA 1
ATOM 2709 C C . HIS A 1 345 ? -1.211 -4.882 -5.683 1.00 96.44 345 HIS A C 1
ATOM 2711 O O . HIS A 1 345 ? -1.166 -5.710 -4.770 1.00 96.44 345 HIS A O 1
ATOM 2717 N N . SER A 1 346 ? -1.474 -5.212 -6.945 1.00 96.94 346 SER A N 1
ATOM 2718 C CA . SER A 1 346 ? -1.613 -6.590 -7.414 1.00 96.94 346 SER A CA 1
ATOM 2719 C C . SER A 1 346 ? -0.745 -6.808 -8.640 1.00 96.94 346 SER A C 1
ATOM 2721 O O . SER A 1 346 ? -0.722 -5.951 -9.519 1.00 96.94 346 SER A O 1
ATOM 2723 N N . LEU A 1 347 ? -0.096 -7.971 -8.742 1.00 96.56 347 LEU A N 1
ATOM 2724 C CA . LEU A 1 347 ? 0.682 -8.293 -9.941 1.00 96.56 347 LEU A CA 1
ATOM 2725 C C . LEU A 1 347 ? -0.194 -8.281 -11.210 1.00 96.56 347 LEU A C 1
ATOM 2727 O O . LEU A 1 347 ? -1.410 -8.514 -11.133 1.00 96.56 347 LEU A O 1
ATOM 2731 N N . PRO A 1 348 ? 0.408 -8.049 -12.393 1.00 96.12 348 PRO A N 1
ATOM 2732 C CA . PRO A 1 348 ? -0.330 -7.942 -13.646 1.00 96.12 348 PRO A CA 1
ATOM 2733 C C . PRO A 1 348 ? -1.262 -9.134 -13.917 1.00 96.12 348 PRO A C 1
ATOM 2735 O O . PRO A 1 348 ? -0.842 -10.285 -14.005 1.00 96.12 348 PRO A O 1
ATOM 2738 N N . GLY A 1 349 ? -2.553 -8.856 -14.107 1.00 93.56 349 GLY A N 1
ATOM 2739 C CA . GLY A 1 349 ? -3.577 -9.885 -14.331 1.00 93.56 349 GLY A CA 1
ATOM 2740 C C . GLY A 1 349 ? -4.196 -10.475 -13.058 1.00 93.56 349 GLY A C 1
ATOM 2741 O O . GLY A 1 349 ? -4.977 -11.418 -13.162 1.00 93.56 349 GLY A O 1
ATOM 2742 N N . LEU A 1 350 ? -3.885 -9.934 -11.871 1.00 94.69 350 LEU A N 1
ATOM 2743 C CA . LEU A 1 350 ? -4.472 -10.370 -10.595 1.00 94.69 350 LEU A CA 1
ATOM 2744 C C . LEU A 1 350 ? -5.407 -9.349 -9.935 1.00 94.69 350 LEU A C 1
ATOM 2746 O O . LEU A 1 350 ? -6.030 -9.692 -8.936 1.00 94.69 350 LEU A O 1
ATOM 2750 N N . ARG A 1 351 ? -5.543 -8.127 -10.467 1.00 94.19 351 ARG A N 1
ATOM 2751 C CA . ARG A 1 351 ? -6.364 -7.058 -9.859 1.00 94.19 351 ARG A CA 1
ATOM 2752 C C . ARG A 1 351 ? -7.808 -7.499 -9.563 1.00 94.19 351 ARG A C 1
ATOM 2754 O O . ARG A 1 351 ? -8.293 -7.275 -8.462 1.00 94.19 351 ARG A O 1
ATOM 2761 N N . ASP A 1 352 ? -8.445 -8.248 -10.464 1.00 93.69 352 ASP A N 1
ATOM 2762 C CA . ASP A 1 352 ? -9.822 -8.750 -10.279 1.00 93.69 352 ASP A CA 1
ATOM 2763 C C . ASP A 1 352 ? -9.975 -9.756 -9.122 1.00 93.69 352 ASP A C 1
ATOM 2765 O O . ASP A 1 352 ? -11.086 -10.101 -8.720 1.00 93.69 352 ASP A O 1
ATOM 2769 N N . ARG A 1 353 ? -8.859 -10.256 -8.579 1.00 94.31 353 ARG A N 1
ATOM 2770 C CA . ARG A 1 353 ? -8.835 -11.198 -7.455 1.00 94.31 353 ARG A CA 1
ATOM 2771 C C . ARG A 1 353 ? -8.676 -10.516 -6.100 1.00 94.31 353 ARG A C 1
ATOM 2773 O O . ARG A 1 353 ? -8.686 -11.214 -5.086 1.00 94.31 353 ARG A O 1
ATOM 2780 N N . PHE A 1 354 ? -8.533 -9.194 -6.073 1.00 96.19 354 PHE A N 1
ATOM 2781 C CA . PHE A 1 354 ? -8.284 -8.428 -4.863 1.00 96.19 354 PHE A CA 1
ATOM 2782 C C . PHE A 1 354 ? -9.054 -7.110 -4.901 1.00 96.19 354 PHE A C 1
ATOM 2784 O O . PHE A 1 354 ? -8.642 -6.146 -5.540 1.00 96.19 354 PHE A O 1
ATOM 2791 N N . ALA A 1 355 ? -10.191 -7.080 -4.210 1.00 95.50 355 ALA A N 1
ATOM 2792 C CA . ALA A 1 355 ? -11.098 -5.941 -4.212 1.00 95.50 355 ALA A CA 1
ATOM 2793 C C . ALA A 1 355 ? -11.147 -5.283 -2.832 1.00 95.50 355 ALA A C 1
ATOM 2795 O O . ALA A 1 355 ? -11.418 -5.951 -1.833 1.00 95.50 355 ALA A O 1
ATOM 2796 N N . CYS A 1 356 ? -10.930 -3.968 -2.783 1.00 96.94 356 CYS A N 1
ATOM 2797 C CA . CYS A 1 356 ? -11.269 -3.163 -1.614 1.00 96.94 356 CYS A CA 1
ATOM 2798 C C . CYS A 1 356 ? -12.785 -2.923 -1.606 1.00 96.94 356 CYS A C 1
ATOM 2800 O O . CYS A 1 356 ? -13.316 -2.303 -2.523 1.00 96.94 356 CYS A O 1
ATOM 2802 N N . VAL A 1 357 ? -13.474 -3.439 -0.590 1.00 96.19 357 VAL A N 1
ATOM 2803 C CA . VAL A 1 357 ? -14.937 -3.344 -0.439 1.00 96.19 357 VAL A CA 1
ATOM 2804 C C . VAL A 1 357 ? -15.359 -2.282 0.577 1.00 96.19 357 VAL A C 1
ATOM 2806 O O . VAL A 1 357 ? -16.520 -1.893 0.619 1.00 96.19 357 VAL A O 1
ATOM 2809 N N . GLN A 1 358 ? -14.422 -1.793 1.390 1.00 95.69 358 GLN A N 1
ATOM 2810 C CA . GLN A 1 358 ? -14.665 -0.750 2.381 1.00 95.69 358 GLN A CA 1
ATOM 2811 C C . GLN A 1 358 ? -13.392 0.067 2.583 1.00 95.69 358 GLN A C 1
ATOM 2813 O O . GLN A 1 358 ? -12.328 -0.528 2.716 1.00 95.69 358 GLN A O 1
ATOM 2818 N N . TYR A 1 359 ? -13.509 1.396 2.670 1.00 97.31 359 TYR A N 1
ATOM 2819 C CA . TYR A 1 359 ? -12.431 2.289 3.101 1.00 97.31 359 TYR A CA 1
ATOM 2820 C C . TYR A 1 359 ? -13.001 3.389 4.000 1.00 97.31 359 TYR A C 1
ATOM 2822 O O . TYR A 1 359 ? -13.833 4.183 3.563 1.00 97.31 359 TYR A O 1
ATOM 2830 N N . SER A 1 360 ? -12.611 3.406 5.272 1.00 95.56 360 SER A N 1
ATOM 2831 C CA . SER A 1 360 ? -13.248 4.255 6.286 1.00 95.56 360 SER A CA 1
ATOM 2832 C C . SER A 1 360 ? -12.279 4.708 7.370 1.00 95.56 360 SER A C 1
ATOM 2834 O O . SER A 1 360 ? -11.280 4.038 7.629 1.00 95.56 360 SER A O 1
ATOM 2836 N N . SER A 1 361 ? -12.622 5.796 8.062 1.00 95.69 361 SER A N 1
ATOM 2837 C CA . SER A 1 361 ? -11.963 6.210 9.302 1.00 95.69 361 SER A CA 1
ATOM 2838 C C . SER A 1 361 ? -12.836 5.939 10.533 1.00 95.69 361 SER A C 1
ATOM 2840 O O . SER A 1 361 ? -14.065 6.021 10.481 1.00 95.69 361 SER A O 1
ATOM 2842 N N . ALA A 1 362 ? -12.201 5.637 11.666 1.00 95.12 362 ALA A N 1
ATOM 2843 C CA . ALA A 1 362 ? -12.873 5.469 12.952 1.00 95.12 362 ALA A CA 1
ATOM 2844 C C . ALA A 1 362 ? -12.970 6.822 13.686 1.00 95.12 362 ALA A C 1
ATOM 2846 O O . ALA A 1 362 ? -12.177 7.140 14.573 1.00 95.12 362 ALA A O 1
ATOM 2847 N N . GLU A 1 363 ? -13.947 7.644 13.293 1.00 92.44 363 GLU A N 1
ATOM 2848 C CA . GLU A 1 363 ? -14.075 9.051 13.717 1.00 92.44 363 GLU A CA 1
ATOM 2849 C C . GLU A 1 363 ? -14.236 9.247 15.240 1.00 92.44 363 GLU A C 1
ATOM 2851 O O . GLU A 1 363 ? -13.829 10.276 15.779 1.00 92.44 363 GLU A O 1
ATOM 2856 N N . PHE A 1 364 ? -14.775 8.262 15.962 1.00 90.81 364 PHE A N 1
ATOM 2857 C CA . PHE A 1 364 ? -15.025 8.354 17.409 1.00 90.81 364 PHE A CA 1
ATOM 2858 C C . PHE A 1 364 ? -13.828 7.978 18.285 1.00 90.81 364 PHE A C 1
ATOM 2860 O O . PHE A 1 364 ? -13.889 8.135 19.504 1.00 90.81 364 PHE A O 1
ATOM 2867 N N . ILE A 1 365 ? -12.729 7.509 17.690 1.00 93.69 365 ILE A N 1
ATOM 2868 C CA . ILE A 1 365 ? -11.496 7.259 18.436 1.00 93.69 365 ILE A CA 1
ATOM 2869 C C . ILE A 1 365 ? -10.891 8.604 18.827 1.00 93.69 365 ILE A C 1
ATOM 2871 O O . ILE A 1 365 ? -10.552 9.426 17.975 1.00 93.69 365 ILE A O 1
ATOM 2875 N N . GLY A 1 366 ? -10.825 8.853 20.133 1.00 93.69 366 GLY A N 1
ATOM 2876 C CA . GLY A 1 366 ? -10.481 10.162 20.695 1.00 93.69 366 GLY A CA 1
ATOM 2877 C C . GLY A 1 366 ? -9.139 10.220 21.419 1.00 93.69 366 GLY A C 1
ATOM 2878 O O . GLY A 1 366 ? -8.820 11.269 21.973 1.00 93.69 366 GLY A O 1
ATOM 2879 N N . THR A 1 367 ? -8.385 9.117 21.460 1.00 95.56 367 THR A N 1
ATOM 2880 C CA . THR A 1 367 ? -7.151 8.994 22.258 1.00 95.56 367 THR A CA 1
ATOM 2881 C C . THR A 1 367 ? -5.898 9.559 21.586 1.00 95.56 367 THR A C 1
ATOM 2883 O O . THR A 1 367 ? -4.864 9.642 22.240 1.00 95.56 367 THR A O 1
ATOM 2886 N N . SER A 1 368 ? -5.992 9.963 20.317 1.00 96.88 368 SER A N 1
ATOM 2887 C CA . SER A 1 368 ? -4.902 10.502 19.497 1.00 96.88 368 SER A CA 1
ATOM 2888 C C . SER A 1 368 ? -5.385 11.728 18.712 1.00 96.88 368 SER A C 1
ATOM 2890 O O . SER A 1 368 ? -6.592 11.942 18.549 1.00 96.88 368 SER A O 1
ATOM 2892 N N . ASP A 1 369 ? -4.445 12.528 18.212 1.00 96.62 369 ASP A N 1
ATOM 2893 C CA . ASP A 1 369 ? -4.693 13.567 17.208 1.00 96.62 369 ASP A CA 1
ATOM 2894 C C . ASP A 1 369 ? -4.761 13.013 15.769 1.00 96.62 369 ASP A C 1
ATOM 2896 O O . ASP A 1 369 ? -4.971 13.773 14.818 1.00 96.62 369 ASP A O 1
ATOM 2900 N N . HIS A 1 370 ? -4.679 11.692 15.613 1.00 97.81 370 HIS A N 1
ATOM 2901 C CA . HIS A 1 370 ? -5.035 10.956 14.405 1.00 97.81 370 HIS A CA 1
ATOM 2902 C C . HIS A 1 370 ? -6.338 10.162 14.582 1.00 97.81 370 HIS A C 1
ATOM 2904 O O . HIS A 1 370 ? -6.718 9.775 15.690 1.00 97.81 370 HIS A O 1
ATOM 2910 N N . LYS A 1 371 ? -7.016 9.861 13.469 1.00 97.50 371 LYS A N 1
ATOM 2911 C CA . LYS A 1 371 ? -8.117 8.883 13.417 1.00 97.50 371 LYS A CA 1
ATOM 2912 C C . LYS A 1 371 ? -7.631 7.600 12.743 1.00 97.50 371 LYS A C 1
ATOM 2914 O O . LYS A 1 371 ? -7.022 7.708 11.679 1.00 97.50 371 LYS A O 1
ATOM 2919 N N . PRO A 1 372 ? -7.922 6.403 13.286 1.00 98.00 372 PRO A N 1
ATOM 2920 C CA . PRO A 1 372 ? -7.593 5.166 12.593 1.00 98.00 372 PRO A CA 1
ATOM 2921 C C . PRO A 1 372 ? -8.253 5.097 11.223 1.00 98.00 372 PRO A C 1
ATOM 2923 O O . PRO A 1 372 ? -9.401 5.517 11.063 1.00 98.00 372 PRO A O 1
ATOM 2926 N N . VAL A 1 373 ? -7.544 4.513 10.266 1.00 98.44 373 VAL A N 1
ATOM 2927 C CA . VAL A 1 373 ? -8.012 4.286 8.897 1.00 98.44 373 VAL A CA 1
ATOM 2928 C C . VAL A 1 373 ? -8.037 2.788 8.631 1.00 98.44 373 VAL A C 1
ATOM 2930 O O . VAL A 1 373 ? -7.129 2.068 9.057 1.00 98.44 373 VAL A O 1
ATOM 2933 N N . SER A 1 374 ? -9.075 2.297 7.956 1.00 98.56 374 SER A N 1
ATOM 2934 C CA . SER A 1 374 ? -9.309 0.867 7.746 1.00 98.56 374 SER A CA 1
ATOM 2935 C C . SER A 1 374 ? -9.814 0.554 6.340 1.00 98.56 374 SER A C 1
ATOM 2937 O O . SER A 1 374 ? -10.679 1.257 5.823 1.00 98.56 374 SER A O 1
ATOM 2939 N N . CYS A 1 375 ? -9.328 -0.552 5.774 1.00 98.44 375 CYS A N 1
ATOM 2940 C CA . CYS A 1 375 ? -9.825 -1.171 4.554 1.00 98.44 375 CYS A CA 1
ATOM 2941 C C . CYS A 1 375 ? -10.367 -2.580 4.820 1.00 98.44 375 CYS A C 1
ATOM 2943 O O . CYS A 1 375 ? -9.743 -3.377 5.526 1.00 98.44 375 CYS A O 1
ATOM 2945 N N . GLY A 1 376 ? -11.481 -2.917 4.176 1.00 98.12 376 GLY A N 1
ATOM 2946 C CA . GLY A 1 376 ? -11.952 -4.292 4.018 1.00 98.12 376 GLY A CA 1
ATOM 2947 C C . GLY A 1 376 ? -11.603 -4.802 2.623 1.00 98.12 376 GLY A C 1
ATOM 2948 O O . GLY A 1 376 ? -11.937 -4.155 1.636 1.00 98.12 376 GLY A O 1
ATOM 2949 N N . PHE A 1 377 ? -10.951 -5.960 2.527 1.00 98.12 377 PHE A N 1
ATOM 2950 C CA . PHE A 1 377 ? -10.568 -6.581 1.258 1.00 98.12 377 PHE A CA 1
ATOM 2951 C C . PHE A 1 377 ? -11.196 -7.961 1.078 1.00 98.12 377 PHE A C 1
ATOM 2953 O O . PHE A 1 377 ? -11.063 -8.832 1.948 1.00 98.12 377 PHE A O 1
ATOM 2960 N N . GLN A 1 378 ? -11.791 -8.184 -0.092 1.00 97.19 378 GLN A N 1
ATOM 2961 C CA . GLN A 1 378 ? -12.172 -9.501 -0.585 1.00 97.19 378 GLN A CA 1
ATOM 2962 C C . GLN A 1 378 ? -11.049 -10.054 -1.466 1.00 97.19 378 GLN A C 1
ATOM 2964 O O . GLN A 1 378 ? -10.598 -9.390 -2.400 1.00 97.19 378 GLN A O 1
ATOM 2969 N N . VAL A 1 379 ? -10.598 -11.272 -1.160 1.00 94.75 379 VAL A N 1
ATOM 2970 C CA . VAL A 1 379 ? -9.480 -11.919 -1.858 1.00 94.75 379 VAL A CA 1
ATOM 2971 C C . VAL A 1 379 ? -9.924 -13.270 -2.395 1.00 94.75 379 VAL A C 1
ATOM 2973 O O . VAL A 1 379 ? -10.404 -14.118 -1.644 1.00 94.75 379 VAL A O 1
ATOM 2976 N N . TYR A 1 380 ? -9.746 -13.485 -3.694 1.00 91.69 380 TYR A N 1
ATOM 2977 C CA . TYR A 1 380 ? -10.052 -14.758 -4.333 1.00 91.69 380 TYR A CA 1
ATOM 2978 C C . TYR A 1 380 ? -8.846 -15.685 -4.247 1.00 91.69 380 TYR A C 1
ATOM 2980 O O . TYR A 1 380 ? -7.845 -15.483 -4.937 1.00 91.69 380 TYR A O 1
ATOM 2988 N N . ILE A 1 381 ? -8.967 -16.753 -3.463 1.00 84.19 381 ILE A N 1
ATOM 2989 C CA . ILE A 1 381 ? -7.948 -17.801 -3.333 1.00 84.19 381 ILE A CA 1
ATOM 2990 C C . ILE A 1 381 ? -8.260 -18.991 -4.246 1.00 84.19 381 ILE A C 1
ATOM 2992 O O . ILE A 1 381 ? -9.419 -19.364 -4.440 1.00 84.19 381 ILE A O 1
ATOM 2996 N N . ASP A 1 382 ? -7.226 -19.593 -4.832 1.00 77.88 382 ASP A N 1
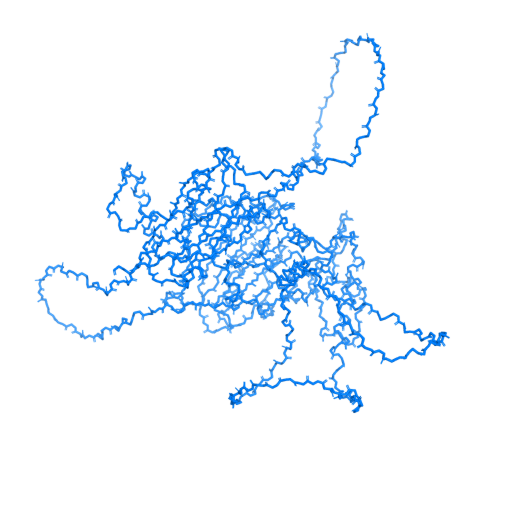ATOM 2997 C CA . ASP A 1 382 ? -7.397 -20.845 -5.567 1.00 77.88 382 ASP A CA 1
ATOM 2998 C C . ASP A 1 382 ? -7.610 -21.983 -4.569 1.00 77.88 382 ASP A C 1
ATOM 3000 O O . ASP A 1 382 ? -6.809 -22.176 -3.656 1.00 77.88 382 ASP A O 1
ATOM 3004 N N . LYS A 1 383 ? -8.684 -22.762 -4.744 1.00 67.94 383 LYS A N 1
ATOM 3005 C CA . LYS A 1 383 ? -8.889 -23.973 -3.943 1.00 67.94 383 LYS A CA 1
ATOM 3006 C C . LYS A 1 383 ? -7.733 -24.930 -4.214 1.00 67.94 383 LYS A C 1
ATOM 3008 O O . LYS A 1 383 ? -7.615 -25.466 -5.320 1.00 67.94 383 LYS A O 1
ATOM 3013 N N . THR A 1 384 ? -6.901 -25.174 -3.207 1.00 58.25 384 THR A N 1
ATOM 3014 C CA . THR A 1 384 ? -5.971 -26.298 -3.238 1.00 58.25 384 THR A CA 1
ATOM 3015 C C . THR A 1 384 ? -6.806 -27.569 -3.379 1.00 58.25 384 THR A C 1
ATOM 3017 O O . THR A 1 384 ? -7.784 -27.782 -2.659 1.00 58.25 384 THR A O 1
ATOM 3020 N N . ARG A 1 385 ? -6.491 -28.413 -4.368 1.00 47.75 385 ARG A N 1
ATOM 3021 C CA . ARG A 1 385 ? -7.084 -29.751 -4.422 1.00 47.75 385 ARG A CA 1
ATOM 3022 C C . ARG A 1 385 ? -6.549 -30.507 -3.212 1.00 47.75 385 ARG A C 1
ATOM 3024 O O . ARG A 1 385 ? -5.427 -30.998 -3.266 1.00 47.75 385 ARG A O 1
ATOM 3031 N N . GLN A 1 386 ? -7.329 -30.575 -2.136 1.00 40.34 386 GLN A N 1
ATOM 3032 C CA . GLN A 1 386 ? -7.067 -31.513 -1.054 1.00 40.34 386 GLN A CA 1
ATOM 3033 C C . GLN A 1 386 ? -7.038 -32.912 -1.674 1.00 40.34 386 GLN A C 1
ATOM 3035 O O . GLN A 1 386 ? -8.036 -33.395 -2.213 1.00 40.34 386 GLN A O 1
ATOM 3040 N N . SER A 1 387 ? -5.875 -33.553 -1.653 1.00 36.91 387 SER A N 1
ATOM 3041 C CA . SER A 1 387 ? -5.810 -35.002 -1.730 1.00 36.91 387 SER A CA 1
ATOM 3042 C C . SER A 1 387 ? -6.554 -35.513 -0.500 1.00 36.91 387 SER A C 1
ATOM 3044 O O . SER A 1 387 ? -6.202 -35.200 0.633 1.00 36.91 387 SER A O 1
ATOM 3046 N N . SER A 1 388 ? -7.659 -36.218 -0.724 1.00 29.03 388 SER A N 1
ATOM 3047 C CA . SER A 1 388 ? -8.467 -36.817 0.331 1.00 29.03 388 SER A CA 1
ATOM 3048 C C . SER A 1 388 ? -7.645 -37.887 1.050 1.00 29.03 388 SER A C 1
ATOM 3050 O O . SER A 1 388 ? -7.660 -39.055 0.665 1.00 29.03 388 SER A O 1
ATOM 3052 N N . CYS A 1 389 ? -6.909 -37.501 2.085 1.00 29.89 389 CYS A N 1
ATOM 3053 C CA . CYS A 1 389 ? -6.374 -38.439 3.056 1.00 29.89 389 CYS A CA 1
ATOM 3054 C C . CYS A 1 389 ? -7.510 -38.767 4.027 1.00 29.89 389 CYS A C 1
ATOM 3056 O O . CYS A 1 389 ? -7.676 -38.128 5.061 1.00 29.89 389 CYS A O 1
ATOM 3058 N N . THR A 1 390 ? -8.339 -39.747 3.670 1.00 30.03 390 THR A N 1
ATOM 3059 C CA . THR A 1 390 ? -9.189 -40.436 4.642 1.00 30.03 390 THR A CA 1
ATOM 3060 C C . THR A 1 390 ? -8.282 -41.030 5.713 1.00 30.03 390 THR A C 1
ATOM 3062 O O . THR A 1 390 ? -7.521 -41.956 5.430 1.00 30.03 390 THR A O 1
ATOM 3065 N N . HIS A 1 391 ? -8.338 -40.490 6.929 1.00 31.77 391 HIS A N 1
ATOM 3066 C CA . HIS A 1 391 ? -7.755 -41.134 8.101 1.00 31.77 391 HIS A CA 1
ATOM 3067 C C . HIS A 1 391 ? -8.318 -42.563 8.212 1.00 31.77 391 HIS A C 1
ATOM 3069 O O . HIS A 1 391 ? -9.543 -42.714 8.243 1.00 31.77 391 HIS A O 1
ATOM 3075 N N . PRO A 1 392 ? -7.489 -43.621 8.278 1.00 35.69 392 PRO A N 1
ATOM 3076 C CA . PRO A 1 392 ? -7.987 -44.924 8.682 1.00 35.69 392 PRO A CA 1
ATOM 3077 C C . PRO A 1 392 ? -8.419 -44.830 10.146 1.00 35.69 392 PRO A C 1
ATOM 3079 O O . PRO A 1 392 ? -7.666 -44.350 10.995 1.00 35.69 392 PRO A O 1
ATOM 3082 N N . ALA A 1 393 ? -9.647 -45.263 10.420 1.00 33.25 393 ALA A N 1
ATOM 3083 C CA . ALA A 1 393 ? -10.204 -45.354 11.759 1.00 33.25 393 ALA A CA 1
ATOM 3084 C C . ALA A 1 393 ? -9.270 -46.131 12.704 1.00 33.25 393 ALA A C 1
ATOM 3086 O O . ALA A 1 393 ? -8.694 -47.154 12.332 1.00 33.25 393 ALA A O 1
ATOM 3087 N N . ALA A 1 394 ? -9.155 -45.644 13.939 1.00 35.56 394 ALA A N 1
ATOM 3088 C CA . ALA A 1 394 ? -8.462 -46.330 15.016 1.00 35.56 394 ALA A CA 1
ATOM 3089 C C . ALA A 1 394 ? -9.103 -47.705 15.280 1.00 35.56 394 ALA A C 1
ATOM 3091 O O . ALA A 1 394 ? -10.305 -47.798 15.528 1.00 35.56 394 ALA A O 1
ATOM 3092 N N . VAL A 1 395 ? -8.291 -48.763 15.265 1.00 34.06 395 VAL A N 1
ATOM 3093 C CA . VAL A 1 395 ? -8.649 -50.108 15.742 1.00 34.06 395 VAL A CA 1
ATOM 3094 C C . VAL A 1 395 ? -7.616 -50.505 16.808 1.00 34.06 395 VAL A C 1
ATOM 3096 O O . VAL A 1 395 ? -6.432 -50.208 16.625 1.00 34.06 395 VAL A O 1
ATOM 3099 N N . PRO A 1 396 ? -8.031 -51.088 17.950 1.00 35.03 396 PRO A N 1
ATOM 3100 C CA . PRO A 1 396 ? -7.200 -51.148 19.145 1.00 35.03 396 PRO A CA 1
ATOM 3101 C C . PRO A 1 396 ? -6.165 -52.283 19.133 1.00 35.03 396 PRO A C 1
ATOM 3103 O O . PRO A 1 396 ? -6.253 -53.259 18.394 1.00 35.03 396 PRO A O 1
ATOM 3106 N N . SER A 1 397 ? -5.185 -52.103 20.016 1.00 39.38 397 SER A N 1
ATOM 3107 C CA . SER A 1 397 ? -3.984 -52.900 20.274 1.00 39.38 397 SER A CA 1
ATOM 3108 C C . SER A 1 397 ? -4.163 -54.420 20.361 1.00 39.38 397 SER A C 1
ATOM 3110 O O . SER A 1 397 ? -4.980 -54.895 21.148 1.00 39.38 397 SER A O 1
ATOM 3112 N N . SER A 1 398 ? -3.253 -55.177 19.732 1.00 32.47 398 SER A N 1
ATOM 3113 C CA . SER A 1 398 ? -2.499 -56.247 20.414 1.00 32.47 398 SER A CA 1
ATOM 3114 C C . SER A 1 398 ? -1.345 -56.821 19.569 1.00 32.47 398 SER A C 1
ATOM 3116 O O . SER A 1 398 ? -1.467 -57.002 18.364 1.00 32.47 398 SER A O 1
ATOM 3118 N N . ALA A 1 399 ? -0.272 -57.155 20.294 1.00 33.94 399 ALA A N 1
ATOM 3119 C CA . ALA A 1 399 ? 0.800 -58.118 20.018 1.00 33.94 399 ALA A CA 1
ATOM 3120 C C . ALA A 1 399 ? 1.922 -57.795 18.999 1.00 33.94 399 ALA A C 1
ATOM 3122 O O . ALA A 1 399 ? 1.729 -57.495 17.828 1.00 33.94 399 ALA A O 1
ATOM 3123 N N . SER A 1 400 ? 3.130 -57.942 19.544 1.00 40.00 400 SER A N 1
ATOM 3124 C CA . SER A 1 400 ? 4.492 -57.862 19.016 1.00 40.00 400 SER A CA 1
ATOM 3125 C C . SER A 1 400 ? 4.809 -58.773 17.827 1.00 40.00 400 SER A C 1
ATOM 3127 O O . SER A 1 400 ? 4.470 -59.950 17.885 1.00 40.00 400 SER A O 1
ATOM 3129 N N . HIS A 1 401 ? 5.591 -58.272 16.861 1.00 34.28 401 HIS A N 1
ATOM 3130 C CA . HIS A 1 401 ? 6.784 -58.943 16.311 1.00 34.28 401 HIS A CA 1
ATOM 3131 C C . HIS A 1 401 ? 7.586 -57.999 15.391 1.00 34.28 401 HIS A C 1
ATOM 3133 O O . HIS A 1 401 ? 7.016 -57.246 14.604 1.00 34.28 401 HIS A O 1
ATOM 3139 N N . ASP A 1 402 ? 8.914 -58.055 15.521 1.00 38.25 402 ASP A N 1
ATOM 3140 C CA . ASP A 1 402 ? 9.918 -57.297 14.768 1.00 38.25 402 ASP A CA 1
ATOM 3141 C C . ASP A 1 402 ? 9.837 -57.511 13.247 1.00 38.25 402 ASP A C 1
ATOM 3143 O O . ASP A 1 402 ? 10.016 -58.628 12.760 1.00 38.25 402 ASP A O 1
ATOM 3147 N N . VAL A 1 403 ? 9.662 -56.421 12.489 1.00 32.69 403 VAL A N 1
ATOM 3148 C CA . VAL A 1 403 ? 9.918 -56.353 11.040 1.00 32.69 403 VAL A CA 1
ATOM 3149 C C . VAL A 1 403 ? 10.531 -54.984 10.708 1.00 32.69 403 VAL A C 1
ATOM 3151 O O . VAL A 1 403 ? 10.051 -53.946 11.156 1.00 32.69 403 VAL A O 1
ATOM 3154 N N . ALA A 1 404 ? 11.621 -55.002 9.938 1.00 30.77 404 ALA A N 1
ATOM 3155 C CA . ALA A 1 404 ? 12.410 -53.850 9.494 1.00 30.77 404 ALA A CA 1
ATOM 3156 C C . ALA A 1 404 ? 11.572 -52.717 8.850 1.00 30.77 404 ALA A C 1
ATOM 3158 O O . ALA A 1 404 ? 10.550 -53.000 8.217 1.00 30.77 404 ALA A O 1
ATOM 3159 N N . PRO A 1 405 ? 12.014 -51.440 8.920 1.00 31.31 405 PRO A N 1
ATOM 3160 C CA . PRO A 1 405 ? 11.259 -50.324 8.364 1.00 31.31 405 PRO A CA 1
ATOM 3161 C C . PRO A 1 405 ? 11.335 -50.356 6.834 1.00 31.31 405 PRO A C 1
ATOM 3163 O O . PRO A 1 405 ? 12.300 -49.909 6.215 1.00 31.31 405 PRO A O 1
ATOM 3166 N N . THR A 1 406 ? 10.296 -50.909 6.217 1.00 30.81 406 THR A N 1
ATOM 3167 C CA . THR A 1 406 ? 10.046 -50.816 4.781 1.00 30.81 406 THR A CA 1
ATOM 3168 C C . THR A 1 406 ? 9.140 -49.615 4.519 1.00 30.81 406 THR A C 1
ATOM 3170 O O . THR A 1 406 ? 8.054 -49.517 5.072 1.00 30.81 406 THR A O 1
ATOM 3173 N N . GLY A 1 407 ? 9.635 -48.690 3.691 1.00 30.00 407 GLY A N 1
ATOM 3174 C CA . GLY A 1 407 ? 8.870 -47.740 2.878 1.00 30.00 407 GLY A CA 1
ATOM 3175 C C . GLY A 1 407 ? 7.778 -46.922 3.569 1.00 30.00 407 GLY A C 1
ATOM 3176 O O . GLY A 1 407 ? 6.632 -47.352 3.649 1.00 30.00 407 GLY A O 1
ATOM 3177 N N . PHE A 1 408 ? 8.086 -45.665 3.904 1.00 33.78 408 PHE A N 1
ATOM 3178 C CA . PHE A 1 408 ? 7.055 -44.630 3.994 1.00 33.78 408 PHE A CA 1
ATOM 3179 C C . PHE A 1 408 ? 6.251 -44.624 2.687 1.00 33.78 408 PHE A C 1
ATOM 3181 O O . PHE A 1 408 ? 6.794 -44.343 1.616 1.00 33.78 408 PHE A O 1
ATOM 3188 N N . GLY A 1 409 ? 4.971 -44.983 2.785 1.00 29.03 409 GLY A N 1
ATOM 3189 C CA . GLY A 1 409 ? 4.024 -44.968 1.681 1.00 29.03 409 GLY A CA 1
ATOM 3190 C C . GLY A 1 409 ? 3.909 -43.561 1.112 1.00 29.03 409 GLY A C 1
ATOM 3191 O O . GLY A 1 409 ? 3.256 -42.695 1.690 1.00 29.03 409 GLY A O 1
ATOM 3192 N N . GLY A 1 410 ? 4.567 -43.334 -0.023 1.00 32.28 410 GLY A N 1
ATOM 3193 C CA . GLY A 1 410 ? 4.387 -42.133 -0.817 1.00 32.28 410 GLY A CA 1
ATOM 3194 C C . GLY A 1 410 ? 2.968 -42.114 -1.367 1.00 32.28 410 GLY A C 1
ATOM 3195 O O . GLY A 1 410 ? 2.603 -42.965 -2.179 1.00 32.28 410 GLY A O 1
ATOM 3196 N N . GLY A 1 411 ? 2.173 -41.127 -0.951 1.00 36.94 411 GLY A N 1
ATOM 3197 C CA . GLY A 1 411 ? 1.016 -40.715 -1.740 1.00 36.94 411 GLY A CA 1
ATOM 3198 C C . GLY A 1 411 ? 1.449 -40.428 -3.188 1.00 36.94 411 GLY A C 1
ATOM 3199 O O . GLY A 1 411 ? 2.636 -40.184 -3.435 1.00 36.94 411 GLY A O 1
ATOM 3200 N N . PRO A 1 412 ? 0.531 -40.479 -4.170 1.00 46.06 412 PRO A N 1
ATOM 3201 C CA . PRO A 1 412 ? 0.883 -40.212 -5.558 1.00 46.06 412 PRO A CA 1
ATOM 3202 C C . PRO A 1 412 ? 1.592 -38.858 -5.645 1.00 46.06 412 PRO A C 1
ATOM 3204 O O . PRO A 1 412 ? 1.041 -37.836 -5.234 1.00 46.06 412 PRO A O 1
ATOM 3207 N N . ALA A 1 413 ? 2.838 -38.870 -6.131 1.00 55.75 413 ALA A N 1
ATOM 3208 C CA . ALA A 1 413 ? 3.621 -37.655 -6.297 1.00 55.75 413 ALA A CA 1
ATOM 3209 C C . ALA A 1 413 ? 2.808 -36.646 -7.127 1.00 55.75 413 ALA A C 1
ATOM 3211 O O . ALA A 1 413 ? 2.175 -37.055 -8.109 1.00 55.75 413 ALA A O 1
ATOM 3212 N N . PRO A 1 414 ? 2.803 -35.351 -6.760 1.00 61.44 414 PRO A N 1
ATOM 3213 C CA . PRO A 1 414 ? 2.063 -34.354 -7.516 1.00 61.44 414 PRO A CA 1
ATOM 3214 C C . PRO A 1 414 ? 2.490 -34.413 -8.986 1.00 61.44 414 PRO A C 1
ATOM 3216 O O . PRO A 1 414 ? 3.680 -34.506 -9.304 1.00 61.44 414 PRO A O 1
ATOM 3219 N N . LEU A 1 415 ? 1.502 -34.416 -9.885 1.00 77.50 415 LEU A N 1
ATOM 3220 C CA . LEU A 1 415 ? 1.723 -34.375 -11.328 1.00 77.50 415 LEU A CA 1
ATOM 3221 C C . LEU A 1 415 ? 2.499 -33.097 -11.652 1.00 77.50 415 LEU A C 1
ATOM 3223 O O . LEU A 1 415 ? 1.928 -32.011 -11.685 1.00 77.50 415 LEU A O 1
ATOM 3227 N N . THR A 1 416 ? 3.804 -33.230 -11.875 1.00 83.69 416 THR A N 1
ATOM 3228 C CA . THR A 1 416 ? 4.668 -32.103 -12.234 1.00 83.69 416 THR A CA 1
ATOM 3229 C C . THR A 1 416 ? 4.726 -31.935 -13.745 1.00 83.69 416 THR A C 1
ATOM 3231 O O . THR A 1 416 ? 4.639 -32.889 -14.517 1.00 83.69 416 THR A O 1
ATOM 3234 N N . THR A 1 417 ? 4.888 -30.694 -14.182 1.00 87.06 417 THR A N 1
ATOM 3235 C CA . THR A 1 417 ? 5.047 -30.330 -15.589 1.00 87.06 417 THR A CA 1
ATOM 3236 C C . THR A 1 417 ? 6.330 -29.551 -15.785 1.00 87.06 417 THR A C 1
ATOM 3238 O O . THR A 1 417 ? 6.770 -28.805 -14.910 1.00 87.06 417 THR A O 1
ATOM 3241 N N . HIS A 1 418 ? 6.948 -29.746 -16.944 1.00 89.88 418 HIS A N 1
ATOM 3242 C CA . HIS A 1 418 ? 8.095 -28.962 -17.357 1.00 89.88 418 HIS A CA 1
ATOM 3243 C C . HIS A 1 418 ? 7.594 -27.717 -18.088 1.00 89.88 418 HIS A C 1
ATOM 3245 O O . HIS A 1 418 ? 7.057 -27.799 -19.194 1.00 89.88 418 HIS A O 1
ATOM 3251 N N . MET A 1 419 ? 7.749 -26.562 -17.453 1.00 91.69 419 MET A N 1
ATOM 3252 C CA . MET A 1 419 ? 7.334 -25.273 -17.990 1.00 91.69 419 MET A CA 1
ATOM 3253 C C . MET A 1 419 ? 8.551 -24.514 -18.494 1.00 91.69 419 MET A C 1
ATOM 3255 O O . MET A 1 419 ? 9.592 -24.487 -17.844 1.00 91.69 419 MET A O 1
ATOM 3259 N N . THR A 1 420 ? 8.446 -23.908 -19.672 1.00 93.94 420 THR A N 1
ATOM 3260 C CA . THR A 1 420 ? 9.517 -23.088 -20.247 1.00 93.94 420 THR A CA 1
ATOM 3261 C C . THR A 1 420 ? 8.959 -21.758 -20.70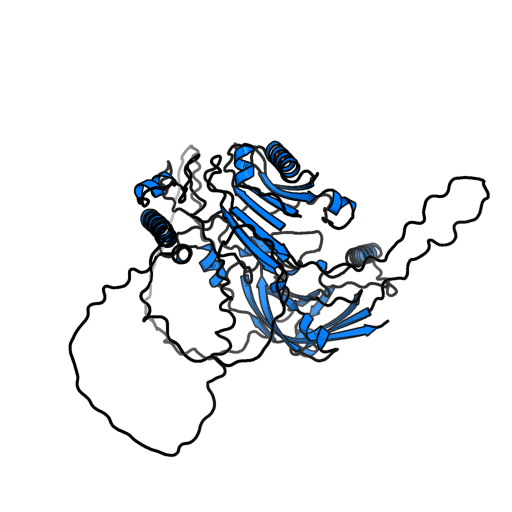8 1.00 93.94 420 THR A C 1
ATOM 3263 O O . THR A 1 420 ? 8.103 -21.727 -21.593 1.00 93.94 420 THR A O 1
ATOM 3266 N N . VAL A 1 421 ? 9.468 -20.679 -20.119 1.00 95.56 421 VAL A N 1
ATOM 3267 C CA . VAL A 1 421 ? 9.212 -19.311 -20.562 1.00 95.56 421 VAL A CA 1
ATOM 3268 C C . VAL A 1 421 ? 10.281 -18.897 -21.569 1.00 95.56 421 VAL A C 1
ATOM 3270 O O . VAL A 1 421 ? 11.469 -19.212 -21.417 1.00 95.56 421 VAL A O 1
ATOM 3273 N N . TYR A 1 422 ? 9.853 -18.197 -22.614 1.00 97.38 422 TYR A N 1
ATOM 3274 C CA . TYR A 1 422 ? 10.746 -17.567 -23.574 1.00 97.38 422 TYR A CA 1
ATOM 3275 C C . TYR A 1 422 ? 10.301 -16.135 -23.862 1.00 97.38 422 TYR A C 1
ATOM 3277 O O . TYR A 1 422 ? 9.207 -15.916 -24.388 1.00 97.38 422 TYR A O 1
ATOM 3285 N N . LEU A 1 423 ? 11.173 -15.188 -23.517 1.00 98.00 423 LEU A N 1
ATOM 3286 C CA . LEU A 1 423 ? 11.056 -13.766 -23.818 1.00 98.00 423 LEU A CA 1
ATOM 3287 C C . LEU A 1 423 ? 11.926 -13.434 -25.032 1.00 98.00 423 LEU A C 1
ATOM 3289 O O . LEU A 1 423 ? 13.073 -13.867 -25.108 1.00 98.00 423 LEU A O 1
ATOM 3293 N N . SER A 1 424 ? 11.400 -12.681 -25.992 1.00 97.31 424 SER A N 1
ATOM 3294 C CA . SER A 1 424 ? 12.089 -12.344 -27.244 1.00 97.31 424 SER A CA 1
ATOM 3295 C C . SER A 1 424 ? 11.647 -10.988 -27.778 1.00 97.31 424 SER A C 1
ATOM 3297 O O . SER A 1 424 ? 10.641 -10.457 -27.318 1.00 97.31 424 SER A O 1
ATOM 3299 N N . SER A 1 425 ? 12.372 -10.451 -28.765 1.00 96.06 425 SER A N 1
ATOM 3300 C CA . SER A 1 425 ? 12.069 -9.135 -29.352 1.00 96.06 425 SER A CA 1
ATOM 3301 C C . SER A 1 425 ? 12.012 -8.033 -28.286 1.00 96.06 425 SER A C 1
ATOM 3303 O O . SER A 1 425 ? 11.106 -7.209 -28.292 1.00 96.06 425 SER A O 1
ATOM 3305 N N . LEU A 1 426 ? 12.948 -8.083 -27.335 1.00 95.75 426 LEU A N 1
ATOM 3306 C CA . LEU A 1 426 ? 12.948 -7.222 -26.160 1.00 95.75 426 LEU A CA 1
ATOM 3307 C C . LEU A 1 426 ? 13.501 -5.840 -26.502 1.00 95.75 426 LEU A C 1
ATOM 3309 O O . LEU A 1 426 ? 14.617 -5.729 -27.004 1.00 95.75 426 LEU A O 1
ATOM 3313 N N . THR A 1 427 ? 12.733 -4.802 -26.188 1.00 93.25 427 THR A N 1
ATOM 3314 C CA . THR A 1 427 ? 13.131 -3.399 -26.333 1.00 93.25 427 THR A CA 1
ATOM 3315 C C . THR A 1 427 ? 12.927 -2.693 -25.007 1.00 93.25 427 THR A C 1
ATOM 3317 O O . THR A 1 427 ? 11.849 -2.775 -24.425 1.00 93.25 427 THR A O 1
ATOM 3320 N N . ILE A 1 428 ? 13.970 -2.020 -24.526 1.00 91.75 428 ILE A N 1
ATOM 3321 C CA . ILE A 1 428 ? 13.936 -1.257 -23.281 1.00 91.75 428 ILE A CA 1
ATOM 3322 C C . ILE A 1 428 ? 13.958 0.238 -23.590 1.00 91.75 428 ILE A C 1
ATOM 3324 O O . ILE A 1 428 ? 14.805 0.709 -24.355 1.00 91.75 428 ILE A O 1
ATOM 3328 N N . HIS A 1 429 ? 13.048 0.979 -22.970 1.00 90.81 429 HIS A N 1
ATOM 3329 C CA . HIS A 1 429 ? 13.032 2.434 -22.985 1.00 90.81 429 HIS A CA 1
ATOM 3330 C C . HIS A 1 429 ? 13.162 2.923 -21.551 1.00 90.81 429 HIS A C 1
ATOM 3332 O O . HIS A 1 429 ? 12.230 2.811 -20.761 1.00 90.81 429 HIS A O 1
ATOM 3338 N N . LEU A 1 430 ? 14.336 3.443 -21.205 1.00 87.44 430 LEU A N 1
ATOM 3339 C CA . LEU A 1 430 ? 14.537 4.125 -19.933 1.00 87.44 430 LEU A CA 1
ATOM 3340 C C . LEU A 1 430 ? 14.071 5.575 -20.090 1.00 87.44 430 LEU A C 1
ATOM 3342 O O . LEU A 1 430 ? 14.440 6.244 -21.057 1.00 87.44 430 LEU A O 1
ATOM 3346 N N . GLY A 1 431 ? 13.235 6.036 -19.164 1.00 74.75 431 GLY A N 1
ATOM 3347 C CA . GLY A 1 431 ? 12.834 7.436 -19.089 1.00 74.75 431 GLY A CA 1
ATOM 3348 C C . GLY A 1 431 ? 13.988 8.314 -18.594 1.00 74.75 431 GLY A C 1
ATOM 3349 O O . GLY A 1 431 ? 14.951 7.794 -18.015 1.00 74.75 431 GLY A O 1
ATOM 3350 N N . PRO A 1 432 ? 13.917 9.644 -18.792 1.00 57.97 432 PRO A N 1
ATOM 3351 C CA . PRO A 1 432 ? 14.833 10.548 -18.114 1.00 57.97 432 PRO A CA 1
ATOM 3352 C C . PRO A 1 432 ? 14.713 10.287 -16.612 1.00 57.97 432 PRO A C 1
ATOM 3354 O O . PRO A 1 432 ? 13.608 10.242 -16.070 1.00 57.97 432 PRO A O 1
ATOM 3357 N N . ALA A 1 433 ? 15.844 10.068 -15.941 1.00 48.12 433 ALA A N 1
ATOM 3358 C CA . ALA A 1 433 ? 15.858 10.086 -14.490 1.00 48.12 433 ALA A CA 1
ATOM 3359 C C . ALA A 1 433 ? 15.334 11.465 -14.082 1.00 48.12 433 ALA A C 1
ATOM 3361 O O . ALA A 1 433 ? 16.036 12.452 -14.302 1.00 48.12 433 ALA A O 1
ATOM 3362 N N . LEU A 1 434 ? 14.096 11.541 -13.577 1.00 43.03 434 LEU A N 1
ATOM 3363 C CA . LEU A 1 434 ? 13.576 12.767 -12.977 1.00 43.03 434 LEU A CA 1
ATOM 3364 C C . LEU A 1 434 ? 14.654 13.267 -12.021 1.00 43.03 434 LEU A C 1
ATOM 3366 O O . LEU A 1 434 ? 15.168 12.480 -11.217 1.00 43.03 434 LEU A O 1
ATOM 3370 N N . GLU A 1 435 ? 15.074 14.508 -12.259 1.00 38.03 435 GLU A N 1
ATOM 3371 C CA . GLU A 1 435 ? 16.315 15.096 -11.777 1.00 38.03 435 GLU A CA 1
ATOM 3372 C C . GLU A 1 435 ? 16.591 14.689 -10.330 1.00 38.03 435 GLU A C 1
ATOM 3374 O O . GLU A 1 435 ? 15.711 14.719 -9.468 1.00 38.03 435 GLU A O 1
ATOM 3379 N N . LYS A 1 436 ? 17.831 14.274 -10.052 1.00 34.41 436 LYS A N 1
ATOM 3380 C CA . LYS A 1 436 ? 18.289 14.155 -8.670 1.00 34.41 436 LYS A CA 1
ATOM 3381 C C . LYS A 1 436 ? 18.153 15.544 -8.052 1.00 34.41 436 LYS A C 1
ATOM 3383 O O . LYS A 1 436 ? 19.011 16.391 -8.285 1.00 34.41 436 LYS A O 1
ATOM 3388 N N . PHE A 1 437 ? 17.096 15.775 -7.281 1.00 28.84 437 PHE A N 1
ATOM 3389 C CA . PHE A 1 437 ? 17.028 16.926 -6.400 1.00 28.84 437 PHE A CA 1
ATOM 3390 C C . PHE A 1 437 ? 18.182 16.781 -5.414 1.00 28.84 437 PHE A C 1
ATOM 3392 O O . PHE A 1 437 ? 18.184 15.916 -4.535 1.00 28.84 437 PHE A O 1
ATOM 3399 N N . ASN A 1 438 ? 19.227 17.573 -5.640 1.00 26.19 438 ASN A N 1
ATOM 3400 C CA . ASN A 1 438 ? 20.309 17.715 -4.691 1.00 26.19 438 ASN A CA 1
ATOM 3401 C C . ASN A 1 438 ? 19.688 18.211 -3.387 1.00 26.19 438 ASN A C 1
ATOM 3403 O O . ASN A 1 438 ? 19.080 19.278 -3.345 1.00 26.19 438 ASN A O 1
ATOM 3407 N N . ALA A 1 439 ? 19.849 17.425 -2.326 1.00 30.19 439 ALA A N 1
ATOM 3408 C CA . ALA A 1 439 ? 19.691 17.916 -0.973 1.00 30.19 439 ALA A CA 1
ATOM 3409 C C . ALA A 1 439 ? 20.783 18.970 -0.743 1.00 30.19 439 ALA A C 1
ATOM 3411 O O . ALA A 1 439 ? 21.903 18.620 -0.386 1.00 30.19 439 ALA A O 1
ATOM 3412 N N . SER A 1 440 ? 20.485 20.237 -1.024 1.00 28.48 440 SER A N 1
ATOM 3413 C CA . SER A 1 440 ? 21.278 21.364 -0.543 1.00 28.48 440 SER A CA 1
ATOM 3414 C C . SER A 1 440 ? 20.615 21.912 0.716 1.00 28.48 440 SER A C 1
ATOM 3416 O O . SER A 1 440 ? 19.606 22.609 0.647 1.00 28.48 440 SER A O 1
ATOM 3418 N N . ASP A 1 441 ? 21.173 21.480 1.840 1.00 30.02 441 ASP A N 1
ATOM 3419 C CA . ASP A 1 441 ? 21.520 22.254 3.030 1.00 30.02 441 ASP A CA 1
ATOM 3420 C C . ASP A 1 441 ? 20.503 23.251 3.607 1.00 30.02 441 ASP A C 1
ATOM 3422 O O . ASP A 1 441 ? 20.283 24.353 3.114 1.00 30.02 441 ASP A O 1
ATOM 3426 N N . GLY A 1 442 ? 20.004 22.864 4.781 1.00 27.16 442 GLY A N 1
ATOM 3427 C CA . GLY A 1 442 ? 19.435 23.730 5.806 1.00 27.16 442 GLY A CA 1
ATOM 3428 C C . GLY A 1 442 ? 19.720 23.128 7.182 1.00 27.16 442 GLY A C 1
ATOM 3429 O O . GLY A 1 442 ? 18.795 22.823 7.929 1.00 27.16 442 GLY A O 1
ATOM 3430 N N . GLU A 1 443 ? 20.994 22.855 7.482 1.00 29.47 443 GLU A N 1
ATOM 3431 C CA . GLU A 1 443 ? 21.444 22.585 8.851 1.00 29.47 443 GLU A CA 1
ATOM 3432 C C . GLU A 1 443 ? 21.684 23.926 9.561 1.00 29.47 443 GLU A C 1
ATOM 3434 O O . GLU A 1 443 ? 22.762 24.503 9.466 1.00 29.47 443 GLU A O 1
ATOM 3439 N N . GLU A 1 444 ? 20.690 24.419 10.298 1.00 29.72 444 GLU A N 1
ATOM 3440 C CA . GLU A 1 444 ? 20.942 25.300 11.443 1.00 29.72 444 GLU A CA 1
ATOM 3441 C C . GLU A 1 444 ? 20.824 24.454 12.712 1.00 29.72 444 GLU A C 1
ATOM 3443 O O . GLU A 1 444 ? 19.764 24.311 13.321 1.00 29.72 444 GLU A O 1
ATOM 3448 N N . GLY A 1 445 ? 21.938 23.807 13.058 1.00 29.08 445 GLY A N 1
ATOM 3449 C CA . GLY A 1 445 ? 22.157 23.217 14.370 1.00 29.08 445 GLY A CA 1
ATOM 3450 C C . GLY A 1 445 ? 22.688 24.284 15.319 1.00 29.08 445 GLY A C 1
ATOM 3451 O O . GLY A 1 445 ? 23.870 24.616 15.280 1.00 29.08 445 GLY A O 1
ATOM 3452 N N . ASP A 1 446 ? 21.803 24.807 16.160 1.00 27.45 446 ASP A N 1
ATOM 3453 C CA . ASP A 1 446 ? 22.134 25.639 17.313 1.00 27.45 446 ASP A CA 1
ATOM 3454 C C . ASP A 1 446 ? 22.864 24.788 18.370 1.00 27.45 446 ASP A C 1
ATOM 3456 O O . ASP A 1 446 ? 22.313 23.838 18.932 1.00 27.45 446 ASP A O 1
ATOM 3460 N N . SER A 1 447 ? 24.134 25.104 18.609 1.00 30.67 447 SER A N 1
ATOM 3461 C CA . SER A 1 447 ? 24.897 24.629 19.760 1.00 30.67 447 SER A CA 1
ATOM 3462 C C . SER A 1 447 ? 25.726 25.794 20.280 1.00 30.67 447 SER A C 1
ATOM 3464 O O . SER A 1 447 ? 26.789 26.136 19.765 1.00 30.67 447 SER A O 1
ATOM 3466 N N . SER A 1 448 ? 25.195 26.414 21.326 1.00 26.50 448 SER A N 1
ATOM 3467 C CA . SER A 1 448 ? 25.921 27.299 22.218 1.00 26.50 448 SER A CA 1
ATOM 3468 C C . SER A 1 448 ? 26.965 26.507 23.006 1.00 26.50 448 SER A C 1
ATOM 3470 O O . SER A 1 448 ? 26.591 25.628 23.779 1.00 26.50 448 SER A O 1
ATOM 3472 N N . ASP A 1 449 ? 28.239 26.875 22.886 1.00 26.77 449 ASP A N 1
ATOM 3473 C CA . ASP A 1 449 ? 29.172 26.795 24.008 1.00 26.77 449 ASP A CA 1
ATOM 3474 C C . ASP A 1 449 ? 30.224 27.910 23.940 1.00 26.77 449 ASP A C 1
ATOM 3476 O O . ASP A 1 449 ? 30.787 28.262 22.903 1.00 26.77 449 ASP A O 1
ATOM 3480 N N . ILE A 1 450 ? 30.412 28.513 25.106 1.00 26.09 450 ILE A N 1
ATOM 3481 C CA . ILE A 1 450 ? 31.172 29.717 25.420 1.00 26.09 450 ILE A CA 1
ATOM 3482 C C . ILE A 1 450 ? 32.629 29.329 25.729 1.00 26.09 450 ILE A C 1
ATOM 3484 O O . ILE A 1 450 ? 32.840 28.554 26.653 1.00 26.09 450 ILE A O 1
ATOM 3488 N N . MET A 1 451 ? 33.631 29.911 25.044 1.00 25.05 451 MET A N 1
ATOM 3489 C CA . MET A 1 451 ? 34.766 30.632 25.674 1.00 25.05 451 MET A CA 1
ATOM 3490 C C . MET A 1 451 ? 35.942 30.990 24.742 1.00 25.05 451 MET A C 1
ATOM 3492 O O . MET A 1 451 ? 36.564 30.149 24.107 1.00 25.05 451 MET A O 1
ATOM 3496 N N . CYS A 1 452 ? 36.312 32.265 24.893 1.00 24.36 452 CYS A N 1
ATOM 3497 C CA . CYS A 1 452 ? 37.641 32.883 24.891 1.00 24.36 452 CYS A CA 1
ATOM 3498 C C . CYS A 1 452 ? 38.397 33.170 23.581 1.00 24.36 452 CYS A C 1
ATOM 3500 O O . CYS A 1 452 ? 38.781 32.306 22.803 1.00 24.36 452 CYS A O 1
ATOM 3502 N N . ALA A 1 453 ? 38.687 34.464 23.437 1.00 23.23 453 ALA A N 1
ATOM 3503 C CA . ALA A 1 453 ? 39.447 35.112 22.387 1.00 23.23 453 ALA A CA 1
ATOM 3504 C C . ALA A 1 453 ? 40.966 35.039 22.616 1.00 23.23 453 ALA A C 1
ATOM 3506 O O . ALA A 1 453 ? 41.434 35.105 23.751 1.00 23.23 453 ALA A O 1
ATOM 3507 N N . THR A 1 454 ? 41.742 35.051 21.527 1.00 25.95 454 THR A N 1
ATOM 3508 C CA . THR A 1 454 ? 42.974 35.861 21.383 1.00 25.95 454 THR A CA 1
ATOM 3509 C C . THR A 1 454 ? 43.430 35.908 19.906 1.00 25.95 454 THR A C 1
ATOM 3511 O O . THR A 1 454 ? 43.091 34.996 19.154 1.00 25.95 454 THR A O 1
ATOM 3514 N N . PRO A 1 455 ? 44.127 36.975 19.442 1.00 26.88 455 PRO A N 1
ATOM 3515 C CA . PRO A 1 455 ? 44.170 37.347 18.022 1.00 26.88 455 PRO A CA 1
ATOM 3516 C C . PRO A 1 455 ? 45.554 37.273 17.330 1.00 26.88 455 PRO A C 1
ATOM 3518 O O . PRO A 1 455 ? 46.592 37.342 17.982 1.00 26.88 455 PRO A O 1
ATOM 3521 N N . ALA A 1 456 ? 45.494 37.347 15.986 1.00 26.50 456 ALA A N 1
ATOM 3522 C CA . ALA A 1 456 ? 46.503 37.845 15.019 1.00 26.50 456 ALA A CA 1
ATOM 3523 C C . ALA A 1 456 ? 47.594 36.859 14.507 1.00 26.50 456 ALA A C 1
ATOM 3525 O O . ALA A 1 456 ? 47.875 35.880 15.191 1.00 26.50 456 ALA A O 1
ATOM 3526 N N . PRO A 1 457 ? 48.253 37.106 13.337 1.00 27.66 457 PRO A N 1
ATOM 3527 C CA . PRO A 1 457 ? 48.173 38.279 12.453 1.00 27.66 457 PRO A CA 1
ATOM 3528 C C . PRO A 1 457 ? 47.957 38.011 10.941 1.00 27.66 457 PRO A C 1
ATOM 3530 O O . PRO A 1 457 ? 48.088 36.910 10.415 1.00 27.66 457 PRO A O 1
ATOM 3533 N N . ARG A 1 458 ? 47.636 39.119 10.261 1.00 24.39 458 ARG A N 1
ATOM 3534 C CA . ARG A 1 458 ? 47.502 39.345 8.812 1.00 24.39 458 ARG A CA 1
ATOM 3535 C C . ARG A 1 458 ? 48.862 39.426 8.101 1.00 24.39 458 ARG A C 1
ATOM 3537 O O . ARG A 1 458 ? 49.829 39.828 8.739 1.00 24.39 458 ARG A O 1
ATOM 3544 N N . LEU A 1 459 ? 48.851 39.217 6.773 1.00 27.84 459 LEU A N 1
ATOM 3545 C CA . LEU A 1 459 ? 49.417 40.049 5.671 1.00 27.84 459 LEU A CA 1
ATOM 3546 C C . LEU A 1 459 ? 49.737 39.160 4.436 1.00 27.84 459 LEU A C 1
ATOM 3548 O O . LEU A 1 459 ? 50.028 37.984 4.623 1.00 27.84 459 LEU A O 1
ATOM 3552 N N . PRO A 1 460 ? 49.847 39.693 3.200 1.00 31.78 460 PRO A N 1
ATOM 3553 C CA . PRO A 1 460 ? 49.057 40.746 2.569 1.00 31.78 460 PRO A CA 1
ATOM 3554 C C . PRO A 1 460 ? 48.551 40.382 1.154 1.00 31.78 460 PRO A C 1
ATOM 3556 O O . PRO A 1 460 ? 49.012 39.473 0.473 1.00 31.78 460 PRO A O 1
ATOM 3559 N N . THR A 1 461 ? 47.608 41.208 0.723 1.00 27.69 461 THR A N 1
ATOM 3560 C CA . THR A 1 461 ? 47.077 41.422 -0.623 1.00 27.69 461 THR A CA 1
ATOM 3561 C C . THR A 1 461 ? 48.125 41.854 -1.655 1.00 27.69 461 THR A C 1
ATOM 3563 O O . THR A 1 461 ? 48.960 42.710 -1.361 1.00 27.69 461 THR A O 1
ATOM 3566 N N . GLY A 1 462 ? 47.964 41.386 -2.896 1.00 25.84 462 GLY A N 1
ATOM 3567 C CA . GLY A 1 462 ? 48.539 41.977 -4.106 1.00 25.84 462 GLY A CA 1
ATOM 3568 C C . GLY A 1 462 ? 47.545 41.873 -5.267 1.00 25.84 462 GLY A C 1
ATOM 3569 O O . GLY A 1 462 ? 47.265 40.783 -5.751 1.00 25.84 462 GLY A O 1
ATOM 3570 N N . SER A 1 463 ? 46.979 43.018 -5.646 1.00 24.86 463 SER A N 1
ATOM 3571 C CA . SER A 1 463 ? 46.171 43.281 -6.844 1.00 24.86 463 SER A CA 1
ATOM 3572 C C . SER A 1 463 ? 47.022 43.138 -8.127 1.00 24.86 463 SER A C 1
ATOM 3574 O O . SER A 1 463 ? 48.245 43.202 -8.055 1.00 24.86 463 SER A O 1
ATOM 3576 N N . ILE A 1 464 ? 46.461 42.918 -9.325 1.00 26.81 464 ILE A N 1
ATOM 3577 C CA . ILE A 1 464 ? 45.992 43.978 -10.246 1.00 26.81 464 ILE A CA 1
ATOM 3578 C C . ILE A 1 464 ? 45.345 43.342 -11.510 1.00 26.81 464 ILE A C 1
ATOM 3580 O O . ILE A 1 464 ? 45.932 42.442 -12.100 1.00 26.81 464 ILE A O 1
ATOM 3584 N N . ALA A 1 465 ? 44.175 43.893 -11.886 1.00 25.59 465 ALA A N 1
ATOM 3585 C CA . ALA A 1 465 ? 43.587 44.184 -13.221 1.00 25.59 465 ALA A CA 1
ATOM 3586 C C . ALA A 1 465 ? 43.524 43.081 -14.308 1.00 25.59 465 ALA A C 1
ATOM 3588 O O . ALA A 1 465 ? 44.537 42.571 -14.766 1.00 25.59 465 ALA A O 1
ATOM 3589 N N . SER A 1 466 ? 42.334 42.603 -14.693 1.00 25.45 466 SER A N 1
ATOM 3590 C CA . SER A 1 466 ? 41.294 43.193 -15.577 1.00 25.45 466 SER A CA 1
ATOM 3591 C C . SER A 1 466 ? 41.598 43.111 -17.079 1.00 25.45 466 SER A C 1
ATOM 3593 O O . SER A 1 466 ? 42.480 43.804 -17.580 1.00 25.45 466 SER A O 1
ATOM 3595 N N . SER A 1 467 ? 40.768 42.373 -17.814 1.00 26.16 467 SER A N 1
ATOM 3596 C CA . SER A 1 467 ? 40.251 42.817 -19.115 1.00 26.16 467 SER A CA 1
ATOM 3597 C C . SER A 1 467 ? 38.920 42.121 -19.403 1.00 26.16 467 SER A C 1
ATOM 3599 O O . SER A 1 467 ? 38.801 40.901 -19.326 1.00 26.16 467 SER A O 1
ATOM 3601 N N . ASP A 1 468 ? 37.919 42.958 -19.658 1.00 24.53 468 ASP A N 1
ATOM 3602 C CA . ASP A 1 468 ? 36.578 42.633 -20.125 1.00 24.53 468 ASP A CA 1
ATOM 3603 C C . ASP A 1 468 ? 36.598 42.004 -21.530 1.00 24.53 468 ASP A C 1
ATOM 3605 O O . ASP A 1 468 ? 37.542 42.212 -22.291 1.00 24.53 468 ASP A O 1
ATOM 3609 N N . VAL A 1 469 ? 35.503 41.331 -21.908 1.00 26.73 469 VAL A N 1
ATOM 3610 C CA . VAL A 1 469 ? 34.594 41.757 -23.001 1.00 26.73 469 VAL A CA 1
ATOM 3611 C C . VAL A 1 469 ? 33.754 40.572 -23.526 1.00 26.73 469 VAL A C 1
ATOM 3613 O O . VAL A 1 469 ? 34.249 39.661 -24.177 1.00 26.73 469 VAL A O 1
ATOM 3616 N N . SER A 1 470 ? 32.443 40.690 -23.273 1.00 25.25 470 SER A N 1
ATOM 3617 C CA . SER A 1 470 ? 31.276 40.326 -24.105 1.00 25.25 470 SER A CA 1
ATOM 3618 C C . SER A 1 470 ? 31.018 38.888 -24.575 1.00 25.25 470 SER A C 1
ATOM 3620 O O . SER A 1 470 ? 31.867 38.241 -25.176 1.00 25.25 470 SER A O 1
ATOM 3622 N N . GLY A 1 471 ? 29.739 38.494 -24.504 1.00 25.16 471 GLY A N 1
ATOM 3623 C CA . GLY A 1 471 ? 29.173 37.549 -25.470 1.00 25.16 471 GLY A CA 1
ATOM 3624 C C . GLY A 1 471 ? 28.016 36.698 -24.965 1.00 25.16 471 GLY A C 1
ATOM 3625 O O . GLY A 1 471 ? 28.118 35.478 -24.965 1.00 25.16 471 GLY A O 1
ATOM 3626 N N . ALA A 1 472 ? 26.902 37.316 -24.566 1.00 27.47 472 ALA A N 1
ATOM 3627 C CA . ALA A 1 472 ? 25.636 36.599 -24.465 1.00 27.47 472 ALA A CA 1
ATOM 3628 C C . ALA A 1 472 ? 25.215 36.100 -25.859 1.00 27.47 472 ALA A C 1
ATOM 3630 O O . ALA A 1 472 ? 25.137 36.889 -26.801 1.00 27.47 472 ALA A O 1
ATOM 3631 N N . SER A 1 473 ? 24.901 34.811 -25.982 1.00 23.78 473 SER A N 1
ATOM 3632 C CA . SER A 1 473 ? 24.078 34.299 -27.077 1.00 23.78 473 SER A CA 1
ATOM 3633 C C . SER A 1 473 ? 23.050 33.318 -26.520 1.00 23.78 473 SER A C 1
ATOM 3635 O O . SER A 1 473 ? 23.367 32.261 -25.984 1.00 23.78 473 SER A O 1
ATOM 3637 N N . ILE A 1 474 ? 21.797 33.752 -26.610 1.00 29.66 474 ILE A N 1
ATOM 3638 C CA . ILE A 1 474 ? 20.593 32.938 -26.506 1.00 29.66 474 ILE A CA 1
ATOM 3639 C C . ILE A 1 474 ? 20.580 32.042 -27.746 1.00 29.66 474 ILE A C 1
ATOM 3641 O O . ILE A 1 474 ? 20.504 32.559 -28.861 1.00 29.66 474 ILE A O 1
ATOM 3645 N N . SER A 1 475 ? 20.652 30.722 -27.570 1.00 25.52 475 SER A N 1
ATOM 3646 C CA . SER A 1 475 ? 20.317 29.771 -28.629 1.00 25.52 475 SER A CA 1
ATOM 3647 C C . SER A 1 475 ? 18.874 29.303 -28.453 1.00 25.52 475 SER A C 1
ATOM 3649 O O . SER A 1 475 ? 18.439 28.827 -27.407 1.00 25.52 475 SER A O 1
ATOM 3651 N N . THR A 1 476 ? 18.117 29.548 -29.510 1.00 24.27 476 THR A N 1
ATOM 3652 C CA . THR A 1 476 ? 16.691 29.326 -29.691 1.00 24.27 476 THR A CA 1
ATOM 3653 C C . THR A 1 476 ? 16.340 27.852 -29.878 1.00 24.27 476 THR A C 1
ATOM 3655 O O . THR A 1 476 ? 17.143 27.042 -30.338 1.00 24.27 476 THR A O 1
ATOM 3658 N N . ALA A 1 477 ? 15.080 27.536 -29.574 1.00 31.06 477 ALA A N 1
ATOM 3659 C CA . ALA A 1 477 ? 14.409 26.271 -29.841 1.00 31.06 477 ALA A CA 1
ATOM 3660 C C . ALA A 1 477 ? 14.627 25.776 -31.286 1.00 31.06 477 ALA A C 1
ATOM 3662 O O . ALA A 1 477 ? 13.957 26.230 -32.210 1.00 31.06 477 ALA A O 1
ATOM 3663 N N . SER A 1 478 ? 15.569 24.845 -31.477 1.00 27.69 478 SER A N 1
ATOM 3664 C CA . SER A 1 478 ? 15.639 23.978 -32.667 1.00 27.69 478 SER A CA 1
ATOM 3665 C C . SER A 1 478 ? 16.471 22.691 -32.506 1.00 27.69 478 SER A C 1
ATOM 3667 O O . SER A 1 478 ? 16.638 21.973 -33.483 1.00 27.69 478 SER A O 1
ATOM 3669 N N . ASP A 1 479 ? 16.880 22.292 -31.294 1.00 26.81 479 ASP A N 1
ATOM 3670 C CA . ASP A 1 479 ? 17.502 20.969 -31.054 1.00 26.81 479 ASP A CA 1
ATOM 3671 C C . ASP A 1 479 ? 16.477 19.856 -30.734 1.00 26.81 479 ASP A C 1
ATOM 3673 O O . ASP A 1 479 ? 16.768 18.839 -30.100 1.00 26.81 479 ASP A O 1
ATOM 3677 N N . VAL A 1 480 ? 15.250 20.022 -31.235 1.00 35.25 480 VAL A N 1
ATOM 3678 C CA . VAL A 1 480 ? 14.213 18.985 -31.289 1.00 35.25 480 VAL A CA 1
ATOM 3679 C C . VAL A 1 480 ? 14.463 18.128 -32.532 1.00 35.25 480 VAL A C 1
ATOM 3681 O O . VAL A 1 480 ? 13.916 18.418 -33.589 1.00 35.25 480 VAL A O 1
ATOM 3684 N N . ALA A 1 481 ? 15.337 17.121 -32.407 1.00 28.34 481 ALA A N 1
ATOM 3685 C CA . ALA A 1 481 ? 15.339 15.845 -33.155 1.00 28.34 481 ALA A CA 1
ATOM 3686 C C . ALA A 1 481 ? 16.719 15.151 -33.104 1.00 28.34 481 ALA A C 1
ATOM 3688 O O . ALA A 1 481 ? 17.381 14.955 -34.122 1.00 28.34 481 ALA A O 1
ATOM 3689 N N . LYS A 1 482 ? 17.147 14.707 -31.919 1.00 26.41 482 LYS A N 1
ATOM 3690 C CA . LYS A 1 482 ? 18.085 13.575 -31.790 1.00 26.41 482 LYS A CA 1
ATOM 3691 C C . LYS A 1 482 ? 17.517 12.545 -30.816 1.00 26.41 482 LYS A C 1
ATOM 3693 O O . LYS A 1 482 ? 18.072 12.264 -29.763 1.00 26.41 482 LYS A O 1
ATOM 3698 N N . SER A 1 483 ? 16.376 11.981 -31.204 1.00 31.50 483 SER A N 1
ATOM 3699 C CA . SER A 1 483 ? 15.825 10.748 -30.649 1.00 31.50 483 SER A CA 1
ATOM 3700 C C . SER A 1 483 ? 16.593 9.550 -31.221 1.00 31.50 483 SER A C 1
ATOM 3702 O O . SER A 1 483 ? 16.218 8.980 -32.245 1.00 31.50 483 SER A O 1
ATOM 3704 N N . VAL A 1 484 ? 17.688 9.172 -30.569 1.00 31.89 484 VAL A N 1
ATOM 3705 C CA . VAL A 1 484 ? 18.241 7.817 -30.669 1.00 31.89 484 VAL A CA 1
ATOM 3706 C C . VAL A 1 484 ? 18.041 7.198 -29.295 1.00 31.89 484 VAL A C 1
ATOM 3708 O O . VAL A 1 484 ? 18.552 7.714 -28.305 1.00 31.89 484 VAL A O 1
ATOM 3711 N N . GLY A 1 485 ? 17.218 6.150 -29.227 1.00 35.22 485 GLY A N 1
ATOM 3712 C CA . GLY A 1 485 ? 16.897 5.466 -27.979 1.00 35.22 485 GLY A CA 1
ATOM 3713 C C . GLY A 1 485 ? 18.162 5.043 -27.234 1.00 35.22 485 GLY A C 1
ATOM 3714 O O . GLY A 1 485 ? 19.114 4.567 -27.851 1.00 35.22 485 GLY A O 1
ATOM 3715 N N . MET A 1 486 ? 18.156 5.187 -25.907 1.00 42.62 486 MET A N 1
ATOM 3716 C CA . MET A 1 486 ? 19.202 4.716 -24.984 1.00 42.62 486 MET A CA 1
ATOM 3717 C C . MET A 1 486 ? 19.261 3.175 -24.902 1.00 42.62 486 MET A C 1
ATOM 3719 O O . MET A 1 486 ? 19.290 2.575 -23.830 1.00 42.62 486 MET A O 1
ATOM 3723 N N . SER A 1 487 ? 19.243 2.509 -26.053 1.00 48.62 487 SER A N 1
ATOM 3724 C CA . SER A 1 487 ? 19.368 1.070 -26.199 1.00 48.62 487 SER A CA 1
ATOM 3725 C C . SER A 1 487 ? 20.851 0.704 -26.185 1.00 48.62 487 SER A C 1
ATOM 3727 O O . SER A 1 487 ? 21.574 1.027 -27.124 1.00 48.62 487 SER A O 1
ATOM 3729 N N . ILE A 1 488 ? 21.241 -0.058 -25.156 1.00 53.97 488 ILE A N 1
ATOM 3730 C CA . ILE A 1 488 ? 22.571 -0.627 -24.864 1.00 53.97 488 ILE A CA 1
ATOM 3731 C C . ILE A 1 488 ? 23.435 0.304 -24.002 1.00 53.97 488 ILE A C 1
ATOM 3733 O O . ILE A 1 488 ? 24.368 0.949 -24.469 1.00 53.97 488 ILE A O 1
ATOM 3737 N N . VAL A 1 489 ? 23.162 0.314 -22.694 1.00 64.00 489 VAL A N 1
ATOM 3738 C CA . VAL A 1 489 ? 24.214 0.644 -21.727 1.00 64.00 489 VAL A CA 1
ATOM 3739 C C . VAL A 1 489 ? 25.173 -0.543 -21.694 1.00 64.00 489 VAL A C 1
ATOM 3741 O O . VAL A 1 489 ? 24.762 -1.666 -21.381 1.00 64.00 489 VAL A O 1
ATOM 3744 N N . ASP A 1 490 ? 26.426 -0.314 -22.083 1.00 75.44 490 ASP A N 1
ATOM 3745 C CA . ASP A 1 490 ? 27.439 -1.365 -22.133 1.00 75.44 490 ASP A CA 1
ATOM 3746 C C . ASP A 1 490 ? 27.622 -2.019 -20.751 1.00 75.44 490 ASP A C 1
ATOM 3748 O O . ASP A 1 490 ? 27.553 -1.367 -19.707 1.00 75.44 490 ASP A O 1
ATOM 3752 N N . GLY A 1 491 ? 27.782 -3.340 -20.742 1.00 85.56 491 GLY A N 1
ATOM 3753 C CA . GLY A 1 491 ? 27.916 -4.137 -19.521 1.00 85.56 491 GLY A CA 1
ATOM 3754 C C . GLY A 1 491 ? 26.648 -4.322 -18.669 1.00 85.56 491 GLY A C 1
ATOM 3755 O O . GLY A 1 491 ? 26.731 -5.011 -17.648 1.00 85.56 491 GLY A O 1
ATOM 3756 N N . MET A 1 492 ? 25.482 -3.783 -19.058 1.00 92.38 492 MET A N 1
ATOM 3757 C CA . MET A 1 492 ? 24.230 -3.977 -18.307 1.00 92.38 492 MET A CA 1
ATOM 3758 C C . MET A 1 492 ? 23.875 -5.467 -18.166 1.00 92.38 492 MET A C 1
ATOM 3760 O O . MET A 1 492 ? 23.931 -6.242 -19.127 1.00 92.38 492 MET A O 1
ATOM 3764 N N . GLN A 1 493 ? 23.485 -5.867 -16.959 1.00 94.62 493 GLN A N 1
ATOM 3765 C CA . GLN A 1 493 ? 23.030 -7.213 -16.623 1.00 94.62 493 GLN A CA 1
ATOM 3766 C C . GLN A 1 493 ? 21.514 -7.232 -16.443 1.00 94.62 493 GLN A C 1
ATOM 3768 O O . GLN A 1 493 ? 20.904 -6.241 -16.046 1.00 94.62 493 GLN A O 1
ATOM 3773 N N . VAL A 1 494 ? 20.909 -8.386 -16.704 1.00 95.00 494 VAL A N 1
ATOM 3774 C CA . VAL A 1 494 ? 19.528 -8.677 -16.334 1.00 95.00 494 VAL A CA 1
ATOM 3775 C C . VAL A 1 494 ? 19.498 -9.911 -15.440 1.00 95.00 494 VAL A C 1
ATOM 3777 O O . VAL A 1 494 ? 20.005 -10.979 -15.802 1.00 95.00 494 VAL A O 1
ATOM 3780 N N . ARG A 1 495 ? 18.906 -9.757 -14.257 1.00 94.69 495 ARG A N 1
ATOM 3781 C CA . ARG A 1 495 ? 18.495 -10.866 -13.396 1.00 94.69 495 ARG A CA 1
ATOM 3782 C C . ARG A 1 495 ? 17.040 -11.185 -13.715 1.00 94.69 495 ARG A C 1
ATOM 3784 O O . ARG A 1 495 ? 16.217 -10.287 -13.851 1.00 94.69 495 ARG A O 1
ATOM 3791 N N . SER A 1 496 ? 16.721 -12.465 -13.825 1.00 95.06 496 SER A N 1
ATOM 3792 C CA . SER A 1 496 ? 15.362 -12.953 -14.055 1.00 95.06 496 SER A CA 1
ATOM 3793 C C . SER A 1 496 ? 14.963 -13.977 -13.008 1.00 95.06 496 SER A C 1
ATOM 3795 O O . SER A 1 496 ? 15.817 -14.750 -12.578 1.00 95.06 496 SER A O 1
ATOM 3797 N N . VAL A 1 497 ? 13.687 -13.973 -12.619 1.00 94.06 497 VAL A N 1
ATOM 3798 C CA . VAL A 1 497 ? 13.098 -14.906 -11.649 1.00 94.06 497 VAL A CA 1
ATOM 3799 C C . VAL A 1 497 ? 11.842 -15.529 -12.256 1.00 94.06 497 VAL A C 1
ATOM 3801 O O . VAL A 1 497 ? 10.907 -14.809 -12.609 1.00 94.06 497 VAL A O 1
ATOM 3804 N N . PHE A 1 498 ? 11.832 -16.857 -12.417 1.00 94.00 498 PHE A N 1
ATOM 3805 C CA . PHE A 1 498 ? 10.678 -17.612 -12.920 1.00 94.00 498 PHE A CA 1
ATOM 3806 C C . PHE A 1 498 ? 10.613 -19.045 -12.346 1.00 94.00 498 PHE A C 1
ATOM 3808 O O . PHE A 1 498 ? 11.571 -19.815 -12.532 1.00 94.00 498 PHE A O 1
ATOM 3815 N N . PRO A 1 499 ? 9.470 -19.439 -11.743 1.00 92.81 499 PRO A N 1
ATOM 3816 C CA . PRO A 1 499 ? 8.331 -18.578 -11.389 1.00 92.81 499 PRO A CA 1
ATOM 3817 C C . PRO A 1 499 ? 8.712 -17.633 -10.237 1.00 92.81 499 PRO A C 1
ATOM 3819 O O . PRO A 1 499 ? 9.841 -17.691 -9.741 1.00 92.81 499 PRO A O 1
ATOM 3822 N N . LEU A 1 500 ? 7.794 -16.770 -9.803 1.00 92.12 500 LEU A N 1
ATOM 3823 C CA . LEU A 1 500 ? 8.032 -15.983 -8.593 1.00 92.12 500 LEU A CA 1
ATOM 3824 C C . LEU A 1 500 ? 8.084 -16.883 -7.345 1.00 92.12 500 LEU A C 1
ATOM 3826 O O . LEU A 1 500 ? 7.464 -17.947 -7.341 1.00 92.12 500 LEU A O 1
ATOM 3830 N N . PRO A 1 501 ? 8.760 -16.466 -6.259 1.00 87.62 501 PRO A N 1
ATOM 3831 C CA . PRO A 1 501 ? 8.836 -17.256 -5.028 1.00 87.62 501 PRO A CA 1
ATOM 3832 C C . PRO A 1 501 ? 7.462 -17.609 -4.437 1.00 87.62 501 PRO A C 1
ATOM 3834 O O . PRO A 1 501 ? 7.246 -18.749 -4.042 1.00 87.62 501 PRO A O 1
ATOM 3837 N N . CYS A 1 502 ? 6.499 -16.678 -4.459 1.00 86.81 502 CYS A N 1
ATOM 3838 C CA . CYS A 1 502 ? 5.118 -16.936 -4.018 1.00 86.81 502 CYS A CA 1
ATOM 3839 C C . CYS A 1 502 ? 4.342 -17.906 -4.935 1.00 86.81 502 CYS A C 1
ATOM 3841 O O . CYS A 1 502 ? 3.267 -18.392 -4.585 1.00 86.81 502 CYS A O 1
ATOM 3843 N N . GLU A 1 503 ? 4.888 -18.219 -6.110 1.00 90.38 503 GLU A N 1
ATOM 3844 C CA . GLU A 1 503 ? 4.294 -19.096 -7.116 1.00 90.38 503 GLU A CA 1
ATOM 3845 C C . GLU A 1 503 ? 4.979 -20.462 -7.207 1.00 90.38 503 GLU A C 1
ATOM 3847 O O . GLU A 1 503 ? 4.514 -21.322 -7.962 1.00 90.38 503 GLU A O 1
ATOM 3852 N N . ASP A 1 504 ? 6.039 -20.684 -6.432 1.00 88.12 504 ASP A N 1
ATOM 3853 C CA . ASP A 1 504 ? 6.826 -21.911 -6.433 1.00 88.12 504 ASP A CA 1
ATOM 3854 C C . ASP A 1 504 ? 6.590 -22.714 -5.154 1.00 88.12 504 ASP A C 1
ATOM 3856 O O . ASP A 1 504 ? 7.086 -22.379 -4.083 1.00 88.12 504 ASP A O 1
ATOM 3860 N N . GLU A 1 505 ? 5.868 -23.826 -5.266 1.00 84.94 505 GLU A N 1
ATOM 3861 C CA . GLU A 1 505 ? 5.693 -24.756 -4.139 1.00 84.94 505 GLU A CA 1
ATOM 3862 C C . GLU A 1 505 ? 7.012 -25.407 -3.689 1.00 84.94 505 GLU A C 1
ATOM 3864 O O . GLU A 1 505 ? 7.096 -25.912 -2.576 1.00 84.94 505 GLU A O 1
ATOM 3869 N N . PHE A 1 506 ? 8.043 -25.383 -4.543 1.00 86.62 506 PHE A N 1
ATOM 3870 C CA . PHE A 1 506 ? 9.366 -25.930 -4.259 1.00 86.62 506 PHE A CA 1
ATOM 3871 C C . PHE A 1 506 ? 10.377 -24.832 -3.884 1.00 86.62 506 PHE A C 1
ATOM 3873 O O . PHE A 1 506 ? 11.579 -25.101 -3.878 1.00 86.62 506 PHE A O 1
ATOM 3880 N N . ALA A 1 507 ? 9.932 -23.600 -3.589 1.00 83.00 507 ALA A N 1
ATOM 3881 C CA . ALA A 1 507 ? 10.816 -22.467 -3.288 1.00 83.00 507 ALA A CA 1
ATOM 3882 C C . ALA A 1 507 ? 11.821 -22.786 -2.167 1.00 83.00 507 ALA A C 1
ATOM 3884 O O . ALA A 1 507 ? 13.021 -22.549 -2.316 1.00 83.00 507 ALA A O 1
ATOM 3885 N N . GLU A 1 508 ? 11.346 -23.365 -1.061 1.00 79.62 508 GLU A N 1
ATOM 3886 C CA . GLU A 1 508 ? 12.189 -23.714 0.087 1.00 79.62 508 GLU A CA 1
ATOM 3887 C C . GLU A 1 508 ? 13.180 -24.836 -0.248 1.00 79.62 508 GLU A C 1
ATOM 3889 O O . GLU A 1 508 ? 14.364 -24.730 0.073 1.00 79.62 508 GLU A O 1
ATOM 3894 N N . GLU A 1 509 ? 12.737 -25.872 -0.969 1.00 82.69 509 GLU A N 1
ATOM 3895 C CA . GLU A 1 509 ? 13.604 -26.966 -1.425 1.00 82.69 509 GLU A CA 1
ATOM 3896 C C . GLU A 1 509 ? 14.709 -26.462 -2.364 1.00 82.69 509 GLU A C 1
ATOM 3898 O O . GLU A 1 509 ? 15.862 -26.895 -2.268 1.00 82.69 509 GLU A O 1
ATOM 3903 N N . ARG A 1 510 ? 14.385 -25.520 -3.260 1.00 83.81 510 ARG A N 1
ATOM 3904 C CA . ARG A 1 510 ? 15.366 -24.888 -4.153 1.00 83.81 510 ARG A CA 1
ATOM 3905 C C . ARG A 1 510 ? 16.364 -24.047 -3.384 1.00 83.81 510 ARG A C 1
ATOM 3907 O O . ARG A 1 510 ? 17.556 -24.184 -3.636 1.00 83.81 510 ARG A O 1
ATOM 3914 N N . LYS A 1 511 ? 15.896 -23.236 -2.435 1.00 78.25 511 LYS A N 1
ATOM 3915 C CA . LYS A 1 511 ? 16.755 -22.399 -1.592 1.00 78.25 511 LYS A CA 1
ATOM 3916 C C . LYS A 1 511 ? 17.706 -23.241 -0.745 1.00 78.25 511 LYS A C 1
ATOM 3918 O O . LYS A 1 511 ? 18.896 -22.946 -0.666 1.00 78.25 511 LYS A O 1
ATOM 3923 N N . LEU A 1 512 ? 17.206 -24.331 -0.160 1.00 78.69 512 LEU A N 1
ATOM 3924 C CA . LEU A 1 512 ? 18.035 -25.296 0.560 1.00 78.69 512 LEU A CA 1
ATOM 3925 C C . LEU A 1 512 ? 19.067 -25.942 -0.372 1.00 78.69 512 LEU A C 1
ATOM 3927 O O . LEU A 1 512 ? 20.224 -26.133 0.004 1.00 78.69 512 LEU A O 1
ATOM 3931 N N . GLY A 1 513 ? 18.659 -26.241 -1.606 1.00 77.00 513 GLY A N 1
ATOM 3932 C CA . GLY A 1 513 ? 19.558 -26.666 -2.664 1.00 77.00 513 GLY A CA 1
ATOM 3933 C C . GLY A 1 513 ? 20.680 -25.653 -2.901 1.00 77.00 513 GLY A C 1
ATOM 3934 O O . GLY A 1 513 ? 21.853 -25.998 -2.757 1.00 77.00 513 GLY A O 1
ATOM 3935 N N . GLU A 1 514 ? 20.342 -24.412 -3.228 1.00 77.81 514 GLU A N 1
ATOM 3936 C CA . GLU A 1 514 ? 21.304 -23.340 -3.504 1.00 77.81 514 GLU A CA 1
ATOM 3937 C C . GLU A 1 514 ? 22.303 -23.158 -2.356 1.00 77.81 514 GLU A C 1
ATOM 3939 O O . GLU A 1 514 ? 23.511 -23.154 -2.594 1.00 77.81 514 GLU A O 1
ATOM 3944 N N . LEU A 1 515 ? 21.820 -23.131 -1.110 1.00 77.62 515 LEU A N 1
ATOM 3945 C CA . LEU A 1 515 ? 22.672 -23.058 0.077 1.00 77.62 515 LEU A CA 1
ATOM 3946 C C . LEU A 1 515 ? 23.640 -24.248 0.158 1.00 77.62 515 LEU A C 1
ATOM 3948 O O . LEU A 1 515 ? 24.829 -24.080 0.419 1.00 77.62 515 LEU A O 1
ATOM 3952 N N . ALA A 1 516 ? 23.159 -25.463 -0.103 1.00 77.56 516 ALA A N 1
ATOM 3953 C CA . ALA A 1 516 ? 24.009 -26.647 -0.114 1.00 77.56 516 ALA A CA 1
ATOM 3954 C C . ALA A 1 516 ? 25.045 -26.630 -1.257 1.00 77.56 516 ALA A C 1
ATOM 3956 O O . ALA A 1 516 ? 26.167 -27.083 -1.049 1.00 77.56 516 ALA A O 1
ATOM 3957 N N . ASP A 1 517 ? 24.719 -26.089 -2.436 1.00 75.19 517 ASP A N 1
ATOM 3958 C CA . ASP A 1 517 ? 25.697 -25.942 -3.526 1.00 75.19 517 ASP A CA 1
ATOM 3959 C C . ASP A 1 517 ? 26.786 -24.910 -3.162 1.00 75.19 517 ASP A C 1
ATOM 3961 O O . ASP A 1 517 ? 27.960 -25.130 -3.470 1.00 75.19 517 ASP A O 1
ATOM 3965 N N . GLN A 1 518 ? 26.424 -23.828 -2.458 1.00 74.38 518 GLN A N 1
ATOM 3966 C CA . GLN A 1 518 ? 27.380 -22.840 -1.938 1.00 74.38 518 GLN A CA 1
ATOM 3967 C C . GLN A 1 518 ? 28.324 -23.444 -0.888 1.00 74.38 518 GLN A C 1
ATOM 3969 O O . GLN A 1 518 ? 29.517 -23.155 -0.899 1.00 74.38 518 GLN A O 1
ATOM 3974 N N . LEU A 1 519 ? 27.810 -24.308 -0.007 1.00 74.50 519 LEU A N 1
ATOM 3975 C CA . LEU A 1 519 ? 28.605 -24.948 1.046 1.00 74.50 519 LEU A CA 1
ATOM 3976 C C . LEU A 1 519 ? 29.551 -26.034 0.515 1.00 74.50 519 LEU A C 1
ATOM 3978 O O . LEU A 1 519 ? 30.628 -26.236 1.071 1.00 74.50 519 LEU A O 1
ATOM 3982 N N . VAL A 1 520 ? 29.153 -26.750 -0.540 1.00 74.56 520 VAL A N 1
ATOM 3983 C CA . VAL A 1 520 ? 29.911 -27.893 -1.085 1.00 74.56 520 VAL A CA 1
ATOM 3984 C C . VAL A 1 520 ? 30.846 -27.474 -2.236 1.00 74.56 520 VAL A C 1
ATOM 3986 O O . VAL A 1 520 ? 31.628 -28.290 -2.718 1.00 74.56 520 VAL A O 1
ATOM 3989 N N . PHE A 1 521 ? 30.796 -26.210 -2.683 1.00 63.66 521 PHE A N 1
ATOM 3990 C CA . PHE A 1 521 ? 31.574 -25.646 -3.806 1.00 63.66 521 PHE A CA 1
ATOM 3991 C C . PHE A 1 521 ? 31.487 -26.450 -5.125 1.00 63.66 521 PHE A C 1
ATOM 3993 O O . PHE A 1 521 ? 32.263 -26.238 -6.059 1.00 63.66 521 PHE A O 1
ATOM 4000 N N . HIS A 1 522 ? 30.511 -27.355 -5.236 1.00 63.19 522 HIS A N 1
ATOM 4001 C CA . HIS A 1 522 ? 30.243 -28.181 -6.405 1.00 63.19 522 HIS A CA 1
ATOM 4002 C C . HIS A 1 522 ? 28.737 -28.263 -6.645 1.00 63.19 522 HIS A C 1
ATOM 4004 O O . HIS A 1 522 ? 27.995 -28.802 -5.828 1.00 63.19 522 HIS A O 1
ATOM 4010 N N . ALA A 1 523 ? 28.294 -27.784 -7.808 1.00 60.88 523 ALA A N 1
ATOM 4011 C CA . ALA A 1 523 ? 26.896 -27.874 -8.207 1.00 60.88 523 ALA A CA 1
ATOM 4012 C C . ALA A 1 523 ? 26.516 -29.325 -8.538 1.00 60.88 523 ALA A C 1
ATOM 4014 O O . ALA A 1 523 ? 27.052 -29.925 -9.481 1.00 60.88 523 ALA A O 1
ATOM 4015 N N . ASN A 1 524 ? 25.547 -29.887 -7.812 1.00 62.34 524 ASN A N 1
ATOM 4016 C CA . ASN A 1 524 ? 25.023 -31.209 -8.142 1.00 62.34 524 ASN A CA 1
ATOM 4017 C C . ASN A 1 524 ? 24.141 -31.144 -9.406 1.00 62.34 524 ASN A C 1
ATOM 4019 O O . ASN A 1 524 ? 22.954 -30.813 -9.357 1.00 62.34 524 ASN A O 1
ATOM 4023 N N . LYS A 1 525 ? 24.716 -31.523 -10.556 1.00 58.53 525 LYS A N 1
ATOM 4024 C CA . LYS A 1 525 ? 24.038 -31.531 -11.869 1.00 58.53 525 LYS A CA 1
ATOM 4025 C C . LYS A 1 525 ? 22.814 -32.460 -11.945 1.00 58.53 525 LYS A C 1
ATOM 4027 O O . LYS A 1 525 ? 22.032 -32.315 -12.883 1.00 58.53 525 LYS A O 1
ATOM 4032 N N . GLN A 1 526 ? 22.642 -33.386 -10.996 1.00 58.94 526 GLN A N 1
ATOM 4033 C CA . GLN A 1 526 ? 21.547 -34.367 -10.960 1.00 58.94 526 GLN A CA 1
ATOM 4034 C C . GLN A 1 526 ? 20.343 -33.921 -10.114 1.00 58.94 526 GLN A C 1
ATOM 4036 O O . GLN A 1 526 ? 19.407 -34.696 -9.912 1.00 58.94 526 GLN A O 1
ATOM 4041 N N . ARG A 1 527 ? 20.326 -32.684 -9.601 1.00 66.50 527 ARG A N 1
ATOM 4042 C CA . ARG A 1 527 ? 19.190 -32.210 -8.803 1.00 66.50 527 ARG A CA 1
ATOM 4043 C C . ARG A 1 527 ? 17.917 -32.068 -9.624 1.00 66.50 527 ARG A C 1
ATOM 4045 O O . ARG A 1 527 ? 17.897 -31.490 -10.712 1.00 66.50 527 ARG A O 1
ATOM 4052 N N . LYS A 1 528 ? 16.830 -32.562 -9.030 1.00 66.44 528 LYS A N 1
ATOM 4053 C CA . LYS A 1 528 ? 15.474 -32.497 -9.579 1.00 66.44 528 LYS A CA 1
ATOM 4054 C C . LYS A 1 528 ? 14.995 -31.051 -9.754 1.00 66.44 528 LYS A C 1
ATOM 4056 O O . LYS A 1 528 ? 14.352 -30.755 -10.761 1.00 66.44 528 LYS A O 1
ATOM 4061 N N . PHE A 1 529 ? 15.346 -30.165 -8.819 1.00 71.50 529 PHE A N 1
ATOM 4062 C CA . PHE A 1 529 ? 14.959 -28.756 -8.814 1.00 71.50 529 PHE A CA 1
ATOM 4063 C C . PHE A 1 529 ? 16.196 -27.860 -8.913 1.00 71.50 529 PHE A C 1
ATOM 4065 O O . PHE A 1 529 ? 17.150 -28.009 -8.155 1.00 71.50 529 PHE A O 1
ATOM 4072 N N . LYS A 1 530 ? 16.188 -26.965 -9.902 1.00 73.38 530 LYS A N 1
ATOM 4073 C CA . LYS A 1 530 ? 17.249 -25.984 -10.174 1.00 73.38 530 LYS A CA 1
ATOM 4074 C C . LYS A 1 530 ? 16.816 -24.600 -9.701 1.00 73.38 530 LYS A C 1
ATOM 4076 O O . LYS A 1 530 ? 15.612 -24.387 -9.553 1.00 73.38 530 LYS A O 1
ATOM 4081 N N . SER A 1 531 ? 17.770 -23.683 -9.546 1.00 79.69 531 SER A N 1
ATOM 4082 C CA . SER A 1 531 ? 17.489 -22.275 -9.248 1.00 79.69 531 SER A CA 1
ATOM 4083 C C . SER A 1 531 ? 16.448 -21.686 -10.204 1.00 79.69 531 SER A C 1
ATOM 4085 O O . SER A 1 531 ? 16.464 -21.966 -11.408 1.00 79.69 531 SER A O 1
ATOM 4087 N N . THR A 1 532 ? 15.549 -20.873 -9.655 1.00 86.44 532 THR A N 1
ATOM 4088 C CA . THR A 1 532 ? 14.578 -20.063 -10.406 1.00 86.44 532 THR A CA 1
ATOM 4089 C C . THR A 1 532 ? 15.147 -18.708 -10.799 1.00 86.44 532 THR A C 1
ATOM 4091 O O . THR A 1 532 ? 14.447 -17.928 -11.442 1.00 86.44 532 THR A O 1
ATOM 4094 N N . THR A 1 533 ? 16.406 -18.425 -10.458 1.00 88.88 533 THR A N 1
ATOM 4095 C CA . THR A 1 533 ? 17.076 -17.179 -10.815 1.00 88.88 533 THR A CA 1
ATOM 4096 C C . THR A 1 533 ? 18.084 -17.407 -11.935 1.00 88.88 533 THR A C 1
ATOM 4098 O O . THR A 1 533 ? 18.831 -18.387 -11.946 1.00 88.88 533 THR A O 1
ATOM 4101 N N . LYS A 1 534 ? 18.138 -16.477 -12.890 1.00 90.12 534 LYS A N 1
ATOM 4102 C CA . LYS A 1 534 ? 19.149 -16.468 -13.950 1.00 90.12 534 LYS A CA 1
ATOM 4103 C C . LYS A 1 534 ? 19.698 -15.067 -14.171 1.00 90.12 534 LYS A C 1
ATOM 4105 O O . LYS A 1 534 ? 18.932 -14.129 -14.377 1.00 90.12 534 LYS A O 1
ATOM 4110 N N . HIS A 1 535 ? 21.024 -14.966 -14.193 1.00 92.00 535 HIS A N 1
ATOM 4111 C CA . HIS A 1 535 ? 21.771 -13.762 -14.549 1.00 92.00 535 HIS A CA 1
ATOM 4112 C C . HIS A 1 535 ? 22.255 -13.858 -15.991 1.00 92.00 535 HIS A C 1
ATOM 4114 O O . HIS A 1 535 ? 22.705 -14.917 -16.440 1.00 92.00 535 HIS A O 1
ATOM 4120 N N . SER A 1 536 ? 22.128 -12.782 -16.756 1.00 94.19 536 SER A N 1
ATOM 4121 C CA . SER A 1 536 ? 22.566 -12.746 -18.149 1.00 94.19 536 SER A CA 1
ATOM 4122 C C . SER A 1 536 ? 22.956 -11.333 -18.562 1.00 94.19 536 SER A C 1
ATOM 4124 O O . SER A 1 536 ? 22.335 -10.364 -18.135 1.00 94.19 536 SER A O 1
ATOM 4126 N N . ALA A 1 537 ? 23.942 -11.219 -19.451 1.00 95.00 537 ALA A N 1
ATOM 4127 C CA . ALA A 1 537 ? 24.272 -9.943 -20.072 1.00 95.00 537 ALA A CA 1
ATOM 4128 C C . ALA A 1 537 ? 23.095 -9.470 -20.936 1.00 95.00 537 ALA A C 1
ATOM 4130 O O . ALA A 1 537 ? 22.606 -10.224 -21.788 1.00 95.00 537 ALA A O 1
ATOM 4131 N N . TRP A 1 538 ? 22.670 -8.218 -20.753 1.00 94.25 538 TRP A N 1
ATOM 4132 C CA . TRP A 1 538 ? 21.550 -7.645 -21.497 1.00 94.25 538 TRP A CA 1
ATOM 4133 C C . TRP A 1 538 ? 21.781 -7.697 -23.006 1.00 94.25 538 TRP A C 1
ATOM 4135 O O . TRP A 1 538 ? 20.876 -8.084 -23.734 1.00 94.25 538 TRP A O 1
ATOM 4145 N N . ALA A 1 539 ? 23.001 -7.416 -23.477 1.00 91.81 539 ALA A N 1
ATOM 4146 C CA . ALA A 1 539 ? 23.339 -7.480 -24.900 1.00 91.81 539 ALA A CA 1
ATOM 4147 C C . ALA A 1 539 ? 23.013 -8.850 -25.528 1.00 91.81 539 ALA A C 1
ATOM 4149 O O . ALA A 1 539 ? 22.492 -8.924 -26.637 1.00 91.81 539 ALA A O 1
ATOM 4150 N N . SER A 1 540 ? 23.249 -9.945 -24.797 1.00 93.19 540 SER A N 1
ATOM 4151 C CA . SER A 1 540 ? 22.901 -11.289 -25.270 1.00 93.19 540 SER A CA 1
ATOM 4152 C C . SER A 1 540 ? 21.392 -11.538 -25.229 1.00 93.19 540 SER A C 1
ATOM 4154 O O . SER A 1 540 ? 20.839 -12.116 -26.162 1.00 93.19 540 SER A O 1
ATOM 4156 N N . VAL A 1 541 ? 20.716 -11.074 -24.174 1.00 94.75 541 VAL A N 1
ATOM 4157 C CA . VAL A 1 541 ? 19.262 -11.225 -24.004 1.00 94.75 541 VAL A CA 1
ATOM 4158 C C . VAL A 1 541 ? 18.475 -10.405 -25.028 1.00 94.75 541 VAL A C 1
ATOM 4160 O O . VAL A 1 541 ? 17.484 -10.900 -25.558 1.00 94.75 541 VAL A O 1
ATOM 4163 N N . ALA A 1 542 ? 18.926 -9.198 -25.360 1.00 90.75 542 ALA A N 1
ATOM 4164 C CA . ALA A 1 542 ? 18.307 -8.350 -26.372 1.00 90.75 542 ALA A CA 1
ATOM 4165 C C . ALA A 1 542 ? 18.343 -9.007 -27.765 1.00 90.75 542 ALA A C 1
ATOM 4167 O O . ALA A 1 542 ? 17.355 -8.962 -28.494 1.00 90.75 542 ALA A O 1
ATOM 4168 N N . VAL A 1 543 ? 19.451 -9.679 -28.109 1.00 91.00 543 VAL A N 1
ATOM 4169 C CA . VAL A 1 543 ? 19.630 -10.341 -29.414 1.00 91.00 543 VAL A CA 1
ATOM 4170 C C . VAL A 1 543 ? 18.949 -11.711 -29.467 1.00 91.00 543 VAL A C 1
ATOM 4172 O O . VAL A 1 543 ? 18.216 -12.010 -30.408 1.00 91.00 543 VAL A O 1
ATOM 4175 N N . HIS A 1 544 ? 19.180 -12.566 -28.470 1.00 94.56 544 HIS A N 1
ATOM 4176 C CA . HIS A 1 544 ? 18.780 -13.980 -28.517 1.00 94.56 544 HIS A CA 1
ATOM 4177 C C . HIS A 1 544 ? 17.484 -14.282 -27.748 1.00 94.56 544 HIS A C 1
ATOM 4179 O O . HIS A 1 544 ? 16.896 -15.362 -27.891 1.00 94.56 544 HIS A O 1
ATOM 4185 N N . GLY A 1 545 ? 17.022 -13.339 -26.932 1.00 95.31 545 GLY A N 1
ATOM 4186 C CA . GLY A 1 545 ? 15.952 -13.548 -25.969 1.00 95.31 545 GLY A CA 1
ATOM 4187 C C . GLY A 1 545 ? 16.420 -14.237 -24.684 1.00 95.31 545 GLY A C 1
ATOM 4188 O O . GLY A 1 545 ? 17.553 -14.703 -24.548 1.00 95.31 545 GLY A O 1
ATOM 4189 N N . LEU A 1 546 ? 15.503 -14.337 -23.726 1.00 96.44 546 LEU A N 1
ATOM 4190 C CA . LEU A 1 546 ? 15.703 -15.007 -22.447 1.00 96.44 546 LEU A CA 1
ATOM 4191 C C . LEU A 1 546 ? 14.844 -16.271 -22.390 1.00 96.44 546 LEU A C 1
ATOM 4193 O O . LEU A 1 546 ? 13.619 -16.207 -22.433 1.00 96.44 546 LEU A O 1
ATOM 4197 N N . LYS A 1 547 ? 15.497 -17.429 -22.262 1.00 95.69 547 LYS A N 1
ATOM 4198 C CA . LYS A 1 547 ? 14.850 -18.729 -22.041 1.00 95.69 547 LYS A CA 1
ATOM 4199 C C . LYS A 1 547 ? 15.134 -19.239 -20.633 1.00 95.69 547 LYS A C 1
ATOM 4201 O O . LYS A 1 547 ? 16.305 -19.286 -20.230 1.00 95.69 547 LYS A O 1
ATOM 4206 N N . GLN A 1 548 ? 14.086 -19.683 -19.944 1.00 94.25 548 GLN A N 1
ATOM 4207 C CA . GLN A 1 548 ? 14.175 -20.310 -18.628 1.00 94.25 548 GLN A CA 1
ATOM 4208 C C . GLN A 1 548 ? 13.152 -21.438 -18.482 1.00 94.25 548 GLN A C 1
ATOM 4210 O O . GLN A 1 548 ? 12.019 -21.326 -18.943 1.00 94.25 548 GLN A O 1
ATOM 4215 N N . SER A 1 549 ? 13.570 -22.535 -17.851 1.00 92.00 549 SER A N 1
ATOM 4216 C CA . SER A 1 549 ? 12.768 -23.748 -17.700 1.00 92.00 549 SER A CA 1
ATOM 4217 C C . SER A 1 549 ? 12.739 -24.199 -16.249 1.00 92.00 549 SER A C 1
ATOM 4219 O O . SER A 1 549 ? 13.759 -24.156 -15.562 1.00 92.00 549 SER A O 1
ATOM 4221 N N . VAL A 1 550 ? 11.581 -24.668 -15.803 1.00 91.00 550 VAL A N 1
ATOM 4222 C CA . VAL A 1 550 ? 11.323 -25.045 -14.417 1.00 91.00 550 VAL A CA 1
ATOM 4223 C C . VAL A 1 550 ? 10.371 -26.240 -14.363 1.00 91.00 550 VAL A C 1
ATOM 4225 O O . VAL A 1 550 ? 9.590 -26.481 -15.283 1.00 91.00 550 VAL A O 1
ATOM 4228 N N . VAL A 1 551 ? 10.456 -27.012 -13.285 1.00 89.31 551 VAL A N 1
ATOM 4229 C CA . VAL A 1 551 ? 9.503 -28.080 -12.966 1.00 89.31 551 VAL A CA 1
ATOM 4230 C C . VAL A 1 551 ? 8.582 -27.570 -11.866 1.00 89.31 551 VAL A C 1
ATOM 4232 O O . VAL A 1 551 ? 9.093 -27.188 -10.814 1.00 89.31 551 VAL A O 1
ATOM 4235 N N . LEU A 1 552 ? 7.272 -27.561 -12.126 1.00 87.81 552 LEU A N 1
ATOM 4236 C CA . LEU A 1 552 ? 6.215 -27.086 -11.220 1.00 87.81 552 LEU A CA 1
ATOM 4237 C C . LEU A 1 552 ? 4.963 -27.961 -11.349 1.00 87.81 552 LEU A C 1
ATOM 4239 O O . LEU A 1 552 ? 4.719 -28.540 -12.416 1.00 87.81 552 LEU A O 1
ATOM 4243 N N . THR A 1 553 ? 4.121 -28.007 -10.320 1.00 86.12 553 THR A N 1
ATOM 4244 C CA . THR A 1 553 ? 2.721 -28.425 -10.481 1.00 86.12 553 THR A CA 1
ATOM 4245 C C . THR A 1 553 ? 2.001 -27.455 -11.428 1.00 86.12 553 THR A C 1
ATOM 4247 O O . THR A 1 553 ? 2.282 -26.253 -11.408 1.00 86.12 553 THR A O 1
ATOM 4250 N N . PRO A 1 554 ? 1.084 -27.935 -12.291 1.00 81.81 554 PRO A N 1
ATOM 4251 C CA . PRO A 1 554 ? 0.279 -27.083 -13.156 1.00 81.81 554 PRO A CA 1
ATOM 4252 C C . PRO A 1 554 ? -0.384 -25.927 -12.400 1.00 81.81 554 PRO A C 1
ATOM 4254 O O . PRO A 1 554 ? -1.224 -26.142 -11.527 1.00 81.81 554 PRO A O 1
ATOM 4257 N N . ARG A 1 555 ? -0.040 -24.698 -12.788 1.00 81.50 555 ARG A N 1
ATOM 4258 C CA . ARG A 1 555 ? -0.625 -23.452 -12.285 1.00 81.50 555 ARG A CA 1
ATOM 4259 C C . ARG A 1 555 ? -1.064 -22.587 -13.460 1.00 81.50 555 ARG A C 1
ATOM 4261 O O . ARG A 1 555 ? -0.426 -22.596 -14.511 1.00 81.50 555 ARG A O 1
ATOM 4268 N N . LYS A 1 556 ? -2.185 -21.885 -13.288 1.00 76.94 556 LYS A N 1
ATOM 4269 C CA . LYS A 1 556 ? -2.748 -20.992 -14.316 1.00 76.94 556 LYS A CA 1
ATOM 4270 C C . LYS A 1 556 ? -2.146 -19.591 -14.261 1.00 76.94 556 LYS A C 1
ATOM 4272 O O . LYS A 1 556 ? -2.004 -18.950 -15.293 1.00 76.94 556 LYS A O 1
ATOM 4277 N N . LEU A 1 557 ? -1.825 -19.136 -13.054 1.00 87.62 557 LEU A N 1
ATOM 4278 C CA . LEU A 1 557 ? -1.315 -17.801 -12.782 1.00 87.62 557 LEU A CA 1
ATOM 4279 C C . LEU A 1 557 ? 0.164 -17.923 -12.455 1.00 87.62 557 LEU A C 1
ATOM 4281 O O . LEU A 1 557 ? 0.532 -18.565 -11.472 1.00 87.62 557 LEU A O 1
ATOM 4285 N N . LEU A 1 558 ? 0.983 -17.385 -13.349 1.00 93.69 558 LEU A N 1
ATOM 4286 C CA . LEU A 1 558 ? 2.432 -17.386 -13.247 1.00 93.69 558 LEU A CA 1
ATOM 4287 C C . LEU A 1 558 ? 2.965 -16.065 -13.776 1.00 93.69 558 LEU A C 1
ATOM 4289 O O . LEU A 1 558 ? 2.414 -15.497 -14.724 1.00 93.69 558 LEU A O 1
ATOM 4293 N N . HIS A 1 559 ? 4.083 -15.642 -13.214 1.00 96.75 559 HIS A N 1
ATOM 4294 C CA . HIS A 1 559 ? 4.772 -14.428 -13.597 1.00 96.75 559 HIS A CA 1
ATOM 4295 C C . HIS A 1 559 ? 6.270 -14.677 -13.753 1.00 96.75 559 HIS A C 1
ATOM 4297 O O . HIS A 1 559 ? 6.844 -15.613 -13.194 1.00 96.75 559 HIS A O 1
ATOM 4303 N N . VAL A 1 560 ? 6.910 -13.809 -14.531 1.00 97.00 560 VAL A N 1
ATOM 4304 C CA . VAL A 1 560 ? 8.368 -13.684 -14.585 1.00 97.00 560 VAL A CA 1
ATOM 4305 C C . VAL A 1 560 ? 8.745 -12.263 -14.195 1.00 97.00 560 VAL A C 1
ATOM 4307 O O . VAL A 1 560 ? 8.175 -11.308 -14.723 1.00 97.00 560 VAL A O 1
ATOM 4310 N N . ALA A 1 561 ? 9.699 -12.124 -13.278 1.00 97.00 561 ALA A N 1
ATOM 4311 C CA . ALA A 1 561 ? 10.251 -10.829 -12.896 1.00 97.00 561 ALA A CA 1
ATOM 4312 C C . ALA A 1 561 ? 11.627 -10.621 -13.530 1.00 97.00 561 ALA A C 1
ATOM 4314 O O . ALA A 1 561 ? 12.409 -11.568 -13.651 1.00 97.00 561 ALA A O 1
ATOM 4315 N N . LEU A 1 562 ? 11.924 -9.381 -13.916 1.00 97.12 562 LEU A N 1
ATOM 4316 C CA . LEU A 1 562 ? 13.215 -8.955 -14.452 1.00 97.12 562 LEU A CA 1
ATOM 4317 C C . LEU A 1 562 ? 13.740 -7.761 -13.658 1.00 97.12 562 LEU A C 1
ATOM 4319 O O . LEU A 1 562 ? 12.978 -6.844 -13.366 1.00 97.12 562 LEU A O 1
ATOM 4323 N N . ASN A 1 563 ? 15.032 -7.769 -13.344 1.00 95.56 563 ASN A N 1
ATOM 4324 C CA . ASN A 1 563 ? 15.754 -6.654 -12.741 1.00 95.56 563 ASN A CA 1
ATOM 4325 C C . ASN A 1 563 ? 16.956 -6.289 -13.624 1.00 95.56 563 ASN A C 1
ATOM 4327 O O . ASN A 1 563 ? 17.809 -7.140 -13.893 1.00 95.56 563 ASN A O 1
ATOM 4331 N N . PHE A 1 564 ? 17.012 -5.039 -14.075 1.00 94.31 564 PHE A N 1
ATOM 4332 C CA . PHE A 1 564 ? 18.065 -4.491 -14.924 1.00 94.31 564 PHE A CA 1
ATOM 4333 C C . PHE A 1 564 ? 19.087 -3.735 -14.080 1.00 94.31 564 PHE A C 1
ATOM 4335 O O . PHE A 1 564 ? 18.747 -2.776 -13.386 1.00 94.31 564 PHE A O 1
ATOM 4342 N N . ILE A 1 565 ? 20.346 -4.161 -14.158 1.00 92.25 565 ILE A N 1
ATOM 4343 C CA . ILE A 1 565 ? 21.417 -3.734 -13.255 1.00 92.25 565 ILE A CA 1
ATOM 4344 C C . ILE A 1 565 ? 22.594 -3.213 -14.079 1.00 92.25 565 ILE A C 1
ATOM 4346 O O . ILE A 1 565 ? 23.100 -3.894 -14.974 1.00 92.25 565 ILE A O 1
ATOM 4350 N N . LEU A 1 566 ? 23.047 -2.000 -13.774 1.00 90.56 566 LEU A N 1
ATOM 4351 C CA . LEU A 1 566 ? 24.247 -1.415 -14.370 1.00 90.56 566 LEU A CA 1
ATOM 4352 C C . LEU A 1 566 ? 25.525 -2.097 -13.856 1.00 90.56 566 LEU A C 1
ATOM 4354 O O . LEU A 1 566 ? 25.513 -2.669 -12.767 1.00 90.56 566 LEU A O 1
ATOM 4358 N N . PRO A 1 567 ? 26.670 -1.955 -14.553 1.00 88.94 567 PRO A N 1
ATOM 4359 C CA . PRO A 1 567 ? 27.965 -2.430 -14.052 1.00 88.94 567 PRO A CA 1
ATOM 4360 C C . PRO A 1 567 ? 28.337 -1.910 -12.653 1.00 88.94 567 PRO A C 1
ATOM 4362 O O . PRO A 1 567 ? 29.100 -2.556 -11.942 1.00 88.94 567 PRO A O 1
ATOM 4365 N N . SER A 1 568 ? 27.778 -0.766 -12.236 1.00 87.69 568 SER A N 1
ATOM 4366 C CA . SER A 1 568 ? 27.931 -0.208 -10.885 1.00 87.69 568 SER A CA 1
ATOM 4367 C C . SER A 1 568 ? 27.215 -1.005 -9.785 1.00 87.69 568 SER A C 1
ATOM 4369 O O . SER A 1 568 ? 27.375 -0.683 -8.611 1.00 87.69 568 SER A O 1
ATOM 4371 N N . GLY A 1 569 ? 26.382 -1.988 -10.140 1.00 86.00 569 GLY A N 1
ATOM 4372 C CA . GLY A 1 569 ? 25.467 -2.677 -9.226 1.00 86.00 569 GLY A CA 1
ATOM 4373 C C . GLY A 1 569 ? 24.150 -1.930 -8.989 1.00 86.00 569 GLY A C 1
ATOM 4374 O O . GLY A 1 569 ? 23.317 -2.382 -8.210 1.00 86.00 569 GLY A O 1
ATOM 4375 N N . THR A 1 570 ? 23.935 -0.788 -9.647 1.00 86.38 570 THR A N 1
ATOM 4376 C CA . THR A 1 570 ? 22.709 0.005 -9.497 1.00 86.38 570 THR A CA 1
ATOM 4377 C C . THR A 1 570 ? 21.579 -0.570 -10.346 1.00 86.38 570 THR A C 1
ATOM 4379 O O . THR A 1 570 ? 21.720 -0.690 -11.564 1.00 86.38 570 THR A O 1
ATOM 4382 N N . THR A 1 571 ? 20.445 -0.863 -9.715 1.00 89.56 571 THR A N 1
ATOM 4383 C CA . THR A 1 571 ? 19.191 -1.184 -10.405 1.00 89.56 571 THR A CA 1
ATOM 4384 C C . THR A 1 571 ? 18.654 0.045 -11.144 1.00 89.56 571 THR A C 1
ATOM 4386 O O . THR A 1 571 ? 18.481 1.103 -10.540 1.00 89.56 571 THR A O 1
ATOM 4389 N N . VAL A 1 572 ? 18.368 -0.093 -12.442 1.00 90.25 572 VAL A N 1
ATOM 4390 C CA . VAL A 1 572 ? 17.764 0.965 -13.284 1.00 90.25 572 VAL A CA 1
ATOM 4391 C C . VAL A 1 572 ? 16.290 0.725 -13.593 1.00 90.25 572 VAL A C 1
ATOM 4393 O O . VAL A 1 572 ? 15.581 1.647 -13.993 1.00 90.25 572 VAL A O 1
ATOM 4396 N N . GLY A 1 573 ? 15.810 -0.498 -13.389 1.00 92.56 573 GLY A N 1
ATOM 4397 C CA . GLY A 1 573 ? 14.408 -0.831 -13.573 1.00 92.56 573 GLY A CA 1
ATOM 4398 C C . GLY A 1 573 ? 14.123 -2.282 -13.237 1.00 92.56 573 GLY A C 1
ATOM 4399 O O . GLY A 1 573 ? 14.918 -3.171 -13.538 1.00 92.56 573 GLY A O 1
ATOM 4400 N N . GLN A 1 574 ? 12.968 -2.512 -12.638 1.00 95.25 574 GLN A N 1
ATOM 4401 C CA . GLN A 1 574 ? 12.403 -3.822 -12.365 1.00 95.25 574 GLN A CA 1
ATOM 4402 C C . GLN A 1 574 ? 11.020 -3.902 -12.998 1.00 95.25 574 GLN A C 1
ATOM 4404 O O . GLN A 1 574 ? 10.304 -2.908 -13.054 1.00 95.25 574 GLN A O 1
ATOM 4409 N N . CYS A 1 575 ? 10.624 -5.075 -13.475 1.00 96.75 575 CYS A N 1
ATOM 4410 C CA . CYS A 1 575 ? 9.264 -5.293 -13.955 1.00 96.75 575 CYS A CA 1
ATOM 4411 C C . CYS A 1 575 ? 8.814 -6.732 -13.728 1.00 96.75 575 CYS A C 1
ATOM 4413 O O . CYS A 1 575 ? 9.634 -7.650 -13.651 1.00 96.75 575 CYS A O 1
ATOM 4415 N N . VAL A 1 576 ? 7.498 -6.931 -13.712 1.00 97.69 576 VAL A N 1
ATOM 4416 C CA . VAL A 1 576 ? 6.856 -8.246 -13.670 1.00 97.69 576 VAL A CA 1
ATOM 4417 C C . VAL A 1 576 ? 5.981 -8.407 -14.907 1.00 97.69 576 VAL A C 1
ATOM 4419 O O . VAL A 1 576 ? 5.255 -7.494 -15.287 1.00 97.69 576 VAL A O 1
ATOM 4422 N N . ILE A 1 577 ? 6.053 -9.572 -15.547 1.00 98.00 577 ILE A N 1
ATOM 4423 C CA . ILE A 1 577 ? 5.288 -9.901 -16.752 1.00 98.00 577 ILE A CA 1
ATOM 4424 C C . ILE A 1 577 ? 4.339 -11.052 -16.419 1.00 98.00 577 ILE A C 1
ATOM 4426 O O . ILE A 1 577 ? 4.783 -12.113 -15.971 1.00 98.00 577 ILE A O 1
ATOM 4430 N N . SER A 1 578 ? 3.041 -10.857 -16.667 1.00 96.38 578 SER A N 1
ATOM 4431 C CA . SER A 1 578 ? 2.039 -11.923 -16.546 1.00 96.38 578 SER A CA 1
ATOM 4432 C C . SER A 1 578 ? 2.217 -12.955 -17.650 1.00 96.38 578 SER A C 1
ATOM 4434 O O . SER A 1 578 ? 2.318 -12.618 -18.830 1.00 96.38 578 SER A O 1
ATOM 4436 N N . LEU A 1 579 ? 2.195 -14.234 -17.284 1.00 95.44 579 LEU A N 1
ATOM 4437 C CA . LEU A 1 579 ? 2.210 -15.343 -18.238 1.00 95.44 579 LEU A CA 1
ATOM 4438 C C . LEU A 1 579 ? 0.810 -15.897 -18.504 1.00 95.44 579 LEU A C 1
ATOM 4440 O O . LEU A 1 579 ? 0.673 -16.862 -19.255 1.00 95.44 579 LEU A O 1
ATOM 4444 N N . THR A 1 580 ? -0.225 -15.288 -17.920 1.00 91.50 580 THR A N 1
ATOM 4445 C CA . THR A 1 580 ? -1.613 -15.752 -18.003 1.00 91.50 580 THR A CA 1
ATOM 4446 C C . THR A 1 580 ? -2.058 -15.921 -19.453 1.00 91.50 580 THR A C 1
ATOM 4448 O O . THR A 1 580 ? -2.466 -17.012 -19.845 1.00 91.50 580 THR A O 1
ATOM 4451 N N . GLU A 1 581 ? -1.896 -14.899 -20.296 1.00 91.31 581 GLU A N 1
ATOM 4452 C CA . GLU A 1 581 ? -2.282 -14.994 -21.707 1.00 91.31 581 GLU A CA 1
ATOM 4453 C C . GLU A 1 581 ? -1.423 -16.011 -22.478 1.00 91.31 581 GLU A C 1
ATOM 4455 O O . GLU A 1 581 ? -1.950 -16.848 -23.213 1.00 91.31 581 GLU A O 1
ATOM 4460 N N . ALA A 1 582 ? -0.103 -16.001 -22.264 1.00 92.19 582 ALA A N 1
ATOM 4461 C CA . ALA A 1 582 ? 0.817 -16.942 -22.901 1.00 92.19 582 ALA A CA 1
ATOM 4462 C C . ALA A 1 582 ? 0.505 -18.407 -22.540 1.00 92.19 582 ALA A C 1
ATOM 4464 O O . ALA A 1 582 ? 0.670 -19.295 -23.381 1.00 92.19 582 ALA A O 1
ATOM 4465 N N . SER A 1 583 ? 0.008 -18.660 -21.323 1.00 89.50 583 SER A N 1
ATOM 4466 C CA . SER A 1 583 ? -0.377 -19.993 -20.849 1.00 89.50 583 SER A CA 1
ATOM 4467 C C . SER A 1 583 ? -1.519 -20.602 -21.669 1.00 89.50 583 SER A C 1
ATOM 4469 O O . SER A 1 583 ? -1.497 -21.799 -21.959 1.00 89.50 583 SER A O 1
ATOM 4471 N N . TYR A 1 584 ? -2.463 -19.780 -22.142 1.00 87.06 584 TYR A N 1
ATOM 4472 C CA . TYR A 1 584 ? -3.583 -20.228 -22.975 1.00 87.06 584 TYR A CA 1
ATOM 4473 C C . TYR A 1 584 ? -3.197 -20.460 -24.439 1.00 87.06 584 TYR A C 1
ATOM 4475 O O . TYR A 1 584 ? -3.923 -21.136 -25.167 1.00 87.06 584 TYR A O 1
ATOM 4483 N N . ARG A 1 585 ? -2.050 -19.932 -24.891 1.00 85.50 585 ARG A N 1
ATOM 4484 C CA . ARG A 1 585 ? -1.626 -20.009 -26.298 1.00 85.50 585 ARG A CA 1
ATOM 4485 C C . ARG A 1 585 ? -0.556 -21.072 -26.589 1.00 85.50 585 ARG A C 1
ATOM 4487 O O . ARG A 1 585 ? -0.038 -21.102 -27.705 1.00 85.50 585 ARG A O 1
ATOM 4494 N N . ASN A 1 586 ? -0.249 -21.942 -25.621 1.00 79.69 586 ASN A N 1
ATOM 4495 C CA . ASN A 1 586 ? 0.606 -23.137 -25.735 1.00 79.69 586 ASN A CA 1
ATOM 4496 C C . ASN A 1 586 ? 1.865 -22.940 -26.609 1.00 79.69 586 ASN A C 1
ATOM 4498 O O . ASN A 1 586 ? 2.006 -23.529 -27.682 1.00 79.69 586 ASN A O 1
ATOM 4502 N N . GLY A 1 587 ? 2.773 -22.070 -26.165 1.00 83.31 587 GLY A N 1
ATOM 4503 C CA . GLY A 1 587 ? 4.043 -21.787 -26.842 1.00 83.31 587 GLY A CA 1
ATOM 4504 C C . GLY A 1 587 ? 3.981 -20.735 -27.956 1.00 83.31 587 GLY A C 1
ATOM 4505 O O . GLY A 1 587 ? 5.032 -20.324 -28.446 1.00 83.31 587 GLY A O 1
ATOM 4506 N N . ARG A 1 588 ? 2.796 -20.242 -28.345 1.00 91.25 588 ARG A N 1
ATOM 4507 C CA . ARG A 1 588 ? 2.705 -19.069 -29.230 1.00 91.25 588 ARG A CA 1
ATOM 4508 C C . ARG A 1 588 ? 3.122 -17.805 -28.483 1.00 91.25 588 ARG A C 1
ATOM 4510 O O . ARG A 1 588 ? 2.867 -17.658 -27.290 1.00 91.25 588 ARG A O 1
ATOM 4517 N N . LYS A 1 589 ? 3.753 -16.892 -29.219 1.00 94.94 589 LYS A N 1
ATOM 4518 C CA . LYS A 1 589 ? 4.201 -15.601 -28.697 1.00 94.94 589 LYS A CA 1
ATOM 4519 C C . LYS A 1 589 ? 3.021 -14.642 -28.523 1.00 94.94 589 LYS A C 1
ATOM 4521 O O . LYS A 1 589 ? 2.147 -14.581 -29.387 1.00 94.94 589 LYS A O 1
ATOM 4526 N N . VAL A 1 590 ? 3.041 -13.904 -27.423 1.00 96.56 590 VAL A N 1
ATOM 4527 C CA . VAL A 1 590 ? 2.108 -12.840 -27.046 1.00 96.56 590 VAL A CA 1
ATOM 4528 C C . VAL A 1 590 ? 2.928 -11.580 -26.814 1.00 96.56 590 VAL A C 1
ATOM 4530 O O . VAL A 1 590 ? 3.989 -11.659 -26.194 1.00 96.56 590 VAL A O 1
ATOM 4533 N N . ASP A 1 591 ? 2.478 -10.453 -27.349 1.00 97.50 591 ASP A N 1
ATOM 4534 C CA . ASP A 1 591 ? 3.111 -9.162 -27.094 1.00 97.50 591 ASP A CA 1
ATOM 4535 C C . ASP A 1 591 ? 2.845 -8.721 -25.651 1.00 97.50 591 ASP A C 1
ATOM 4537 O O . ASP A 1 591 ? 1.770 -8.959 -25.108 1.00 97.50 591 ASP A O 1
ATOM 4541 N N . PHE A 1 592 ? 3.822 -8.083 -25.018 1.00 97.25 592 PHE A N 1
ATOM 4542 C CA . PHE A 1 592 ? 3.659 -7.486 -23.700 1.00 97.25 592 PHE A CA 1
ATOM 4543 C C . PHE A 1 592 ? 4.322 -6.111 -23.650 1.00 97.25 592 PHE A C 1
ATOM 4545 O O . PHE A 1 592 ? 5.303 -5.844 -24.350 1.00 97.25 592 PHE A O 1
ATOM 4552 N N . VAL A 1 593 ? 3.798 -5.275 -22.759 1.00 96.62 593 VAL A N 1
ATOM 4553 C CA . VAL A 1 593 ? 4.405 -4.021 -22.318 1.00 96.62 593 VAL A CA 1
ATOM 4554 C C . VAL A 1 593 ? 4.403 -4.048 -20.796 1.00 96.62 593 VAL A C 1
ATOM 4556 O O . VAL A 1 593 ? 3.375 -4.339 -20.189 1.00 96.62 593 VAL A O 1
ATOM 4559 N N . ALA A 1 594 ? 5.554 -3.796 -20.182 1.00 96.81 594 ALA A N 1
ATOM 4560 C CA . ALA A 1 594 ? 5.703 -3.768 -18.735 1.00 96.81 594 ALA A CA 1
ATOM 4561 C C . ALA A 1 594 ? 6.400 -2.474 -18.311 1.00 96.81 594 ALA A C 1
ATOM 4563 O O . ALA A 1 594 ? 7.468 -2.147 -18.827 1.00 96.81 594 ALA A O 1
ATOM 4564 N N . ALA A 1 595 ? 5.809 -1.741 -17.367 1.00 94.56 595 ALA A N 1
ATOM 4565 C CA . ALA A 1 595 ? 6.464 -0.586 -16.769 1.00 94.56 595 ALA A CA 1
ATOM 4566 C C . ALA A 1 595 ? 7.697 -1.035 -15.972 1.00 94.56 595 ALA A C 1
ATOM 4568 O O . ALA A 1 595 ? 7.660 -2.055 -15.282 1.00 94.56 595 ALA A O 1
ATOM 4569 N N . LEU A 1 596 ? 8.779 -0.268 -16.074 1.00 95.00 596 LEU A N 1
ATOM 4570 C CA . LEU A 1 596 ? 9.959 -0.429 -15.237 1.00 95.00 596 LEU A CA 1
ATOM 4571 C C . LEU A 1 596 ? 9.829 0.468 -14.016 1.00 95.00 596 LEU A C 1
ATOM 4573 O O . LEU A 1 596 ? 9.513 1.652 -14.155 1.00 95.00 596 LEU A O 1
ATOM 4577 N N . THR A 1 597 ? 10.099 -0.086 -12.839 1.00 92.56 597 THR A N 1
ATOM 4578 C CA . THR A 1 597 ? 10.072 0.649 -11.578 1.00 92.56 597 THR A CA 1
ATOM 4579 C C . THR A 1 597 ? 11.327 0.429 -10.743 1.00 92.56 597 THR A C 1
ATOM 4581 O O . THR A 1 597 ? 12.013 -0.585 -10.872 1.00 92.56 597 THR A O 1
ATOM 4584 N N . VAL A 1 598 ? 11.651 1.404 -9.893 1.00 88.81 598 VAL A N 1
ATOM 4585 C CA . VAL A 1 598 ? 12.663 1.282 -8.833 1.00 88.81 598 VAL A CA 1
ATOM 4586 C C . VAL A 1 598 ? 12.130 1.969 -7.586 1.00 88.81 598 VAL A C 1
ATOM 4588 O O . VAL A 1 598 ? 11.845 3.167 -7.612 1.00 88.81 598 VAL A O 1
ATOM 4591 N N . GLY A 1 599 ? 11.949 1.225 -6.501 1.00 83.25 599 GLY A N 1
ATOM 4592 C CA . GLY A 1 599 ? 11.290 1.728 -5.301 1.00 83.25 599 GLY A CA 1
ATOM 4593 C C . GLY A 1 599 ? 9.830 2.120 -5.535 1.00 83.25 599 GLY A C 1
ATOM 4594 O O . GLY A 1 599 ? 9.288 2.944 -4.813 1.00 83.25 599 GLY A O 1
ATOM 4595 N N . GLY A 1 600 ? 9.181 1.608 -6.580 1.00 85.50 600 GLY A N 1
ATOM 4596 C CA . GLY A 1 600 ? 7.867 2.095 -7.014 1.00 85.50 600 GLY A CA 1
ATOM 4597 C C . GLY A 1 600 ? 7.878 3.456 -7.727 1.00 85.50 600 GLY A C 1
ATOM 4598 O O . GLY A 1 600 ? 6.812 3.976 -8.024 1.00 85.50 600 GLY A O 1
ATOM 4599 N N . ARG A 1 601 ? 9.033 4.046 -8.054 1.00 86.94 601 ARG A N 1
ATOM 4600 C CA . ARG A 1 601 ? 9.110 5.135 -9.047 1.00 86.94 601 ARG A CA 1
ATOM 4601 C C . ARG A 1 601 ? 9.123 4.538 -10.448 1.00 86.94 601 ARG A C 1
ATOM 4603 O O . ARG A 1 601 ? 9.886 3.602 -10.669 1.00 86.94 601 ARG A O 1
ATOM 4610 N N . ARG A 1 602 ? 8.377 5.093 -11.406 1.00 89.94 602 ARG A N 1
ATOM 4611 C CA . ARG A 1 602 ? 8.466 4.677 -12.816 1.00 89.94 602 ARG A CA 1
ATOM 4612 C C . ARG A 1 602 ? 9.783 5.154 -13.434 1.00 89.94 602 ARG A C 1
ATOM 4614 O O . ARG A 1 602 ? 10.088 6.342 -13.408 1.00 89.94 602 ARG A O 1
ATOM 4621 N N . THR A 1 603 ? 10.562 4.241 -14.007 1.00 91.06 603 THR A N 1
ATOM 4622 C CA . THR A 1 603 ? 11.865 4.533 -14.636 1.00 91.06 603 THR A CA 1
ATOM 4623 C C . THR A 1 603 ? 11.911 4.219 -16.127 1.00 91.06 603 THR A C 1
ATOM 4625 O O . THR A 1 603 ? 12.910 4.503 -16.786 1.00 91.06 603 THR A O 1
ATOM 4628 N N . GLY A 1 604 ? 10.839 3.661 -16.690 1.00 92.69 604 GLY A N 1
ATOM 4629 C CA . GLY A 1 604 ? 10.772 3.343 -18.109 1.00 92.69 604 GLY A CA 1
ATOM 4630 C C . GLY A 1 604 ? 9.744 2.271 -18.434 1.00 92.69 604 GLY A C 1
ATOM 4631 O O . GLY A 1 604 ? 8.772 2.068 -17.704 1.00 92.69 604 GLY A O 1
ATOM 4632 N N . GLU A 1 605 ? 9.987 1.562 -19.526 1.00 94.94 605 GLU A N 1
ATOM 4633 C CA . GLU A 1 605 ? 9.177 0.444 -19.994 1.00 94.94 605 GLU A CA 1
ATOM 4634 C C . GLU A 1 605 ? 10.016 -0.600 -20.738 1.00 94.94 605 GLU A C 1
ATOM 4636 O O . GLU A 1 605 ? 11.055 -0.311 -21.340 1.00 94.94 605 GLU A O 1
ATOM 4641 N N . LEU A 1 606 ? 9.539 -1.839 -20.686 1.00 96.50 606 LEU A N 1
ATOM 4642 C CA . LEU A 1 606 ? 10.048 -2.977 -21.427 1.00 96.50 606 LEU A CA 1
ATOM 4643 C C . LEU A 1 606 ? 8.937 -3.506 -22.333 1.00 96.50 606 LEU A C 1
ATOM 4645 O O . LEU A 1 606 ? 7.867 -3.891 -21.860 1.00 96.50 606 LEU A O 1
ATOM 4649 N N . LEU A 1 607 ? 9.223 -3.583 -23.627 1.00 97.06 607 LEU A N 1
ATOM 4650 C CA . LEU A 1 607 ? 8.349 -4.177 -24.627 1.00 97.06 607 LEU A CA 1
ATOM 4651 C C . LEU A 1 607 ? 8.954 -5.478 -25.132 1.00 97.06 607 LEU A C 1
ATOM 4653 O O . LEU A 1 607 ? 10.177 -5.625 -25.215 1.00 97.06 607 LEU A O 1
ATOM 4657 N N . GLY A 1 608 ? 8.104 -6.412 -25.537 1.00 97.56 608 GLY A N 1
ATOM 4658 C CA . GLY A 1 608 ? 8.553 -7.566 -26.297 1.00 97.56 608 GLY A CA 1
ATOM 4659 C C . GLY A 1 608 ? 7.502 -8.646 -26.423 1.00 97.56 608 GLY A C 1
ATOM 4660 O O . GLY A 1 608 ? 6.305 -8.396 -26.347 1.00 97.56 608 GLY A O 1
ATOM 4661 N N . LYS A 1 609 ? 7.971 -9.872 -26.644 1.00 98.12 609 LYS A N 1
ATOM 4662 C CA . LYS A 1 609 ? 7.137 -11.053 -26.855 1.00 98.12 609 LYS A CA 1
ATOM 4663 C C . LYS A 1 609 ? 7.440 -12.126 -25.830 1.00 98.12 609 LYS A C 1
ATOM 4665 O O . LYS A 1 609 ? 8.599 -12.509 -25.676 1.00 98.12 609 LYS A O 1
ATOM 4670 N N . VAL A 1 610 ? 6.404 -12.683 -25.216 1.00 97.75 610 VAL A N 1
ATOM 4671 C CA . VAL A 1 610 ? 6.481 -13.790 -24.261 1.00 97.75 610 VAL A CA 1
ATOM 4672 C C . VAL A 1 610 ? 5.764 -15.028 -24.789 1.00 97.75 610 VAL A C 1
ATOM 4674 O O . VAL A 1 610 ? 4.736 -14.942 -25.452 1.00 97.75 610 VAL A O 1
ATOM 4677 N N . SER A 1 611 ? 6.311 -16.206 -24.513 1.00 96.56 611 SER A N 1
ATOM 4678 C CA . SER A 1 611 ? 5.654 -17.492 -24.759 1.00 96.56 611 SER A CA 1
ATOM 4679 C C . SER A 1 611 ? 5.905 -18.433 -23.588 1.00 96.56 611 SER A C 1
ATOM 4681 O O . SER A 1 611 ? 6.977 -18.397 -22.982 1.00 96.56 611 SER A O 1
ATOM 4683 N N . LEU A 1 612 ? 4.920 -19.278 -23.288 1.00 94.62 612 LEU A N 1
ATOM 4684 C CA . LEU A 1 612 ? 5.005 -20.308 -22.259 1.00 94.62 612 LEU A CA 1
ATOM 4685 C C . LEU A 1 612 ? 4.666 -21.659 -22.889 1.00 94.62 612 LEU A C 1
ATOM 4687 O O . LEU A 1 612 ? 3.569 -21.846 -23.412 1.00 94.62 612 LEU A O 1
ATOM 4691 N N . SER A 1 613 ? 5.607 -22.600 -22.851 1.00 91.50 613 SER A N 1
ATOM 4692 C CA . SER A 1 613 ? 5.373 -23.983 -23.275 1.00 91.50 613 SER A CA 1
ATOM 4693 C C . SER A 1 613 ? 5.302 -24.900 -22.061 1.00 91.50 613 SER A C 1
ATOM 4695 O O . SER A 1 613 ? 6.225 -24.897 -21.241 1.00 91.50 613 SER A O 1
ATOM 4697 N N . VAL A 1 614 ? 4.249 -25.712 -21.979 1.00 87.06 614 VAL A N 1
ATOM 4698 C CA . VAL A 1 614 ? 4.047 -26.691 -20.906 1.00 87.06 614 VAL A CA 1
ATOM 4699 C C . VAL A 1 614 ? 4.169 -28.093 -21.491 1.00 87.06 614 VAL A C 1
ATOM 4701 O O . VAL A 1 614 ? 3.391 -28.489 -22.355 1.00 87.06 614 VAL A O 1
ATOM 4704 N N . GLN A 1 615 ? 5.151 -28.852 -21.021 1.00 84.06 615 GLN A N 1
ATOM 4705 C CA . GLN A 1 615 ? 5.357 -30.247 -21.394 1.00 84.06 615 GLN A CA 1
ATOM 4706 C C . GLN A 1 615 ? 4.963 -31.128 -20.207 1.00 84.06 615 GLN A C 1
ATOM 4708 O O . GLN A 1 615 ? 5.484 -30.963 -19.099 1.00 84.06 615 GLN A O 1
ATOM 4713 N N . LYS A 1 616 ? 4.017 -32.048 -20.425 1.00 69.56 616 LYS A N 1
ATOM 4714 C CA . LYS A 1 616 ? 3.680 -33.073 -19.430 1.00 69.56 616 LYS A CA 1
ATOM 4715 C C . LYS A 1 616 ? 4.871 -34.017 -19.290 1.00 69.56 616 LYS A C 1
ATOM 4717 O O . LYS A 1 616 ? 5.454 -34.397 -20.306 1.00 69.56 616 LYS A O 1
ATOM 4722 N N . ARG A 1 617 ? 5.247 -34.315 -18.049 1.00 56.84 617 ARG A N 1
ATOM 4723 C CA . ARG A 1 617 ? 6.278 -35.303 -17.742 1.00 56.84 617 ARG A CA 1
ATOM 4724 C C . ARG A 1 617 ? 5.675 -36.683 -17.585 1.00 56.84 617 ARG A C 1
ATOM 4726 O O . ARG A 1 617 ? 4.534 -36.751 -17.075 1.00 56.84 617 ARG A O 1
#

Radius of gyration: 31.65 Å; chains: 1; bounding box: 95×103×80 Å

InterPro domains:
  IPR000300 Inositol polyphosphate-related phosphatase [PF22669] (70-170)
  IPR000300 Inositol polyphosphate-related phosphatase [PF22669] (262-374)
  IPR000300 Inositol polyphosphate-related phosphatase [SM00128] (1-385)
  IPR036691 Endonuclease/exonuclease/phosphatase superfamily [G3DSA:3.60.10.10] (1-402)
  IPR036691 Endonuclease/exonuclease/phosphatase superfamily [SSF56219] (3-382)
  IPR046985 Inositol 5-phosphatase [PTHR11200] (98-384)

Organism: Aphanomyces astaci (NCBI:txid112090)

Sequence (617 aa):
IFASTFNMAEGAVPPPEQLEQWIPKGHDIYVIGVQECIDLRTMRHVMASHLQRINGKEFVEYGREIGRTETLLGYHGFIAITVYVAADDVHAGHFHMHLDATSKGKSKIKKRHHDGANILTNMHLQSIENEFDCHLMAHHTIFMGDLNYRLTALDATPDRILHMITDVINNNFRTTSYKRGQVFSHNQLLTPVRSEGSPAPIADAFSNDMDDTYMLTQSPSVLEAAAAAASTSSLPSRHHRHHHVAVLSPLSSVYTAPSAVEVSWRSLLEHDELKASMDDGTIFHDFDEASIAFPPTYRRVLGQALDARWTASPLTPARVASVYTTVLGDGRIRVPSYTDRILFHSLPGLRDRFACVQYSSAEFIGTSDHKPVSCGFQVYIDKTRQSSCTHPAAVPSSASHDVAPTGFGGGPAPLTTHMTVYLSSLTIHLGPALEKFNASDGEEGDSSDIMCATPAPRLPTGSIASSDVSGASISTASDVAKSVGMSIVDGMQVRSVFPLPCEDEFAEERKLGELADQLVFHANKQRKFKSTTKHSAWASVAVHGLKQSVVLTPRKLLHVALNFILPSGTTVGQCVISLTEASYRNGRKVDFVAALTVGGRRTGELLGKVSLSVQKR